Protein AF-A0A9P2TBC4-F1 (afdb_monomer_lite)

InterPro domains:
  IPR001650 Helicase, C-terminal domain-like [SM00490] (390-488)
  IPR006474 Helicase Cas3, CRISPR-associated, core [TIGR01587] (94-542)
  IPR027417 P-loop containing nucleoside triphosphate hydrolase [G3DSA:3.40.50.300] (53-293)
  IPR027417 P-loop containing nucleoside triphosphate hydrolase [G3DSA:3.40.50.300] (332-502)
  IPR027417 P-loop containing nucleoside triphosphate hydrolase [SSF52540] (86-489)
  IPR038257 CRISPR-associated Cas3-type HD domain superfamily [G3DSA:1.10.3210.30] (1-52)
  IPR050547 DEAD box ATP-dependent RNA helicases [PTHR47963] (74-579)
  IPR054712 CRISPR-associated nuclease/helicase Cas3 domain [PF22590] (375-488)

Organism: NCBI:txid1169414

Radius of gyration: 27.37 Å; chains: 1; bounding box: 69×70×84 Å

pLDDT: mean 90.02, std 10.98, range [32.59, 98.88]

Foldseek 3Di:
DVLVVVVVCLLCPAPVNVVVLVVQQQPDPDPVSVVVSVVVVVVCVVLSLLLQQLDAQAFDDDQLCLLPVVPPDQALQLVLLSPPCLVVLQFFWEKEFAEAPPNPVVSSVVNNQNSNCVNHVQRFEEEAEADLVVLVVVLVVVVVSSCSGGPPVDFSQSAAAEEDDPCQCLPPVAHDPDDDDHCPSPPQRPNHDRNHHHPNCVDPLNVLSGRYYGYHNQLLLCLFFLAPCSVSNLVSQLRGAYEYEALVVAALLLLLSLLQSLLSCLLSRHHYYYYHNADAQVSVQSNLQSNLCNLVVHHDDPPDDGLTPDDDYRWMWMADSNVRHIDISCNVPVDDRDDDAAFFEFEAEDAFEDDPLDGPCLVVCCVVCVLCLVWNFEEEEEEADLVVLLVVQVSLVVVQVVVPPLRAAEAEADQQFQLQVNVVSLVVQLLQFADPVLVVVNNDGSYHYYRYYLVQLGDRGGAGLEYEYEQDQVLSQVSNLCNHCVPVSVVSDDGTPVSPHRYYYYYDHDADPPDPAQGDHGPSNCVRHQPQSSQLLVQLVVVCVRPTHRPPVCVNVSNHCSPPVPVSRRPPVSVVVVVVVSVVSNVLSVLRTADRCSVPVPHPCSSNDDPDPDPPVSSDSGPQQPKAKEQEWEQEPVGFIARDLVRPHGDQLFDPDPPRANDSVNLSVRSSRIGIDRDDQLVVQADPQQARHPNQCVPPSRRRYTYDYWYAYPVSDTDFDDGSHDTWDQDPRSRIDD

Secondary structure (DSSP, 8-state):
-HHHHHHHHHHHT-HHHHHHHHTT--SSS-HHHHHHHHHHHHHHHHHHHHHHTBPPP------HHHH-TT-SS--HHHHHHHHHGGGT-SSSEEEEEE--TTS-HHHHHHHHHHHHHHHHT--EEEEEESSHHHHHHHHHHHHHHHHHHS-TTS--TTBBEEEESTTGGG-TTTS-S---SS--TTTTTT-SPTB---TTTTSTT-GGGSSEEEEEHHHHHTTSBS-TTHHHHHHHHHTEEEEES-TTS--HHHHHHHHHHHHHHHHTT--EEEEESS--HHHHHHHHHHHHHHHTTSPPPTTSPPS-S---SSEEEEEETTT--EEEHHHH-SSPPP----PPBEEEEEEE-EETTEE--HHHHHHHHHHHHHH--EEEEE-SSHHHHHHHHHHHHHHHHTTGGGPPEEEEE-SSS-HHHHHHHHHHHHHHHSHHHHHTT-S-SS-EEEEE-GGGTSS----BSEEEEE---HHHHHHHHTTBTTTGGGS-PPPPTT--S-EEEEEEEPP-TT--SPPP--HHHHTTS-HHHHHHHHHHHHHTTTPPBPTTTTHHHHHHHHHH-GGG---HHHHHHHHHHHHHHHHHHHHHBPPPTTTTSS--GGGT---S---GGG--SSTT--EEEEEEEEE-TT--EESSTTS-SB--SS-SSGGGPPPHHHHHHHHHT-EEEE--GGGGG--GGGSPPHHHHT-TTTTT-EEEEEEE-TTSPEEPEEETTEEEEEETTTEEE-

Sequence (738 aa):
MCGLVILADWLVSQEGFLLERLTSLPADGSASALRAHFETSLRRIPSLLDAAGLRPITVPPATFTESFPHLSKPNGLQASLAKHLPCLCTGPGLVLITAPMGEGKTEAAYHVADLLGKATGRPGRFLALPTMATADQMHTRLKEYARYRVENTDLPRSSTLALLHSMAWLNPDYAPADLPGVSKVLSNLGHRDPFAATDWLMGRKRGLLAPWAVGTIDQALMAVLRAKHNALRLFGLAGKVVVVDEAHAVDPYMQVLLEQLLRWLGTLDVPVVLLSATLHHSIANSLVKAYLEGARGRRWNRSEPQPVSEVSYPGWLHVDARIGKVTRSSDVDPLPIATTPRKPLEVRLVDVPVKEGALNRSTVLAKELTPLVKQGGCAAIICTTVAEAQGVYDLLSQWFATLGEDAPDLYLLHSRFPNRQRTEITATIVDLFGKEGAQSGRRPTRGAVLVATQVVEQSLDLDVDLMISDLAPVSLLLQRAGRCWRHEHLGIINRPQWAKQPELVVLTPEQNGDADGAPWFPRSWTSVYPLALLQRTYTLLRRRNGAPVQIPEDVQQLVDDVYDDDSLAEDLEADMERMGEELAQRGLARNAVIPDPDDAEDNLNGLTEFSFDVDEHVLATRFGAGSVRVLCYYVDTAGNRWLDPECTVEFPEQGTGREGRFTMADCRDLVARTIPVRMGPWASQLTEDNHPPEAWRESFYLRDLVLIPQRVTDEGAVLPTETGGREWLLDPCKGLIF

Structure (mmCIF, N/CA/C/O backbone):
data_AF-A0A9P2TBC4-F1
#
_entry.id   AF-A0A9P2TBC4-F1
#
loop_
_atom_site.group_PDB
_atom_site.id
_atom_site.type_symbol
_atom_site.label_atom_id
_atom_site.label_alt_id
_atom_site.label_comp_id
_atom_site.label_asym_id
_atom_site.label_entity_id
_atom_site.label_seq_id
_atom_site.pdbx_PDB_ins_code
_atom_site.Cartn_x
_atom_site.Cartn_y
_atom_site.Cartn_z
_atom_site.occupancy
_atom_site.B_iso_or_equiv
_atom_site.auth_seq_id
_atom_site.auth_comp_id
_atom_site.auth_asym_id
_atom_site.auth_atom_id
_atom_site.pdbx_PDB_model_num
ATOM 1 N N . MET A 1 1 ? 8.957 2.055 -27.857 1.00 92.38 1 MET A N 1
ATOM 2 C CA . MET A 1 1 ? 9.564 3.113 -28.704 1.00 92.38 1 MET A CA 1
ATOM 3 C C . MET A 1 1 ? 8.876 4.473 -28.600 1.00 92.38 1 MET A C 1
ATOM 5 O O . MET A 1 1 ? 9.579 5.437 -28.341 1.00 92.38 1 MET A O 1
ATOM 9 N N . CYS A 1 2 ? 7.547 4.589 -28.743 1.00 95.06 2 CYS A N 1
ATOM 10 C CA . CYS A 1 2 ? 6.843 5.885 -28.652 1.00 95.06 2 CYS A CA 1
ATOM 11 C C . CYS A 1 2 ? 7.214 6.706 -27.394 1.00 95.06 2 CYS A C 1
ATOM 13 O O . CYS A 1 2 ? 7.596 7.866 -27.512 1.00 95.06 2 CYS A O 1
ATOM 15 N N . GLY A 1 3 ? 7.233 6.085 -26.206 1.00 94.56 3 GLY A N 1
ATOM 16 C CA . GLY A 1 3 ? 7.670 6.751 -24.969 1.00 94.56 3 GLY A CA 1
ATOM 17 C C . GLY A 1 3 ? 9.100 7.318 -25.008 1.00 94.56 3 GLY A C 1
ATOM 18 O O . GLY A 1 3 ? 9.348 8.373 -24.436 1.00 94.56 3 GLY A O 1
ATOM 19 N N . LEU A 1 4 ? 10.024 6.676 -25.731 1.00 96.50 4 LEU A N 1
ATOM 20 C CA . LEU A 1 4 ? 11.395 7.168 -25.919 1.00 96.50 4 LEU A CA 1
ATOM 21 C C . LEU A 1 4 ? 11.424 8.414 -26.811 1.00 96.50 4 LEU A C 1
ATOM 23 O O . LEU A 1 4 ? 12.149 9.358 -26.513 1.00 96.50 4 LEU A O 1
ATOM 27 N N . VAL A 1 5 ? 10.619 8.436 -27.879 1.00 97.38 5 VAL A N 1
ATOM 28 C CA . VAL A 1 5 ? 10.489 9.607 -28.765 1.00 97.38 5 VAL A CA 1
ATOM 29 C C . VAL A 1 5 ? 9.892 10.790 -28.005 1.00 97.38 5 VAL A C 1
ATOM 31 O O . VAL A 1 5 ? 10.414 11.895 -28.107 1.00 97.38 5 VAL A O 1
ATOM 34 N N . ILE A 1 6 ? 8.869 10.548 -27.177 1.00 93.75 6 ILE A N 1
ATOM 35 C CA . ILE A 1 6 ? 8.285 11.568 -26.293 1.00 93.75 6 ILE A CA 1
ATOM 36 C C . ILE A 1 6 ? 9.345 12.126 -25.334 1.00 93.75 6 ILE A C 1
ATOM 38 O O . ILE A 1 6 ? 9.454 13.338 -25.179 1.00 93.75 6 ILE A O 1
ATOM 42 N N . LEU A 1 7 ? 10.154 11.264 -24.705 1.00 94.50 7 LEU A N 1
ATOM 43 C CA . LEU A 1 7 ? 11.250 11.717 -23.844 1.00 94.50 7 LEU A CA 1
ATOM 44 C C . LEU A 1 7 ? 12.259 12.581 -24.617 1.00 94.50 7 LEU A C 1
ATOM 46 O O . LEU A 1 7 ? 12.669 13.628 -24.117 1.00 94.50 7 LEU A O 1
ATOM 50 N N . ALA A 1 8 ? 12.657 12.157 -25.818 1.00 95.25 8 ALA A N 1
ATOM 51 C CA . ALA A 1 8 ? 13.593 12.907 -26.648 1.00 95.25 8 ALA A CA 1
ATOM 52 C C . ALA A 1 8 ? 13.050 14.306 -26.983 1.00 95.25 8 ALA A C 1
ATOM 54 O O . ALA A 1 8 ? 13.761 15.290 -26.780 1.00 95.25 8 ALA A O 1
ATOM 55 N N . ASP A 1 9 ? 11.786 14.387 -27.405 1.00 94.56 9 ASP A N 1
ATOM 56 C CA . ASP A 1 9 ? 11.078 15.639 -27.688 1.00 94.56 9 ASP A CA 1
ATOM 57 C C . ASP A 1 9 ? 11.021 16.556 -26.455 1.00 94.56 9 ASP A C 1
ATOM 59 O O . ASP A 1 9 ? 11.405 17.726 -26.510 1.00 94.56 9 ASP A O 1
ATOM 63 N N . TRP A 1 10 ? 10.650 16.010 -25.295 1.00 92.50 10 TRP A N 1
ATOM 64 C CA . TRP A 1 10 ? 10.552 16.775 -24.049 1.00 92.50 10 TRP A CA 1
ATOM 65 C C . TRP A 1 10 ? 11.900 17.277 -23.527 1.00 92.50 10 TRP A C 1
ATOM 67 O O . TRP A 1 10 ? 11.945 18.322 -22.874 1.00 92.50 10 TRP A O 1
ATOM 77 N N . LEU A 1 11 ? 12.996 16.554 -23.774 1.00 91.69 11 LEU A N 1
ATOM 78 C CA . LEU A 1 11 ? 14.330 16.981 -23.350 1.00 91.69 11 LEU A CA 1
ATOM 79 C C . LEU A 1 11 ? 14.823 18.182 -24.161 1.00 91.69 11 LEU A C 1
ATOM 81 O O . LEU A 1 11 ? 15.332 19.132 -23.564 1.00 91.69 11 LEU A O 1
ATOM 85 N N . VAL A 1 12 ? 14.664 18.156 -25.488 1.00 93.94 12 VAL A N 1
ATOM 86 C CA . VAL A 1 12 ? 15.157 19.225 -26.378 1.00 93.94 12 VAL A CA 1
ATOM 87 C C . VAL A 1 12 ? 14.188 20.404 -26.516 1.00 93.94 12 VAL A C 1
ATOM 89 O O . VAL A 1 12 ? 14.592 21.458 -26.994 1.00 93.94 12 VAL A O 1
ATOM 92 N N . SER A 1 13 ? 12.944 20.268 -26.049 1.00 91.12 13 SER A N 1
ATOM 93 C CA . SER A 1 13 ? 11.939 21.347 -26.038 1.00 91.12 13 SER A CA 1
ATOM 94 C C . SER A 1 13 ? 12.034 22.288 -24.829 1.00 91.12 13 SER A C 1
ATOM 96 O O . SER A 1 13 ? 11.197 23.169 -24.655 1.00 91.12 13 SER A O 1
ATOM 98 N N . GLN A 1 14 ? 13.035 22.119 -23.963 1.00 88.44 14 GLN A N 1
ATOM 99 C CA . GLN A 1 14 ? 13.245 23.017 -22.827 1.00 88.44 14 GLN A CA 1
ATOM 100 C C . GLN A 1 14 ? 13.697 24.401 -23.312 1.00 88.44 14 GLN A C 1
ATOM 102 O O . GLN A 1 14 ? 14.675 24.503 -24.053 1.00 88.44 14 GLN A O 1
ATOM 107 N N . GLU A 1 15 ? 13.043 25.468 -22.842 1.00 86.31 15 GLU A N 1
ATOM 108 C CA . GLU A 1 15 ? 13.322 26.854 -23.262 1.00 86.31 15 GLU A CA 1
ATOM 109 C C . GLU A 1 15 ? 14.809 27.214 -23.166 1.00 86.31 15 GLU A C 1
ATOM 111 O O . GLU A 1 15 ? 15.377 27.755 -24.111 1.00 86.31 15 GLU A O 1
ATOM 116 N N . GLY A 1 16 ? 15.469 26.841 -22.064 1.00 86.69 16 GLY A N 1
ATOM 117 C CA . GLY A 1 16 ? 16.900 27.090 -21.880 1.00 86.69 16 GLY A CA 1
ATOM 118 C C . GLY A 1 16 ? 17.775 26.447 -22.963 1.00 86.69 16 GLY A C 1
ATOM 119 O O . GLY A 1 16 ? 18.722 27.071 -23.433 1.00 86.69 16 GLY A O 1
ATOM 120 N N . PHE A 1 17 ? 17.432 25.234 -23.412 1.00 90.62 17 PHE A N 1
ATOM 121 C CA . PHE A 1 17 ? 18.140 24.564 -24.504 1.00 90.62 17 PHE A CA 1
ATOM 122 C C . PHE A 1 17 ? 17.856 25.242 -25.849 1.00 90.62 17 PHE A C 1
ATOM 124 O O . PHE A 1 17 ? 18.783 25.500 -26.617 1.00 90.62 17 PHE A O 1
ATOM 131 N N . LEU A 1 18 ? 16.593 25.579 -26.129 1.00 92.94 18 LEU A N 1
ATOM 132 C CA . LEU A 1 18 ? 16.191 26.230 -27.380 1.00 92.94 18 LEU A CA 1
ATOM 133 C C . LEU A 1 18 ? 16.845 27.607 -27.550 1.00 92.94 18 LEU A C 1
ATOM 135 O O . LEU A 1 18 ? 17.422 27.878 -28.605 1.00 92.94 18 LEU A O 1
ATOM 139 N N . LEU A 1 19 ? 16.827 28.442 -26.507 1.00 92.88 19 LEU A N 1
ATOM 140 C CA . LEU A 1 19 ? 17.480 29.756 -26.504 1.00 92.88 19 LEU A CA 1
ATOM 141 C C . LEU A 1 19 ? 18.986 29.638 -26.767 1.00 92.88 19 LEU A C 1
ATOM 143 O O . LEU A 1 19 ? 19.545 30.420 -27.535 1.00 92.88 19 LEU A O 1
ATOM 147 N N . GLU A 1 20 ? 19.641 28.621 -26.206 1.00 91.50 20 GLU A N 1
ATOM 148 C CA . GLU A 1 20 ? 21.055 28.362 -26.471 1.00 91.50 20 GLU A CA 1
ATOM 149 C C . GLU A 1 20 ? 21.296 27.896 -27.921 1.00 91.50 20 GLU A C 1
ATOM 151 O O . GLU A 1 20 ? 22.276 28.306 -28.550 1.00 91.50 20 GLU A O 1
ATOM 156 N N . ARG A 1 21 ? 20.428 27.042 -28.487 1.00 92.88 21 ARG A N 1
ATOM 157 C CA . ARG A 1 21 ? 20.559 26.556 -29.877 1.00 92.88 21 ARG A CA 1
ATOM 158 C C . ARG A 1 21 ? 20.282 27.645 -30.915 1.00 92.88 21 ARG A C 1
ATOM 160 O O . ARG A 1 21 ? 20.941 27.641 -31.955 1.00 92.88 21 ARG A O 1
ATOM 167 N N . LEU A 1 22 ? 19.392 28.594 -30.625 1.00 94.25 22 LEU A N 1
ATOM 168 C CA . LEU A 1 22 ? 19.073 29.726 -31.507 1.00 94.25 22 LEU A CA 1
ATOM 169 C C . LEU A 1 22 ? 20.286 30.623 -31.806 1.00 94.25 22 LEU A C 1
ATOM 171 O O . LEU A 1 22 ? 20.326 31.272 -32.846 1.00 94.25 22 LEU A O 1
ATOM 175 N N . THR A 1 23 ? 21.315 30.610 -30.954 1.00 94.12 23 THR A N 1
ATOM 176 C CA . THR A 1 23 ? 22.571 31.347 -31.195 1.00 94.12 23 THR A CA 1
ATOM 177 C C . THR A 1 23 ? 23.459 30.730 -32.284 1.00 94.12 23 THR A C 1
ATOM 179 O O . THR A 1 23 ? 24.399 31.369 -32.749 1.00 94.12 23 THR A O 1
ATOM 182 N N . SER A 1 24 ? 23.200 29.480 -32.685 1.00 93.19 24 SER A N 1
ATOM 183 C CA . SER A 1 24 ? 24.051 28.699 -33.600 1.00 93.19 24 SER A CA 1
ATOM 184 C C . SER A 1 24 ? 23.217 27.864 -34.577 1.00 93.19 24 SER A C 1
ATOM 186 O O . SER A 1 24 ? 23.361 26.638 -34.688 1.00 93.19 24 SER A O 1
ATOM 188 N N . LEU A 1 25 ? 22.313 28.551 -35.278 1.00 95.19 25 LEU A N 1
ATOM 189 C CA . LEU A 1 25 ? 21.541 27.988 -36.383 1.00 95.19 25 LEU A CA 1
ATOM 190 C C . LEU A 1 25 ? 22.455 27.624 -37.566 1.00 95.19 25 LEU A C 1
ATOM 192 O O . LEU A 1 25 ? 23.489 28.267 -37.764 1.00 95.19 25 LEU A O 1
ATOM 196 N N . PRO A 1 26 ? 22.109 26.586 -38.350 1.00 95.38 26 PRO A N 1
ATOM 197 C CA . PRO A 1 26 ? 22.839 26.289 -39.575 1.00 95.38 26 PRO A CA 1
ATOM 198 C C . PRO A 1 26 ? 22.730 27.478 -40.542 1.00 95.38 26 PRO A C 1
ATOM 200 O O . PRO A 1 26 ? 21.681 28.112 -40.633 1.00 95.38 26 PRO A O 1
ATOM 203 N N . ALA A 1 27 ? 23.818 27.781 -41.256 1.00 92.75 27 ALA A N 1
ATOM 204 C CA . ALA A 1 27 ? 23.857 28.910 -42.189 1.00 92.75 27 ALA A CA 1
ATOM 205 C C . ALA A 1 27 ? 22.903 28.722 -43.384 1.00 92.75 27 ALA A C 1
ATOM 207 O O . ALA A 1 27 ? 22.390 29.696 -43.928 1.00 92.75 27 ALA A O 1
ATOM 208 N N . ASP A 1 28 ? 22.666 27.470 -43.779 1.00 93.94 28 ASP A N 1
ATOM 209 C CA . ASP A 1 28 ? 21.780 27.067 -44.864 1.00 93.94 28 ASP A CA 1
ATOM 210 C C . ASP A 1 28 ? 21.258 25.629 -44.651 1.00 93.94 28 ASP A C 1
ATOM 212 O O . ASP A 1 28 ? 21.530 24.981 -43.637 1.00 93.94 28 ASP A O 1
ATOM 216 N N . GLY A 1 29 ? 20.494 25.119 -45.619 1.00 96.25 29 GLY A N 1
ATOM 217 C CA . GLY A 1 29 ? 19.995 23.740 -45.636 1.00 96.25 29 GLY A CA 1
ATOM 218 C C . GLY A 1 29 ? 20.965 22.715 -46.236 1.00 96.25 29 GLY A C 1
ATOM 219 O O . GLY A 1 29 ? 20.519 21.643 -46.645 1.00 96.25 29 GLY A O 1
ATOM 220 N N . SER A 1 30 ? 22.261 23.027 -46.363 1.00 97.19 30 SER A N 1
ATOM 221 C CA . SER A 1 30 ? 23.233 22.095 -46.946 1.00 97.19 30 SER A CA 1
ATOM 222 C C . SER A 1 30 ? 23.470 20.879 -46.043 1.00 97.19 30 SER A C 1
ATOM 224 O O . SER A 1 30 ? 23.361 20.943 -44.816 1.00 97.19 30 SER A O 1
ATOM 226 N N . ALA A 1 31 ? 23.846 19.746 -46.643 1.00 97.19 31 ALA A N 1
ATOM 227 C CA . ALA A 1 31 ? 24.100 18.513 -45.897 1.00 97.19 31 ALA A CA 1
ATOM 228 C C . ALA A 1 31 ? 25.193 18.683 -44.822 1.00 97.19 31 ALA A C 1
ATOM 230 O O . ALA A 1 31 ? 25.070 18.133 -43.727 1.00 97.19 31 ALA A O 1
ATOM 231 N N . SER A 1 32 ? 26.237 19.471 -45.100 1.00 96.31 32 SER A N 1
ATOM 232 C CA . SER A 1 32 ? 27.309 19.767 -44.143 1.00 96.31 32 SER A CA 1
ATOM 233 C C . SER A 1 32 ? 26.822 20.638 -42.982 1.00 96.31 32 SER A C 1
ATOM 235 O O . SER A 1 32 ? 27.136 20.327 -41.831 1.00 96.31 32 SER A O 1
ATOM 237 N N . ALA A 1 33 ? 26.018 21.674 -43.246 1.00 96.25 33 ALA A N 1
ATOM 238 C CA . ALA A 1 33 ? 25.460 22.537 -42.204 1.00 96.25 33 ALA A CA 1
ATOM 239 C C . ALA A 1 33 ? 24.488 21.774 -41.286 1.00 96.25 33 ALA A C 1
ATOM 241 O O . ALA A 1 33 ? 24.585 21.867 -40.058 1.00 96.25 33 ALA A O 1
ATOM 242 N N . LEU A 1 34 ? 23.608 20.949 -41.863 1.00 97.25 34 LEU A N 1
ATOM 243 C CA . LEU A 1 34 ? 22.687 20.100 -41.101 1.00 97.25 34 LEU A CA 1
ATOM 244 C C . LEU A 1 34 ? 23.433 19.040 -40.278 1.00 97.25 34 LEU A C 1
ATOM 246 O O . LEU A 1 34 ? 23.099 18.812 -39.111 1.00 97.25 34 LEU A O 1
ATOM 250 N N . ARG A 1 35 ? 24.489 18.433 -40.837 1.00 97.38 35 ARG A N 1
ATOM 251 C CA . ARG A 1 35 ? 25.338 17.474 -40.115 1.00 97.38 35 ARG A CA 1
ATOM 252 C C . ARG A 1 35 ? 26.050 18.124 -38.929 1.00 97.38 35 ARG A C 1
ATOM 254 O O . ARG A 1 35 ? 26.033 17.562 -37.834 1.00 97.38 35 ARG A O 1
ATOM 261 N N . ALA A 1 36 ? 26.618 19.313 -39.119 1.00 96.06 36 ALA A N 1
ATOM 262 C CA . ALA A 1 36 ? 27.262 20.063 -38.043 1.00 96.06 36 ALA A CA 1
ATOM 263 C C . ALA A 1 36 ? 26.264 20.449 -36.936 1.00 96.06 36 ALA A C 1
ATOM 265 O O . ALA A 1 36 ? 26.591 20.364 -35.747 1.00 96.06 36 ALA A O 1
ATOM 266 N N . HIS A 1 37 ? 25.031 20.824 -37.303 1.00 96.25 37 HIS A N 1
ATOM 267 C CA . HIS A 1 37 ? 23.965 21.094 -36.337 1.00 96.25 37 HIS A CA 1
ATOM 268 C C . HIS A 1 37 ? 23.613 19.840 -35.520 1.00 96.25 37 HIS A C 1
ATOM 270 O O . HIS A 1 37 ? 23.549 19.913 -34.291 1.00 96.25 37 HIS A O 1
ATOM 276 N N . PHE A 1 38 ? 23.461 18.688 -36.181 1.00 97.19 38 PHE A N 1
ATOM 277 C CA . PHE A 1 38 ? 23.210 17.400 -35.530 1.00 97.19 38 PHE A CA 1
ATOM 278 C C . PHE A 1 38 ? 24.327 17.016 -34.546 1.00 97.19 38 PHE A C 1
ATOM 280 O O . PHE A 1 38 ? 24.052 16.722 -33.384 1.00 97.19 38 PHE A O 1
ATOM 287 N N . GLU A 1 39 ? 25.593 17.090 -34.965 1.00 96.81 39 GLU A N 1
ATOM 288 C CA . GLU A 1 39 ? 26.745 16.776 -34.106 1.00 96.81 39 GLU A CA 1
ATOM 289 C C . GLU A 1 39 ? 26.875 17.737 -32.919 1.00 96.81 39 GLU A C 1
ATOM 291 O O . GLU A 1 39 ? 27.259 17.334 -31.820 1.00 96.81 39 GLU A O 1
ATOM 296 N N . THR A 1 40 ? 26.522 19.008 -33.115 1.00 95.56 40 THR A N 1
ATOM 297 C CA . THR A 1 40 ? 26.498 19.996 -32.031 1.00 95.56 40 THR A CA 1
ATOM 298 C C . THR A 1 40 ? 25.425 19.666 -31.001 1.00 95.56 40 THR A C 1
ATOM 300 O O . THR A 1 40 ? 25.711 19.703 -29.805 1.00 95.56 40 THR A O 1
ATOM 303 N N . SER A 1 41 ? 24.223 19.292 -31.443 1.00 95.19 41 SER A N 1
ATOM 304 C CA . SER A 1 41 ? 23.155 18.847 -30.544 1.00 95.19 41 SER A CA 1
ATOM 305 C C . SER A 1 41 ? 23.548 17.565 -29.800 1.00 95.19 41 SER A C 1
ATOM 307 O O . SER A 1 41 ? 23.388 17.512 -28.582 1.00 95.19 41 SER A O 1
ATOM 309 N N . LEU A 1 42 ? 24.169 16.585 -30.475 1.00 96.25 42 LEU A N 1
ATOM 310 C CA . LEU A 1 42 ? 24.669 15.357 -29.835 1.00 96.25 42 LEU A CA 1
ATOM 311 C C . LEU A 1 42 ? 25.630 15.635 -28.672 1.00 96.25 42 LEU A C 1
ATOM 313 O O . LEU A 1 42 ? 25.513 15.002 -27.625 1.00 96.25 42 LEU A O 1
ATOM 317 N N . ARG A 1 43 ? 26.544 16.605 -28.817 1.00 94.62 43 ARG A N 1
ATOM 318 C CA . ARG A 1 43 ? 27.484 16.979 -27.743 1.00 94.62 43 ARG A CA 1
ATOM 319 C C . ARG A 1 43 ? 26.800 17.568 -26.505 1.00 94.62 43 ARG A C 1
ATOM 321 O O . ARG A 1 43 ? 27.387 17.528 -25.429 1.00 94.62 43 ARG A O 1
ATOM 328 N N . ARG A 1 44 ? 25.587 18.114 -26.642 1.00 93.06 44 ARG A N 1
ATOM 329 C CA . ARG A 1 44 ? 24.848 18.779 -25.553 1.00 93.06 44 ARG A CA 1
ATOM 330 C C . ARG A 1 44 ? 23.846 17.868 -24.845 1.00 93.06 44 ARG A C 1
ATOM 332 O O . ARG A 1 44 ? 23.533 18.104 -23.689 1.00 93.06 44 ARG A O 1
ATOM 339 N N . ILE A 1 45 ? 23.362 16.805 -25.487 1.00 94.69 45 ILE A N 1
ATOM 340 C CA . ILE A 1 45 ? 22.378 15.889 -24.879 1.00 94.69 45 ILE A CA 1
ATOM 341 C C . ILE A 1 45 ? 22.842 15.295 -23.532 1.00 94.69 45 ILE A C 1
ATOM 343 O O . ILE A 1 45 ? 22.016 15.235 -22.621 1.00 94.69 45 ILE A O 1
ATOM 347 N N . PRO A 1 46 ? 24.118 14.899 -23.330 1.00 94.50 46 PRO A N 1
ATOM 348 C CA . PRO A 1 46 ? 24.559 14.373 -22.039 1.00 94.50 46 PRO A CA 1
ATOM 349 C C . PRO A 1 46 ? 24.292 15.319 -20.861 1.00 94.50 46 PRO A C 1
ATOM 351 O O . PRO A 1 46 ? 23.855 14.852 -19.812 1.00 94.50 46 PRO A O 1
ATOM 354 N N . SER A 1 47 ? 24.456 16.637 -21.042 1.00 90.88 47 SER A N 1
ATOM 355 C CA . SER A 1 47 ? 24.185 17.604 -19.972 1.00 90.88 47 SER A CA 1
ATOM 356 C C . SER A 1 47 ? 22.693 17.740 -19.667 1.00 90.88 47 SER A C 1
ATOM 358 O O . SER A 1 47 ? 22.342 17.970 -18.513 1.00 90.88 47 SER A O 1
ATOM 360 N N . LEU A 1 48 ? 21.806 17.529 -20.651 1.00 91.44 48 LEU A N 1
ATOM 361 C CA . LEU A 1 48 ? 20.358 17.455 -20.417 1.00 91.44 48 LEU A CA 1
ATOM 362 C C . LEU A 1 48 ? 19.991 16.235 -19.568 1.00 91.44 48 LEU A C 1
ATOM 364 O O . LEU A 1 48 ? 19.158 16.349 -18.672 1.00 91.44 48 LEU A O 1
ATOM 368 N N . LEU A 1 49 ? 20.622 15.083 -19.821 1.00 92.62 49 LEU A N 1
ATOM 369 C CA . LEU A 1 49 ? 20.413 13.874 -19.017 1.00 92.62 49 LEU A CA 1
ATOM 370 C C . LEU A 1 49 ? 20.904 14.073 -17.582 1.00 92.62 49 LEU A C 1
ATOM 372 O O . LEU A 1 49 ? 20.203 13.703 -16.637 1.00 92.62 49 LEU A O 1
ATOM 376 N N . ASP A 1 50 ? 22.074 14.696 -17.422 1.00 89.06 50 ASP A N 1
ATOM 377 C CA . ASP A 1 50 ? 22.615 15.035 -16.109 1.00 89.06 50 ASP A CA 1
ATOM 378 C C . ASP A 1 50 ? 21.707 16.024 -15.376 1.00 89.06 50 ASP A C 1
ATOM 380 O O . ASP A 1 50 ? 21.331 15.773 -14.233 1.00 89.06 50 ASP A O 1
ATOM 384 N N . ALA A 1 51 ? 21.285 17.111 -16.026 1.00 85.56 51 ALA A N 1
ATOM 385 C CA . ALA A 1 51 ? 20.385 18.103 -15.440 1.00 85.56 51 ALA A CA 1
ATOM 386 C C . ALA A 1 51 ? 19.034 17.488 -15.035 1.00 85.56 51 ALA A C 1
ATOM 388 O O . ALA A 1 51 ? 18.550 17.747 -13.932 1.00 85.56 51 ALA A O 1
ATOM 389 N N . ALA A 1 52 ? 18.470 16.611 -15.868 1.00 88.00 52 ALA A N 1
ATOM 390 C CA . ALA A 1 52 ? 17.204 15.936 -15.595 1.00 88.00 52 ALA A CA 1
ATOM 391 C C . ALA A 1 52 ? 17.301 14.829 -14.526 1.00 88.00 52 ALA A C 1
ATOM 393 O O . ALA A 1 52 ? 16.267 14.420 -14.003 1.00 88.00 52 ALA A O 1
ATOM 394 N N . GLY A 1 53 ? 18.501 14.366 -14.157 1.00 89.06 53 GLY A N 1
ATOM 395 C CA . GLY A 1 53 ? 18.676 13.307 -13.150 1.00 89.06 53 GLY A CA 1
ATOM 396 C C . GLY A 1 53 ? 18.484 11.888 -13.698 1.00 89.06 53 GLY A C 1
ATOM 397 O O . GLY A 1 53 ? 18.137 10.973 -12.950 1.00 89.06 53 GLY A O 1
ATOM 398 N N . LEU A 1 54 ? 18.652 11.712 -15.013 1.00 94.44 54 LEU A N 1
ATOM 399 C CA . LEU A 1 54 ? 18.304 10.490 -15.750 1.00 94.44 54 LEU A CA 1
ATOM 400 C C . LEU A 1 54 ? 19.483 9.522 -15.936 1.00 94.44 54 LEU A C 1
ATOM 402 O O . LEU A 1 54 ? 19.361 8.548 -16.683 1.00 94.44 54 LEU A O 1
ATOM 406 N N . ARG A 1 55 ? 20.638 9.775 -15.306 1.00 93.62 55 ARG A N 1
ATOM 407 C CA . ARG A 1 55 ? 21.768 8.841 -15.382 1.00 93.62 55 ARG A CA 1
ATOM 408 C C . ARG A 1 55 ? 21.407 7.503 -14.717 1.00 93.62 55 ARG A C 1
ATOM 410 O O . ARG A 1 55 ? 20.710 7.500 -13.706 1.00 93.62 55 ARG A O 1
ATOM 417 N N . PRO A 1 56 ? 21.833 6.356 -15.274 1.00 93.62 56 PRO A N 1
ATOM 418 C CA . PRO A 1 56 ? 21.559 5.060 -14.662 1.00 93.62 56 PRO A CA 1
ATOM 419 C C . PRO A 1 56 ? 22.243 4.909 -13.301 1.00 93.62 56 PRO A C 1
ATOM 421 O O . PRO A 1 56 ? 23.398 5.292 -13.139 1.00 93.62 56 PRO A O 1
ATOM 424 N N . ILE A 1 57 ? 21.561 4.258 -12.360 1.00 92.88 57 ILE A N 1
ATOM 425 C CA . ILE A 1 57 ? 22.145 3.803 -11.094 1.00 92.88 57 ILE A CA 1
ATOM 426 C C . ILE A 1 57 ? 22.433 2.316 -11.248 1.00 92.88 57 ILE A C 1
ATOM 428 O O . ILE A 1 57 ? 21.506 1.533 -11.449 1.00 92.88 57 ILE A O 1
ATOM 432 N N . THR A 1 58 ? 23.705 1.933 -11.163 1.00 91.56 58 THR A N 1
ATOM 433 C CA . THR A 1 58 ? 24.135 0.533 -11.239 1.00 91.56 58 THR A CA 1
ATOM 434 C C . THR A 1 58 ? 24.787 0.145 -9.923 1.00 91.56 58 THR A C 1
ATOM 436 O O .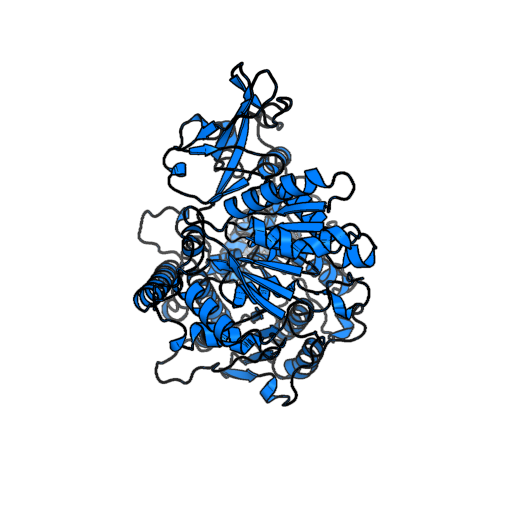 THR A 1 58 ? 25.609 0.891 -9.400 1.00 91.56 58 THR A O 1
ATOM 439 N N . VAL A 1 59 ? 24.417 -1.019 -9.397 1.00 91.94 59 VAL A N 1
ATOM 440 C CA . VAL A 1 59 ? 25.023 -1.596 -8.195 1.00 91.94 59 VAL A CA 1
ATOM 441 C C . VAL A 1 59 ? 25.918 -2.778 -8.580 1.00 91.94 59 VAL A C 1
ATOM 443 O O . VAL A 1 59 ? 25.560 -3.539 -9.487 1.00 91.94 59 VAL A O 1
ATOM 446 N N . PRO A 1 60 ? 27.087 -2.944 -7.938 1.00 92.25 60 PRO A N 1
ATOM 447 C CA . PRO A 1 60 ? 27.993 -4.045 -8.232 1.00 92.25 60 PRO A CA 1
ATOM 448 C C . PRO A 1 60 ? 27.366 -5.377 -7.799 1.00 92.25 60 PRO A C 1
ATOM 450 O O . PRO A 1 60 ? 26.686 -5.418 -6.774 1.00 92.25 60 PRO A O 1
ATOM 453 N N . PRO A 1 61 ? 27.588 -6.494 -8.509 1.00 93.56 61 PRO A N 1
ATOM 454 C CA . PRO A 1 61 ? 27.140 -7.802 -8.038 1.00 93.56 61 PRO A CA 1
ATOM 455 C C . PRO A 1 61 ? 27.729 -8.120 -6.659 1.00 93.56 61 PRO A C 1
ATOM 457 O O . PRO A 1 61 ? 28.918 -7.908 -6.441 1.00 93.56 61 PRO A O 1
ATOM 460 N N . ALA A 1 62 ? 26.913 -8.643 -5.747 1.00 94.56 62 ALA A N 1
ATOM 461 C CA . ALA A 1 62 ? 27.353 -9.025 -4.410 1.00 94.56 62 ALA A CA 1
ATOM 462 C C . ALA A 1 62 ? 26.529 -10.197 -3.870 1.00 94.56 62 ALA A C 1
ATOM 464 O O . ALA A 1 62 ? 25.420 -10.478 -4.339 1.00 94.56 62 ALA A O 1
ATOM 465 N N . THR A 1 63 ? 27.069 -10.870 -2.862 1.00 95.88 63 THR A N 1
ATOM 466 C CA . THR A 1 63 ? 26.321 -11.821 -2.038 1.00 95.88 63 THR A CA 1
ATOM 467 C C . THR A 1 63 ? 25.280 -11.094 -1.177 1.00 95.88 63 THR A C 1
ATOM 469 O O . THR A 1 63 ? 25.295 -9.867 -1.033 1.00 95.88 63 THR A O 1
ATOM 472 N N . PHE A 1 64 ? 24.356 -11.851 -0.578 1.00 95.38 64 PHE A N 1
ATOM 473 C CA . PHE A 1 64 ? 23.344 -11.281 0.314 1.00 95.38 64 PHE A CA 1
ATOM 474 C C . PHE A 1 64 ? 23.979 -10.549 1.509 1.00 95.38 64 PHE A C 1
ATOM 476 O O . PHE A 1 64 ? 23.668 -9.391 1.763 1.00 95.38 64 PHE A O 1
ATOM 483 N N . THR A 1 65 ? 24.922 -11.184 2.208 1.00 94.12 65 THR A N 1
ATOM 484 C CA . THR A 1 65 ? 25.602 -10.607 3.382 1.00 94.12 65 THR A CA 1
ATOM 485 C C . THR A 1 65 ? 26.448 -9.381 3.050 1.00 94.12 65 THR A C 1
ATOM 487 O O . THR A 1 65 ? 26.471 -8.434 3.827 1.00 94.12 65 THR A O 1
ATOM 490 N N . GLU A 1 66 ? 27.089 -9.345 1.880 1.00 94.19 66 GLU A N 1
ATOM 491 C CA . GLU A 1 66 ? 27.786 -8.141 1.400 1.00 94.19 66 GLU A CA 1
ATOM 492 C C . GLU A 1 66 ? 26.817 -7.005 1.058 1.00 94.19 66 GLU A C 1
ATOM 494 O O . GLU A 1 66 ? 27.196 -5.841 1.102 1.00 94.19 66 GLU A O 1
ATOM 499 N N . SER A 1 67 ? 25.568 -7.322 0.708 1.00 93.94 67 SER A N 1
ATOM 500 C CA . SER A 1 67 ? 24.543 -6.314 0.423 1.00 93.94 67 SER A CA 1
ATOM 501 C C . SER A 1 67 ? 23.912 -5.733 1.694 1.00 93.94 67 SER A C 1
ATOM 503 O O . SER A 1 67 ? 23.429 -4.602 1.666 1.00 93.94 67 SER A O 1
ATOM 505 N N . PHE A 1 68 ? 23.932 -6.486 2.801 1.00 93.88 68 PHE A N 1
ATOM 506 C CA . PHE A 1 68 ? 23.313 -6.132 4.084 1.00 93.88 68 PHE A CA 1
ATOM 507 C C . PHE A 1 68 ? 24.271 -6.408 5.257 1.00 93.88 68 PHE A C 1
ATOM 509 O O . PHE A 1 68 ? 24.034 -7.321 6.047 1.00 93.88 68 PHE A O 1
ATOM 516 N N . PRO A 1 69 ? 25.343 -5.614 5.427 1.00 89.56 69 PRO A N 1
ATOM 517 C CA . PRO A 1 69 ? 26.389 -5.883 6.423 1.00 89.56 69 PRO A CA 1
ATOM 518 C C . PRO A 1 69 ? 25.906 -5.763 7.876 1.00 89.56 69 PRO A C 1
ATOM 520 O O . PRO A 1 69 ? 26.549 -6.267 8.791 1.00 89.56 69 PRO A O 1
ATOM 523 N N . HIS A 1 70 ? 24.785 -5.073 8.102 1.00 84.38 70 HIS A N 1
ATOM 524 C CA . HIS A 1 70 ? 24.160 -4.923 9.415 1.00 84.38 70 HIS A CA 1
ATOM 525 C C . HIS A 1 70 ? 23.383 -6.178 9.845 1.00 84.38 70 HIS A C 1
ATOM 527 O O . HIS A 1 70 ? 23.071 -6.327 11.026 1.00 84.38 70 HIS A O 1
ATOM 533 N N . LEU A 1 71 ? 23.074 -7.088 8.913 1.00 84.12 71 LEU A N 1
ATOM 534 C CA . LEU A 1 71 ? 22.479 -8.381 9.229 1.00 84.12 71 LEU A CA 1
ATOM 535 C C . LEU A 1 71 ? 23.590 -9.389 9.525 1.00 84.12 71 LEU A C 1
ATOM 537 O O . LEU A 1 71 ? 24.266 -9.879 8.625 1.00 84.12 71 LEU A O 1
ATOM 541 N N . SER A 1 72 ? 23.750 -9.729 10.805 1.00 77.81 72 SER A N 1
ATOM 542 C CA . SER A 1 72 ? 24.758 -10.693 11.264 1.00 77.81 72 SER A CA 1
ATOM 543 C C . SER A 1 72 ? 24.561 -12.093 10.673 1.00 77.81 72 SER A C 1
ATOM 545 O O . SER A 1 72 ? 25.537 -12.801 10.423 1.00 77.81 72 SER A O 1
ATOM 547 N N . LYS A 1 73 ? 23.307 -12.500 10.433 1.00 83.31 73 LYS A N 1
ATOM 548 C CA . LYS A 1 73 ? 22.958 -13.766 9.786 1.00 83.31 73 LYS A CA 1
ATOM 549 C C . LYS A 1 73 ? 21.666 -13.623 8.968 1.00 83.31 73 LYS A C 1
ATOM 551 O O . LYS A 1 73 ? 20.674 -13.150 9.522 1.00 83.31 73 LYS A O 1
ATOM 556 N N . PRO A 1 74 ? 21.638 -14.070 7.697 1.00 88.56 74 PRO A N 1
ATOM 557 C CA . PRO A 1 74 ? 20.399 -14.156 6.927 1.00 88.56 74 PRO A CA 1
ATOM 558 C C . PRO A 1 74 ? 19.409 -15.118 7.592 1.00 88.56 74 PRO A C 1
ATOM 560 O O . PRO A 1 74 ? 19.812 -16.178 8.087 1.00 88.56 74 PRO A O 1
ATOM 563 N N . ASN A 1 75 ? 18.120 -14.782 7.585 1.00 90.50 75 ASN A N 1
ATOM 564 C CA . ASN A 1 75 ? 17.078 -15.710 8.034 1.00 90.50 75 ASN A CA 1
ATOM 565 C C . ASN A 1 75 ? 16.877 -16.864 7.028 1.00 90.50 75 ASN A C 1
ATOM 567 O O . ASN A 1 75 ? 17.518 -16.901 5.974 1.00 90.50 75 ASN A O 1
ATOM 571 N N . GLY A 1 76 ? 16.003 -17.829 7.341 1.00 92.38 76 GLY A N 1
ATOM 572 C CA . GLY A 1 76 ? 15.813 -19.003 6.482 1.00 92.38 76 GLY A CA 1
ATOM 573 C C . GLY A 1 76 ? 15.324 -18.650 5.075 1.00 92.38 76 GLY A C 1
ATOM 574 O O . GLY A 1 76 ? 15.830 -19.210 4.101 1.00 92.38 76 GLY A O 1
ATOM 575 N N . LEU A 1 77 ? 14.417 -17.674 4.948 1.00 93.94 77 LEU A N 1
ATOM 576 C CA . LEU A 1 77 ? 13.922 -17.196 3.654 1.00 93.94 77 LEU A CA 1
ATOM 577 C C . LEU A 1 77 ? 15.047 -16.581 2.811 1.00 93.94 77 LEU A C 1
ATOM 579 O O . LEU A 1 77 ? 15.255 -16.970 1.662 1.00 93.94 77 LEU A O 1
ATOM 583 N N . GLN A 1 78 ? 15.797 -15.649 3.395 1.00 95.06 78 GLN A N 1
ATOM 584 C CA . GLN A 1 78 ? 16.910 -14.956 2.748 1.00 95.06 78 GLN A CA 1
ATOM 585 C C . GLN A 1 78 ? 18.018 -15.936 2.348 1.00 95.06 78 GLN A C 1
ATOM 587 O O . GLN A 1 78 ? 18.533 -15.856 1.234 1.00 95.06 78 GLN A O 1
ATOM 592 N N . ALA A 1 79 ? 18.352 -16.890 3.222 1.00 95.38 79 ALA A N 1
ATOM 593 C CA . ALA A 1 79 ? 19.345 -17.923 2.945 1.00 95.38 79 ALA A CA 1
ATOM 594 C C . ALA A 1 79 ? 18.907 -18.851 1.801 1.00 95.38 79 ALA A C 1
ATOM 596 O O . ALA A 1 79 ? 19.710 -19.141 0.913 1.00 95.38 79 ALA A O 1
ATOM 597 N N . SER A 1 80 ? 17.641 -19.285 1.794 1.00 96.88 80 SER A N 1
ATOM 598 C CA . SER A 1 80 ? 17.078 -20.114 0.721 1.00 96.88 80 SER A CA 1
ATOM 599 C C . SER A 1 80 ? 17.138 -19.385 -0.626 1.00 96.88 80 SER A C 1
ATOM 601 O O . SER A 1 80 ? 17.705 -19.906 -1.589 1.00 96.88 80 SER A O 1
ATOM 603 N N . LEU A 1 81 ? 16.654 -18.140 -0.677 1.00 97.25 81 LEU A N 1
ATOM 604 C CA . LEU A 1 81 ? 16.660 -17.332 -1.898 1.00 97.25 81 LEU A CA 1
ATOM 605 C C . LEU A 1 81 ? 18.086 -17.084 -2.409 1.00 97.25 81 LEU A C 1
ATOM 607 O O . LEU A 1 81 ? 18.379 -17.364 -3.571 1.00 97.25 81 LEU A O 1
ATOM 611 N N . ALA A 1 82 ? 18.993 -16.623 -1.542 1.00 96.50 82 ALA A N 1
ATOM 612 C CA . ALA A 1 82 ? 20.376 -16.316 -1.913 1.00 96.50 82 ALA A CA 1
ATOM 613 C C . ALA A 1 82 ? 21.159 -17.549 -2.397 1.00 96.50 82 ALA A C 1
ATOM 615 O O . ALA A 1 82 ? 22.057 -17.423 -3.229 1.00 96.50 82 ALA A O 1
ATOM 616 N N . LYS A 1 83 ? 20.821 -18.744 -1.896 1.00 97.19 83 LYS A N 1
ATOM 617 C CA . LYS A 1 83 ? 21.450 -20.009 -2.300 1.00 97.19 83 LYS A CA 1
ATOM 618 C C . LYS A 1 83 ? 20.913 -20.532 -3.633 1.00 97.19 83 LYS A C 1
ATOM 620 O O . LYS A 1 83 ? 21.701 -21.006 -4.449 1.00 97.19 83 LYS A O 1
ATOM 625 N N . HIS A 1 84 ? 19.597 -20.485 -3.845 1.00 97.94 84 HIS A N 1
ATOM 626 C CA . HIS A 1 84 ? 18.946 -21.217 -4.938 1.00 97.94 84 HIS A CA 1
ATOM 627 C C . HIS A 1 84 ? 18.572 -20.357 -6.153 1.00 97.94 84 HIS A C 1
ATOM 629 O O . HIS A 1 84 ? 18.545 -20.879 -7.263 1.00 97.94 84 HIS A O 1
ATOM 635 N N . LEU A 1 85 ? 18.321 -19.053 -6.007 1.00 97.50 85 LEU A N 1
ATOM 636 C CA . LEU A 1 85 ? 17.931 -18.211 -7.149 1.00 97.50 85 LEU A CA 1
ATOM 637 C C . LEU A 1 85 ? 19.058 -17.876 -8.135 1.00 97.50 85 LEU A C 1
ATOM 639 O O . LEU A 1 85 ? 18.741 -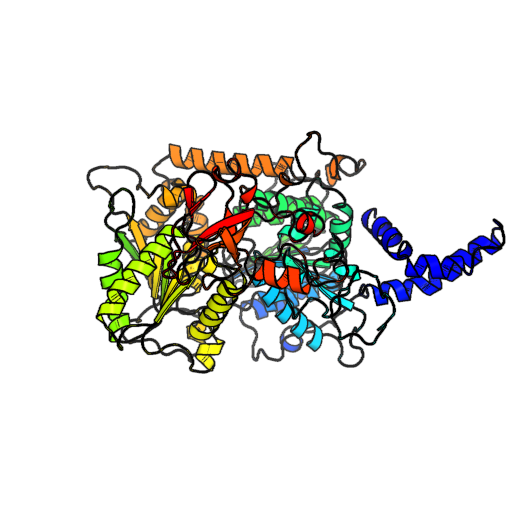17.761 -9.318 1.00 97.50 85 LEU A O 1
ATOM 643 N N . PRO A 1 86 ? 20.347 -17.741 -7.755 1.00 97.94 86 PRO A N 1
ATOM 644 C CA . PRO A 1 86 ? 21.388 -17.381 -8.720 1.00 97.94 86 PRO A CA 1
ATOM 645 C C . PRO A 1 86 ? 21.497 -18.319 -9.932 1.00 97.94 86 PRO A C 1
ATOM 647 O O . PRO A 1 86 ? 21.864 -17.861 -11.011 1.00 97.94 86 PRO A O 1
ATOM 650 N N . CYS A 1 87 ? 21.170 -19.610 -9.786 1.00 96.94 87 CYS A N 1
ATOM 651 C CA . CYS A 1 87 ? 21.165 -20.559 -10.905 1.00 96.94 87 CYS A CA 1
ATOM 652 C C . CYS A 1 87 ? 19.861 -20.554 -11.720 1.00 96.94 87 CYS A C 1
ATOM 654 O O . CYS A 1 87 ? 19.863 -21.028 -12.854 1.00 96.94 87 CYS A O 1
ATOM 656 N N . LEU A 1 88 ? 18.768 -20.023 -11.164 1.00 97.50 88 LEU A N 1
ATOM 657 C CA . LEU A 1 88 ? 17.466 -19.912 -11.827 1.00 97.50 88 LEU A CA 1
ATOM 658 C C . LEU A 1 88 ? 17.339 -18.594 -12.604 1.00 97.50 88 LEU A C 1
ATOM 660 O O . LEU A 1 88 ? 16.829 -18.584 -13.722 1.00 97.50 88 LEU A O 1
ATOM 664 N N . CYS A 1 89 ? 17.871 -17.499 -12.053 1.00 96.56 89 CYS A N 1
ATOM 665 C CA . CYS A 1 89 ? 17.843 -16.162 -12.645 1.00 96.56 89 CYS A CA 1
ATOM 666 C C . CYS A 1 89 ? 18.835 -16.033 -13.820 1.00 96.56 89 CYS A C 1
ATOM 668 O O . CYS A 1 89 ? 19.856 -15.352 -13.715 1.00 96.56 89 CYS A O 1
ATOM 670 N N . THR A 1 90 ? 18.545 -16.686 -14.949 1.00 96.19 90 THR A N 1
ATOM 671 C CA . THR A 1 90 ? 19.394 -16.676 -16.163 1.00 96.19 90 THR A CA 1
ATOM 672 C C . THR A 1 90 ? 18.912 -15.715 -17.259 1.00 96.19 90 THR A C 1
ATOM 674 O O . THR A 1 90 ? 19.561 -15.564 -18.298 1.00 96.19 90 THR A O 1
ATOM 677 N N . GLY A 1 91 ? 17.782 -15.044 -17.036 1.00 96.31 91 GLY A N 1
ATOM 678 C CA . GLY A 1 91 ? 17.159 -14.117 -17.973 1.00 96.31 91 GLY A CA 1
ATOM 679 C C . GLY A 1 91 ? 15.916 -13.454 -17.369 1.00 96.31 91 GLY A C 1
ATOM 680 O O . GLY A 1 91 ? 15.840 -13.324 -16.144 1.00 96.31 91 GLY A O 1
ATOM 681 N N . PRO A 1 92 ? 14.957 -13.012 -18.205 1.00 97.75 92 PRO A N 1
ATOM 682 C CA . PRO A 1 92 ? 13.679 -12.483 -17.739 1.00 97.75 92 PRO A CA 1
ATOM 683 C C . PRO A 1 92 ? 12.887 -13.543 -16.971 1.00 97.75 92 PRO A C 1
ATOM 685 O O . PRO A 1 92 ? 12.885 -14.723 -17.330 1.00 97.75 92 PRO A O 1
ATOM 688 N N . GLY A 1 93 ? 12.209 -13.115 -15.913 1.00 98.06 93 GLY A N 1
ATOM 689 C CA . GLY A 1 93 ? 11.461 -14.012 -15.051 1.00 98.06 93 GLY A CA 1
ATOM 690 C C . GLY A 1 93 ? 10.696 -13.283 -13.957 1.00 98.06 93 GLY A C 1
ATOM 691 O O . GLY A 1 93 ? 10.899 -12.089 -13.709 1.00 98.06 93 GLY A O 1
ATOM 692 N N . LEU A 1 94 ? 9.824 -14.034 -13.293 1.00 98.81 94 LEU A N 1
ATOM 693 C CA . LEU A 1 94 ? 9.038 -13.572 -12.155 1.00 98.81 94 LEU A CA 1
ATOM 694 C C . LEU A 1 94 ? 9.411 -14.380 -10.915 1.00 98.81 94 LEU A C 1
ATOM 696 O O . LEU A 1 94 ? 9.477 -15.606 -10.967 1.00 98.81 94 LEU A O 1
ATOM 700 N N . VAL A 1 95 ? 9.621 -13.703 -9.789 1.00 98.75 95 VAL A N 1
ATOM 701 C CA . VAL A 1 95 ? 9.781 -14.342 -8.477 1.00 98.75 95 VAL A CA 1
ATOM 702 C C . VAL A 1 95 ? 8.630 -13.918 -7.578 1.00 98.75 95 VAL A C 1
ATOM 704 O O . VAL A 1 95 ? 8.431 -12.728 -7.357 1.00 98.75 95 VAL A O 1
ATOM 707 N N . LEU A 1 96 ? 7.880 -14.878 -7.045 1.00 98.50 96 LEU A N 1
ATOM 708 C CA . LEU A 1 96 ? 6.848 -14.637 -6.037 1.00 98.50 96 LEU A CA 1
ATOM 709 C C . LEU A 1 96 ? 7.354 -15.140 -4.685 1.00 98.50 96 LEU A C 1
ATOM 711 O O . LEU A 1 96 ? 7.819 -16.273 -4.584 1.00 98.50 96 LEU A O 1
ATOM 715 N N . ILE A 1 97 ? 7.259 -14.295 -3.660 1.00 97.69 97 ILE A N 1
ATOM 716 C CA . ILE A 1 97 ? 7.687 -14.586 -2.290 1.00 97.69 97 ILE A CA 1
ATOM 717 C C . ILE A 1 97 ? 6.488 -14.415 -1.357 1.00 97.69 97 ILE A C 1
ATOM 719 O O . ILE A 1 97 ? 5.959 -13.310 -1.202 1.00 97.69 97 ILE A O 1
ATOM 723 N N . THR A 1 98 ? 6.096 -15.501 -0.699 1.00 95.12 98 THR A N 1
ATOM 724 C CA . THR A 1 98 ? 5.017 -15.550 0.290 1.00 95.12 98 THR A CA 1
ATOM 725 C C . THR A 1 98 ? 5.617 -15.868 1.650 1.00 95.12 98 THR A C 1
ATOM 727 O O . THR A 1 98 ? 6.107 -16.965 1.893 1.00 95.12 98 THR A O 1
ATOM 730 N N . ALA A 1 99 ? 5.640 -14.898 2.559 1.00 91.62 99 ALA A N 1
ATOM 731 C CA . ALA A 1 99 ? 6.234 -15.110 3.878 1.00 91.62 99 ALA A CA 1
ATOM 732 C C . ALA A 1 99 ? 5.628 -14.184 4.935 1.00 91.62 99 ALA A C 1
ATOM 734 O O . ALA A 1 99 ? 5.169 -13.087 4.588 1.00 91.62 99 ALA A O 1
ATOM 735 N N . PRO A 1 100 ? 5.680 -14.563 6.225 1.00 85.56 100 PRO A N 1
ATOM 736 C CA . PRO A 1 100 ? 5.197 -13.717 7.305 1.00 85.56 100 PRO A CA 1
ATOM 737 C C . PRO A 1 100 ? 5.798 -12.313 7.321 1.00 85.56 100 PRO A C 1
ATOM 739 O O . PRO A 1 100 ? 6.862 -12.013 6.765 1.00 85.56 100 PRO A O 1
ATOM 742 N N . MET A 1 101 ? 5.080 -11.390 7.954 1.00 77.38 101 MET A N 1
ATOM 743 C CA . MET A 1 101 ? 5.638 -10.076 8.251 1.00 77.38 101 MET A CA 1
ATOM 744 C C . MET A 1 101 ? 6.787 -10.218 9.254 1.00 77.38 101 MET A C 1
ATOM 746 O O . MET A 1 101 ? 6.704 -11.021 10.176 1.00 77.38 101 MET A O 1
ATOM 750 N N . GLY A 1 102 ? 7.844 -9.425 9.080 1.00 75.88 102 GLY A N 1
ATOM 751 C CA . GLY A 1 102 ? 9.047 -9.506 9.916 1.00 75.88 102 GLY A CA 1
ATOM 752 C C . GLY A 1 102 ? 10.115 -10.480 9.406 1.00 75.88 102 GLY A C 1
ATOM 753 O O . GLY A 1 102 ? 11.250 -10.397 9.849 1.00 75.88 102 GLY A O 1
ATOM 754 N N . GLU A 1 103 ? 9.822 -11.307 8.397 1.00 84.44 103 GLU A N 1
ATOM 755 C CA . GLU A 1 103 ? 10.788 -12.249 7.800 1.00 84.44 103 GLU A CA 1
ATOM 756 C C . GLU A 1 103 ? 11.716 -11.601 6.750 1.00 84.44 103 GLU A C 1
ATOM 758 O O . GLU A 1 103 ? 12.227 -12.272 5.855 1.00 84.44 103 GLU A O 1
ATOM 763 N N . GLY A 1 104 ? 11.937 -10.284 6.816 1.00 84.88 104 GLY A N 1
ATOM 764 C CA . GLY A 1 104 ? 12.910 -9.597 5.954 1.00 84.88 104 GLY A CA 1
ATOM 765 C C . GLY A 1 104 ? 12.648 -9.728 4.445 1.00 84.88 104 GLY A C 1
ATOM 766 O O . GLY A 1 104 ? 13.592 -9.837 3.658 1.00 84.88 104 GLY A O 1
ATOM 767 N N . LYS A 1 105 ? 11.365 -9.737 4.036 1.00 91.31 105 LYS A N 1
ATOM 768 C CA . LYS A 1 105 ? 10.939 -9.780 2.621 1.00 91.31 105 LYS A CA 1
ATOM 769 C C . LYS A 1 105 ? 11.523 -8.630 1.798 1.00 91.31 105 LYS A C 1
ATOM 771 O O . LYS A 1 105 ? 11.815 -8.810 0.621 1.00 91.31 105 LYS A O 1
ATOM 776 N N . THR A 1 106 ? 11.705 -7.461 2.413 1.00 90.44 106 THR A N 1
ATOM 777 C CA . THR A 1 106 ? 12.263 -6.280 1.745 1.00 90.44 106 THR A CA 1
ATOM 778 C C . THR A 1 106 ? 13.708 -6.524 1.307 1.00 90.44 106 THR A C 1
ATOM 780 O O . THR A 1 106 ? 14.025 -6.371 0.129 1.00 90.44 106 THR A O 1
ATOM 783 N N . GLU A 1 107 ? 14.578 -6.966 2.218 1.00 94.69 107 GLU A N 1
ATOM 784 C CA . GLU A 1 107 ? 15.982 -7.275 1.922 1.00 94.69 107 GLU A CA 1
ATOM 785 C C . GLU A 1 107 ? 16.098 -8.421 0.912 1.00 94.69 107 GLU A C 1
ATOM 787 O O . GLU A 1 107 ? 16.915 -8.371 -0.011 1.00 94.69 107 GLU A O 1
ATOM 792 N N . ALA A 1 108 ? 15.231 -9.431 1.044 1.00 95.81 108 ALA A N 1
ATOM 793 C CA . ALA A 1 108 ? 15.120 -10.510 0.073 1.00 95.81 108 ALA A CA 1
ATOM 794 C C . ALA A 1 108 ? 14.786 -9.979 -1.334 1.00 95.81 108 ALA A C 1
ATOM 796 O O . ALA A 1 108 ? 15.482 -10.316 -2.291 1.00 95.81 108 ALA A O 1
ATOM 797 N N . ALA A 1 109 ? 13.789 -9.099 -1.471 1.00 97.12 109 ALA A N 1
ATOM 798 C CA . ALA A 1 109 ? 13.421 -8.513 -2.759 1.00 97.12 109 ALA A CA 1
ATOM 799 C C . ALA A 1 109 ? 14.534 -7.674 -3.381 1.00 97.12 109 ALA A C 1
ATOM 801 O O . ALA A 1 109 ? 14.721 -7.733 -4.592 1.00 97.12 109 ALA A O 1
ATOM 802 N N . TYR A 1 110 ? 15.286 -6.915 -2.582 1.00 97.44 110 TYR A N 1
ATOM 803 C CA . TYR A 1 110 ? 16.408 -6.115 -3.082 1.00 97.44 110 TYR A CA 1
ATOM 804 C C . TYR A 1 110 ? 17.489 -7.021 -3.676 1.00 97.44 110 TYR A C 1
ATOM 806 O O . TYR A 1 110 ? 17.935 -6.800 -4.801 1.00 97.44 110 TYR A O 1
ATOM 814 N N . HIS A 1 111 ? 17.842 -8.096 -2.963 1.00 97.94 111 HIS A N 1
ATOM 815 C CA . HIS A 1 111 ? 18.806 -9.072 -3.461 1.00 97.94 111 HIS A CA 1
ATOM 816 C C . HIS A 1 111 ? 18.316 -9.767 -4.740 1.00 97.94 111 HIS A C 1
ATOM 818 O O . HIS A 1 111 ? 19.058 -9.867 -5.717 1.00 97.94 111 HIS A O 1
ATOM 824 N N . VAL A 1 112 ? 17.052 -10.200 -4.777 1.00 98.38 112 VAL A N 1
ATOM 825 C CA . VAL A 1 112 ? 16.464 -10.825 -5.973 1.00 98.38 112 VAL A CA 1
ATOM 826 C C . VAL A 1 112 ? 16.398 -9.843 -7.145 1.00 98.38 112 VAL A C 1
ATOM 828 O O . VAL A 1 112 ? 16.700 -10.221 -8.277 1.00 98.38 112 VAL A O 1
ATOM 831 N N . ALA A 1 113 ? 16.070 -8.575 -6.890 1.00 98.25 113 ALA A N 1
ATOM 832 C CA . ALA A 1 113 ? 16.060 -7.543 -7.916 1.00 98.25 113 ALA A CA 1
ATOM 833 C C . ALA A 1 113 ? 17.461 -7.289 -8.492 1.00 98.25 113 ALA A C 1
ATOM 835 O O . ALA A 1 113 ? 17.589 -7.056 -9.693 1.00 98.25 113 ALA A O 1
ATOM 836 N N . ASP A 1 114 ? 18.518 -7.398 -7.687 1.00 97.81 114 ASP A N 1
ATOM 837 C CA . ASP A 1 114 ? 19.900 -7.342 -8.172 1.00 97.81 114 ASP A CA 1
ATOM 838 C C . ASP A 1 114 ? 20.265 -8.535 -9.056 1.00 97.81 114 ASP A C 1
ATOM 840 O O . ASP A 1 114 ? 20.856 -8.344 -10.125 1.00 97.81 114 ASP A O 1
ATOM 844 N N . LEU A 1 115 ? 19.861 -9.749 -8.669 1.00 98.19 115 LEU A N 1
ATOM 845 C CA . LEU A 1 115 ? 20.069 -10.955 -9.479 1.00 98.19 115 LEU A CA 1
ATOM 846 C C . LEU A 1 115 ? 19.360 -10.847 -10.837 1.00 98.19 115 LEU A C 1
ATOM 848 O O . LEU A 1 115 ? 19.992 -11.012 -11.882 1.00 98.19 115 LEU A O 1
ATOM 852 N N . LEU A 1 116 ? 18.068 -10.512 -10.830 1.00 98.31 116 LEU A N 1
ATOM 853 C CA . LEU A 1 116 ? 17.262 -10.361 -12.044 1.00 98.31 116 LEU A CA 1
ATOM 854 C C . LEU A 1 116 ? 17.729 -9.179 -12.902 1.00 98.31 116 LEU A C 1
ATOM 856 O O . LEU A 1 116 ? 17.796 -9.281 -14.129 1.00 98.31 116 LEU A O 1
ATOM 860 N N . GLY A 1 117 ? 18.097 -8.063 -12.270 1.00 97.56 117 GLY A N 1
ATOM 861 C CA . GLY A 1 117 ? 18.634 -6.889 -12.954 1.00 97.56 117 GLY A CA 1
ATOM 862 C C . GLY A 1 117 ? 19.936 -7.204 -13.686 1.00 97.56 117 GLY A C 1
ATOM 863 O O . GLY A 1 117 ? 20.094 -6.822 -14.846 1.00 97.56 117 GLY A O 1
ATOM 864 N N . LYS A 1 118 ? 20.835 -7.976 -13.060 1.00 97.25 118 LYS A N 1
ATOM 865 C CA . LYS A 1 118 ? 22.059 -8.470 -13.706 1.00 97.25 118 LYS A CA 1
ATOM 866 C C . LYS A 1 118 ? 21.746 -9.425 -14.861 1.00 97.25 118 LYS A C 1
ATOM 868 O O . LYS A 1 118 ? 22.311 -9.260 -15.938 1.00 97.25 118 LYS A O 1
ATOM 873 N N . ALA A 1 119 ? 20.847 -10.388 -14.655 1.00 97.25 119 ALA A N 1
ATOM 874 C CA . ALA A 1 119 ? 20.488 -11.395 -15.658 1.00 97.25 119 ALA A CA 1
ATOM 875 C C . ALA A 1 119 ? 19.846 -10.795 -16.923 1.00 97.25 119 ALA A C 1
ATOM 877 O O . ALA A 1 119 ? 19.983 -11.339 -18.016 1.00 97.25 119 ALA A O 1
ATOM 878 N N . THR A 1 120 ? 19.164 -9.657 -16.781 1.00 97.50 120 THR A N 1
ATOM 879 C CA . THR A 1 120 ? 18.429 -8.988 -17.866 1.00 97.50 120 THR A CA 1
ATOM 880 C C . THR A 1 120 ? 19.098 -7.716 -18.388 1.00 97.50 120 THR A C 1
ATOM 882 O O . THR A 1 120 ? 18.560 -7.088 -19.301 1.00 97.50 120 THR A O 1
ATOM 885 N N . GLY A 1 121 ? 20.233 -7.302 -17.812 1.00 97.38 121 GLY A N 1
ATOM 886 C CA . GLY A 1 121 ? 20.892 -6.033 -18.143 1.00 97.38 121 GLY A CA 1
ATOM 887 C C . GLY A 1 121 ? 20.067 -4.791 -17.780 1.00 97.38 121 GLY A C 1
ATOM 888 O O . GLY A 1 121 ? 20.212 -3.752 -18.421 1.00 97.38 121 GLY A O 1
ATOM 889 N N . ARG A 1 122 ? 19.179 -4.890 -16.781 1.00 97.31 122 ARG A N 1
ATOM 890 C CA . ARG A 1 122 ? 18.267 -3.820 -16.342 1.00 97.31 122 ARG A CA 1
ATOM 891 C C . ARG A 1 122 ? 18.704 -3.265 -14.978 1.00 97.31 122 ARG A C 1
ATOM 893 O O . ARG A 1 122 ? 18.357 -3.829 -13.935 1.00 97.31 122 ARG A O 1
ATOM 900 N N . PRO A 1 123 ? 19.466 -2.155 -14.945 1.00 95.25 123 PRO A N 1
ATOM 901 C CA . PRO A 1 123 ? 19.954 -1.570 -13.695 1.00 95.25 123 PRO A CA 1
ATOM 902 C C . PRO A 1 123 ? 18.875 -0.769 -12.947 1.00 95.25 123 PRO A C 1
ATOM 904 O O . PRO A 1 123 ? 19.006 -0.527 -11.751 1.00 95.25 123 PRO A O 1
ATOM 907 N N . GLY A 1 124 ? 17.797 -0.363 -13.627 1.00 97.00 124 GLY A N 1
ATOM 908 C CA . GLY A 1 124 ? 16.730 0.427 -13.022 1.00 97.00 124 GLY A CA 1
ATOM 909 C C . GLY A 1 124 ? 15.849 -0.366 -12.051 1.00 97.00 124 GLY A C 1
ATOM 910 O O . GLY A 1 124 ? 15.782 -1.598 -12.106 1.00 97.00 124 GLY A O 1
ATOM 911 N N . ARG A 1 125 ? 15.141 0.344 -11.168 1.00 97.81 125 ARG A N 1
ATOM 912 C CA . ARG A 1 125 ? 14.241 -0.245 -10.160 1.00 97.81 125 ARG A CA 1
ATOM 913 C C . ARG A 1 125 ? 12.941 0.547 -10.064 1.00 97.81 125 ARG A C 1
ATOM 915 O O . ARG A 1 125 ? 12.977 1.778 -10.069 1.00 97.81 125 ARG A O 1
ATOM 922 N N . PHE A 1 126 ? 11.810 -0.143 -9.958 1.00 98.44 126 PHE A N 1
ATOM 923 C CA . PHE A 1 126 ? 10.558 0.452 -9.492 1.00 98.44 126 PHE A CA 1
ATOM 924 C C . PHE A 1 126 ? 9.965 -0.408 -8.381 1.00 98.44 126 PHE A C 1
ATOM 926 O O . PHE A 1 126 ? 9.652 -1.571 -8.621 1.00 98.44 126 PHE A O 1
ATOM 933 N N . LEU A 1 127 ? 9.827 0.158 -7.182 1.00 98.12 127 LEU A N 1
ATOM 934 C CA . LEU A 1 127 ? 9.148 -0.491 -6.063 1.00 98.12 127 LEU A CA 1
ATOM 935 C C . LEU A 1 127 ? 7.738 0.094 -5.961 1.00 98.12 127 LEU A C 1
ATOM 937 O O . LEU A 1 127 ? 7.572 1.297 -5.750 1.00 98.12 127 LEU A O 1
ATOM 941 N N . ALA A 1 128 ? 6.746 -0.767 -6.134 1.00 96.44 128 ALA A N 1
ATOM 942 C CA . ALA A 1 128 ? 5.326 -0.470 -6.135 1.00 96.44 128 ALA A CA 1
ATOM 943 C C . ALA A 1 128 ? 4.723 -0.866 -4.782 1.00 96.44 128 ALA A C 1
ATOM 945 O O . ALA A 1 128 ? 4.769 -2.036 -4.411 1.00 96.44 128 ALA A O 1
ATOM 946 N N . LEU A 1 129 ? 4.167 0.099 -4.051 1.00 92.88 129 LEU A N 1
ATOM 947 C CA . LEU A 1 129 ? 3.657 -0.094 -2.693 1.00 92.88 129 LEU A CA 1
ATOM 948 C C . LEU A 1 129 ? 2.152 0.196 -2.593 1.00 92.88 129 LEU A C 1
ATOM 950 O O . LEU A 1 129 ? 1.620 0.980 -3.386 1.00 92.88 129 LEU A O 1
ATOM 954 N N . PRO A 1 130 ? 1.440 -0.396 -1.619 1.00 86.56 130 PRO A N 1
ATOM 955 C CA . PRO A 1 130 ? -0.012 -0.251 -1.512 1.00 86.56 130 PRO A CA 1
ATOM 956 C C . PRO A 1 130 ? -0.458 1.169 -1.137 1.00 86.56 130 PRO A C 1
ATOM 958 O O . PRO A 1 130 ? -1.550 1.591 -1.527 1.00 86.56 130 PRO A O 1
ATOM 961 N N . THR A 1 131 ? 0.363 1.934 -0.405 1.00 82.69 131 THR A N 1
ATOM 962 C CA . THR A 1 131 ? 0.004 3.281 0.076 1.00 82.69 131 THR A CA 1
ATOM 963 C C . THR A 1 131 ? 1.122 4.307 -0.093 1.00 82.69 131 THR A C 1
ATOM 965 O O . THR A 1 131 ? 2.282 3.976 -0.342 1.00 82.69 131 THR A O 1
ATOM 968 N N . MET A 1 132 ? 0.766 5.584 0.076 1.00 82.75 132 MET A N 1
ATOM 969 C CA . MET A 1 132 ? 1.729 6.689 0.072 1.00 82.75 132 MET A CA 1
ATOM 970 C C . MET A 1 132 ? 2.704 6.593 1.251 1.00 82.75 132 MET A C 1
ATOM 972 O O . MET A 1 132 ? 3.904 6.604 1.025 1.00 82.75 132 MET A O 1
ATOM 976 N N . ALA A 1 133 ? 2.204 6.369 2.472 1.00 76.00 133 ALA A N 1
ATOM 977 C CA . ALA A 1 133 ? 3.042 6.276 3.672 1.00 76.00 133 ALA A CA 1
ATOM 978 C C . ALA A 1 133 ? 4.078 5.145 3.574 1.00 76.00 133 ALA A C 1
ATOM 980 O O . ALA A 1 133 ? 5.230 5.299 3.972 1.00 76.00 133 ALA A O 1
ATOM 981 N N . THR A 1 134 ? 3.688 4.015 2.981 1.00 80.88 134 THR A N 1
ATOM 982 C CA . THR A 1 134 ? 4.623 2.920 2.713 1.00 80.88 134 THR A CA 1
ATOM 983 C C . THR A 1 134 ? 5.679 3.300 1.697 1.00 80.88 134 THR A C 1
ATOM 985 O O . THR A 1 134 ? 6.846 2.958 1.875 1.00 80.88 134 THR A O 1
ATOM 988 N N . ALA A 1 135 ? 5.287 4.023 0.645 1.00 87.56 135 ALA A N 1
ATOM 989 C CA . ALA A 1 135 ? 6.218 4.492 -0.368 1.00 87.56 135 ALA A CA 1
ATOM 990 C C . ALA A 1 135 ? 7.232 5.490 0.212 1.00 87.56 135 ALA A C 1
ATOM 992 O O . ALA A 1 135 ? 8.412 5.366 -0.104 1.00 87.56 135 ALA A O 1
ATOM 993 N N . ASP A 1 136 ? 6.806 6.396 1.099 1.00 82.81 136 ASP A N 1
ATOM 994 C CA . ASP A 1 136 ? 7.695 7.315 1.825 1.00 82.81 136 ASP A CA 1
ATOM 995 C C . ASP A 1 136 ? 8.754 6.545 2.636 1.00 82.81 136 ASP A C 1
ATOM 997 O O . ASP A 1 136 ? 9.955 6.751 2.464 1.00 82.81 136 ASP A O 1
ATOM 1001 N N . GLN A 1 137 ? 8.331 5.586 3.469 1.00 82.50 137 GLN A N 1
ATOM 1002 C CA . GLN A 1 137 ? 9.258 4.782 4.279 1.00 82.50 137 GLN A CA 1
ATOM 1003 C C . GLN A 1 137 ? 10.218 3.951 3.414 1.00 82.50 137 GLN A C 1
ATOM 1005 O O . GLN A 1 137 ? 11.418 3.863 3.692 1.00 82.50 137 GLN A O 1
ATOM 1010 N N . MET A 1 138 ? 9.700 3.333 2.350 1.00 88.19 138 MET A N 1
ATOM 1011 C CA . MET A 1 138 ? 10.497 2.493 1.458 1.00 88.19 138 MET A CA 1
ATOM 1012 C C . MET A 1 138 ? 11.478 3.314 0.612 1.00 88.19 138 MET A C 1
ATOM 1014 O O . MET A 1 138 ? 12.569 2.833 0.306 1.00 88.19 138 MET A O 1
ATOM 1018 N N . HIS A 1 139 ? 11.138 4.561 0.275 1.00 92.00 139 HIS A N 1
ATOM 1019 C CA . HIS A 1 139 ? 12.041 5.492 -0.404 1.00 92.00 139 HIS A CA 1
ATOM 1020 C C . HIS A 1 139 ? 13.283 5.772 0.438 1.00 92.00 139 HIS A C 1
ATOM 1022 O O . HIS A 1 139 ? 14.397 5.604 -0.065 1.00 92.00 139 HIS A O 1
ATOM 1028 N N . THR A 1 140 ? 13.108 6.070 1.728 1.00 87.50 140 THR A N 1
ATOM 1029 C CA . THR A 1 140 ? 14.222 6.256 2.670 1.00 87.50 140 THR A CA 1
ATOM 1030 C C . THR A 1 140 ? 15.099 5.006 2.752 1.00 87.50 140 THR A C 1
ATOM 1032 O O . THR A 1 140 ? 16.308 5.088 2.521 1.00 87.50 140 THR A O 1
ATOM 1035 N N . ARG A 1 141 ? 14.496 3.826 2.963 1.00 89.69 141 ARG A N 1
ATOM 1036 C CA . ARG A 1 141 ? 15.238 2.553 3.053 1.00 89.69 141 ARG A CA 1
ATOM 1037 C C . ARG A 1 141 ? 15.998 2.220 1.769 1.00 89.69 141 ARG A C 1
ATOM 1039 O O . ARG A 1 141 ? 17.144 1.774 1.822 1.00 89.69 141 ARG A O 1
ATOM 1046 N N . LEU A 1 142 ? 15.388 2.427 0.599 1.00 93.00 142 LEU A N 1
ATOM 1047 C CA . LEU A 1 142 ? 16.053 2.184 -0.683 1.00 93.00 142 LEU A CA 1
ATOM 1048 C C . LEU A 1 142 ? 17.188 3.187 -0.931 1.00 93.00 142 LEU A C 1
ATOM 1050 O O . LEU A 1 142 ? 18.214 2.810 -1.493 1.00 93.00 142 LEU A O 1
ATOM 1054 N N . LYS A 1 143 ? 17.037 4.443 -0.494 1.00 90.88 143 LYS A N 1
ATOM 1055 C CA . LYS A 1 143 ? 18.080 5.475 -0.596 1.00 90.88 143 LYS A CA 1
ATOM 1056 C C . LYS A 1 143 ? 19.295 5.137 0.268 1.00 90.88 143 LYS A C 1
ATOM 1058 O O . LYS A 1 143 ? 20.424 5.289 -0.194 1.00 90.88 143 LYS A O 1
ATOM 1063 N N . GLU A 1 144 ? 19.085 4.648 1.487 1.00 90.19 144 GLU A N 1
ATOM 1064 C CA . GLU A 1 144 ? 20.160 4.155 2.362 1.00 90.19 144 GLU A CA 1
ATOM 1065 C C . GLU A 1 144 ? 20.870 2.939 1.765 1.00 90.19 144 GLU A C 1
ATOM 1067 O O . GLU A 1 144 ? 22.100 2.915 1.687 1.00 90.19 144 GLU A O 1
ATOM 1072 N N . TYR A 1 145 ? 20.100 1.974 1.257 1.00 92.94 145 TYR A N 1
ATOM 1073 C CA . TYR A 1 145 ? 20.642 0.819 0.548 1.00 92.94 145 TYR A CA 1
ATOM 1074 C C . TYR A 1 145 ? 21.479 1.236 -0.673 1.00 92.94 145 TYR A C 1
ATOM 1076 O O . TYR A 1 145 ? 22.622 0.806 -0.817 1.00 92.94 145 TYR A O 1
ATOM 1084 N N . ALA A 1 146 ? 20.958 2.127 -1.523 1.00 92.25 146 ALA A N 1
ATOM 1085 C CA . ALA A 1 146 ? 21.664 2.624 -2.702 1.00 92.25 146 ALA A CA 1
ATOM 1086 C C . ALA A 1 146 ? 22.974 3.335 -2.334 1.00 92.25 146 ALA A C 1
ATOM 1088 O O . ALA A 1 146 ? 23.996 3.096 -2.974 1.00 92.25 146 ALA A O 1
ATOM 1089 N N . ARG A 1 147 ? 22.967 4.168 -1.282 1.00 90.00 147 ARG A N 1
ATOM 1090 C CA . ARG A 1 147 ? 24.172 4.847 -0.773 1.00 90.00 147 ARG A CA 1
ATOM 1091 C C . ARG A 1 147 ? 25.254 3.868 -0.339 1.00 90.00 147 ARG A C 1
ATOM 1093 O O . ARG A 1 147 ? 26.418 4.123 -0.605 1.00 90.00 147 ARG A O 1
ATOM 1100 N N . TYR A 1 148 ? 24.874 2.777 0.319 1.00 90.75 148 TYR A N 1
ATOM 1101 C CA . TYR A 1 148 ? 25.825 1.757 0.751 1.00 90.75 148 TYR A CA 1
ATOM 1102 C C . TYR A 1 148 ? 26.375 0.929 -0.423 1.00 90.75 148 TYR A C 1
ATOM 1104 O O . TYR A 1 148 ? 27.548 0.562 -0.432 1.00 90.75 148 TYR A O 1
ATOM 1112 N N . ARG A 1 149 ? 25.518 0.603 -1.397 1.00 90.38 149 ARG A N 1
ATOM 1113 C CA . ARG A 1 149 ? 25.839 -0.349 -2.471 1.00 90.38 149 ARG A CA 1
ATOM 1114 C C . ARG A 1 149 ? 26.576 0.267 -3.645 1.00 90.38 149 ARG A C 1
ATOM 1116 O O . ARG A 1 149 ? 27.363 -0.430 -4.279 1.00 90.38 149 ARG A O 1
ATOM 1123 N N . VAL A 1 150 ? 26.296 1.523 -3.977 1.00 87.12 150 VAL A N 1
ATOM 1124 C CA . VAL A 1 150 ? 27.029 2.219 -5.035 1.00 87.12 150 VAL A CA 1
ATOM 1125 C C . VAL A 1 150 ? 28.441 2.517 -4.531 1.00 87.12 150 VAL A C 1
ATOM 1127 O O . VAL A 1 150 ? 28.619 2.899 -3.379 1.00 87.12 150 VAL A O 1
ATOM 1130 N N . GLU A 1 151 ? 29.457 2.293 -5.368 1.00 71.69 151 GLU A N 1
ATOM 1131 C CA . GLU A 1 151 ? 30.857 2.465 -4.975 1.00 71.69 151 GLU A CA 1
ATOM 1132 C C . GLU A 1 151 ? 31.099 3.865 -4.388 1.00 71.69 151 GLU A C 1
ATOM 1134 O O . GLU A 1 151 ? 30.859 4.880 -5.042 1.00 71.69 151 GLU A O 1
ATOM 1139 N N . ASN A 1 152 ? 31.629 3.923 -3.159 1.00 61.38 152 ASN A N 1
ATOM 1140 C CA . ASN A 1 152 ? 31.906 5.169 -2.427 1.00 61.38 152 ASN A CA 1
ATOM 1141 C C . ASN A 1 152 ? 32.872 6.128 -3.158 1.00 61.38 152 ASN A C 1
ATOM 1143 O O . ASN A 1 152 ? 33.081 7.253 -2.707 1.00 61.38 152 ASN A O 1
ATOM 1147 N N . THR A 1 153 ? 33.489 5.688 -4.257 1.00 56.66 153 THR A N 1
ATOM 1148 C CA . THR A 1 153 ? 34.457 6.457 -5.044 1.00 56.66 153 THR A CA 1
ATOM 1149 C C . THR A 1 153 ? 33.799 7.313 -6.135 1.00 56.66 153 THR A C 1
ATOM 1151 O O . THR A 1 153 ? 34.365 8.349 -6.477 1.00 56.66 153 THR A O 1
ATOM 1154 N N . ASP A 1 154 ? 32.604 6.955 -6.629 1.00 67.81 154 ASP A N 1
ATOM 1155 C CA . ASP A 1 154 ? 31.884 7.711 -7.672 1.00 67.81 154 ASP A CA 1
ATOM 1156 C C . ASP A 1 154 ? 30.375 7.784 -7.374 1.00 67.81 154 ASP A C 1
ATOM 1158 O O . ASP A 1 154 ? 29.542 7.062 -7.927 1.00 67.81 154 ASP A O 1
ATOM 1162 N N . LEU A 1 155 ? 30.013 8.648 -6.421 1.00 73.25 155 LEU A N 1
ATOM 1163 C CA . LEU A 1 155 ? 28.615 8.839 -6.040 1.00 73.25 155 LEU A CA 1
ATOM 1164 C C . LEU A 1 155 ? 27.813 9.459 -7.202 1.00 73.25 155 LEU A C 1
ATOM 1166 O O . LEU A 1 155 ? 28.196 10.512 -7.719 1.00 73.25 155 LEU A O 1
ATOM 1170 N N . PRO A 1 156 ? 26.640 8.902 -7.559 1.00 75.44 156 PRO A N 1
ATOM 1171 C CA . PRO A 1 156 ? 25.877 9.308 -8.733 1.00 75.44 156 PRO A CA 1
ATOM 1172 C C . PRO A 1 156 ? 25.080 10.595 -8.461 1.00 75.44 156 PRO A C 1
ATOM 1174 O O . PRO A 1 156 ? 23.857 10.590 -8.312 1.00 75.44 156 PRO A O 1
ATOM 1177 N N . ARG A 1 157 ? 25.780 11.734 -8.418 1.00 76.62 157 ARG A N 1
ATOM 1178 C CA . ARG A 1 157 ? 25.214 13.075 -8.151 1.00 76.62 157 ARG A CA 1
ATOM 1179 C C . ARG A 1 157 ? 24.225 13.565 -9.217 1.00 76.62 157 ARG A C 1
ATOM 1181 O O . ARG A 1 157 ? 23.451 14.493 -8.980 1.00 76.62 157 ARG A O 1
ATOM 1188 N N . SER A 1 158 ? 24.229 12.954 -10.402 1.00 80.31 158 SER A N 1
ATOM 1189 C CA . SER A 1 158 ? 23.286 13.234 -11.494 1.00 80.31 158 SER A CA 1
ATOM 1190 C C . SER A 1 158 ? 22.265 12.116 -11.742 1.00 80.31 158 SER A C 1
ATOM 1192 O O . SER A 1 158 ? 21.647 12.073 -12.805 1.00 80.31 158 SER A O 1
ATOM 1194 N N . SER A 1 159 ? 22.048 11.240 -10.757 1.00 86.31 159 SER A N 1
ATOM 1195 C CA . SER A 1 159 ? 20.983 10.231 -10.790 1.00 86.31 159 SER A CA 1
ATOM 1196 C C . SER A 1 159 ? 19.996 10.459 -9.656 1.00 86.31 159 SER A C 1
ATOM 1198 O O . SER A 1 159 ? 20.407 10.658 -8.515 1.00 86.31 159 SER A O 1
ATOM 1200 N N . THR A 1 160 ? 18.703 10.393 -9.954 1.00 88.19 160 THR A N 1
ATOM 1201 C CA . THR A 1 160 ? 17.632 10.591 -8.969 1.00 88.19 160 THR A CA 1
ATOM 1202 C C . THR A 1 160 ? 17.006 9.271 -8.543 1.00 88.19 160 THR A C 1
ATOM 1204 O O . THR A 1 160 ? 16.725 8.416 -9.382 1.00 88.19 160 THR A O 1
ATOM 1207 N N . LEU A 1 161 ? 16.717 9.139 -7.247 1.00 92.06 161 LEU A N 1
ATOM 1208 C CA . LEU A 1 161 ? 15.803 8.124 -6.729 1.00 92.06 161 LEU A CA 1
ATOM 1209 C C . LEU A 1 161 ? 14.460 8.806 -6.447 1.00 92.06 161 LEU A C 1
ATOM 1211 O O . LEU A 1 161 ? 14.321 9.552 -5.476 1.00 92.06 161 LEU A O 1
ATOM 1215 N N . ALA A 1 162 ? 13.489 8.604 -7.337 1.00 91.75 162 ALA A N 1
ATOM 1216 C CA . ALA A 1 162 ? 12.221 9.329 -7.292 1.00 91.75 162 ALA A CA 1
ATOM 1217 C C . ALA A 1 162 ? 11.214 8.706 -6.311 1.00 91.75 162 ALA A C 1
ATOM 1219 O O . ALA A 1 162 ? 11.137 7.485 -6.178 1.00 91.75 162 ALA A O 1
ATOM 1220 N N . LEU A 1 163 ? 10.407 9.554 -5.678 1.00 90.69 163 LEU A N 1
ATOM 1221 C CA . LEU A 1 163 ? 9.248 9.194 -4.864 1.00 90.69 163 LEU A CA 1
ATOM 1222 C C . LEU A 1 163 ? 7.972 9.557 -5.634 1.00 90.69 163 LEU A C 1
ATOM 1224 O O . LEU A 1 163 ? 7.758 10.720 -5.984 1.00 90.69 163 LEU A O 1
ATOM 1228 N N . LEU A 1 164 ? 7.136 8.562 -5.938 1.00 87.56 164 LEU A N 1
ATOM 1229 C CA . LEU A 1 164 ? 6.026 8.685 -6.882 1.00 87.56 164 LEU A CA 1
ATOM 1230 C C . LEU A 1 164 ? 4.673 8.412 -6.220 1.00 87.56 164 LEU A C 1
ATOM 1232 O O . LEU A 1 164 ? 4.183 7.283 -6.178 1.00 87.56 164 LEU A O 1
ATOM 1236 N N . HIS A 1 165 ? 4.028 9.477 -5.761 1.00 81.19 165 HIS A N 1
ATOM 1237 C CA . HIS A 1 165 ? 2.613 9.488 -5.392 1.00 81.19 165 HIS A CA 1
ATOM 1238 C C . HIS A 1 165 ? 2.063 10.917 -5.443 1.00 81.19 165 HIS A C 1
ATOM 1240 O O . HIS A 1 165 ? 2.816 11.882 -5.572 1.00 81.19 165 HIS A O 1
ATOM 1246 N N . SER A 1 166 ? 0.737 11.066 -5.330 1.00 74.88 166 SER A N 1
ATOM 1247 C CA . SER A 1 166 ? 0.052 12.361 -5.505 1.00 74.88 166 SER A CA 1
ATOM 1248 C C . SER A 1 166 ? 0.512 13.466 -4.539 1.00 74.88 166 SER A C 1
ATOM 1250 O O . SER A 1 166 ? 0.292 14.641 -4.819 1.00 74.88 166 SER A O 1
ATOM 1252 N N . MET A 1 167 ? 1.156 13.095 -3.428 1.00 73.31 167 MET A N 1
ATOM 1253 C CA . MET A 1 167 ? 1.568 13.983 -2.336 1.00 73.31 167 MET A CA 1
ATOM 1254 C C . MET A 1 167 ? 3.089 14.113 -2.177 1.00 73.31 167 MET A C 1
ATOM 1256 O O . MET A 1 167 ? 3.528 14.791 -1.258 1.00 73.31 167 MET A O 1
ATOM 1260 N N . ALA A 1 168 ? 3.903 13.520 -3.058 1.00 76.38 168 ALA A N 1
ATOM 1261 C CA . ALA A 1 168 ? 5.363 13.513 -2.892 1.00 76.38 168 ALA A CA 1
ATOM 1262 C C . ALA A 1 168 ? 5.974 14.930 -2.826 1.00 76.38 168 ALA A C 1
ATOM 1264 O O . ALA A 1 168 ? 6.956 15.161 -2.134 1.00 76.38 168 ALA A O 1
ATOM 1265 N N . TRP A 1 169 ? 5.359 15.912 -3.491 1.00 70.75 169 TRP A N 1
ATOM 1266 C CA . TRP A 1 169 ? 5.782 17.319 -3.472 1.00 70.75 169 TRP A CA 1
ATOM 1267 C C . TRP A 1 169 ? 5.631 18.011 -2.099 1.00 70.75 169 TRP A C 1
ATOM 1269 O O . TRP A 1 169 ? 6.246 19.056 -1.859 1.00 70.75 169 TRP A O 1
ATOM 1279 N N . LEU A 1 170 ? 4.818 17.444 -1.199 1.00 66.19 170 LEU A N 1
ATOM 1280 C CA . LEU A 1 170 ? 4.664 17.919 0.179 1.00 66.19 170 LEU A CA 1
ATOM 1281 C C . LEU A 1 170 ? 5.778 17.423 1.091 1.00 66.19 170 LEU A C 1
ATOM 1283 O O . LEU A 1 170 ? 6.039 18.069 2.101 1.00 66.19 170 LEU A O 1
ATOM 1287 N N . ASN A 1 171 ? 6.406 16.296 0.749 1.00 69.62 171 ASN A N 1
ATOM 1288 C CA . ASN A 1 171 ? 7.435 15.689 1.573 1.00 69.62 171 ASN A CA 1
ATOM 1289 C C . ASN A 1 171 ? 8.698 16.578 1.528 1.00 69.62 171 ASN A C 1
ATOM 1291 O O . ASN A 1 171 ? 9.318 16.685 0.464 1.00 69.62 171 ASN A O 1
ATOM 1295 N N . PRO A 1 172 ? 9.071 17.243 2.639 1.00 64.88 172 PRO A N 1
ATOM 1296 C CA . PRO A 1 172 ? 10.195 18.177 2.660 1.00 64.88 172 PRO A CA 1
ATOM 1297 C C . PRO A 1 172 ? 11.547 17.478 2.467 1.00 64.88 172 PRO A C 1
ATOM 1299 O O . PRO A 1 172 ? 12.475 18.109 1.971 1.00 64.88 172 PRO A O 1
ATOM 1302 N N . ASP A 1 173 ? 11.646 16.184 2.787 1.00 69.12 173 ASP A N 1
ATOM 1303 C CA . ASP A 1 173 ? 12.870 15.389 2.620 1.00 69.12 173 ASP A CA 1
ATOM 1304 C C . ASP A 1 173 ? 13.097 14.962 1.160 1.00 69.12 173 ASP A C 1
ATOM 1306 O O . ASP A 1 173 ? 14.198 14.544 0.776 1.00 69.12 173 ASP A O 1
ATOM 1310 N N . TYR A 1 174 ? 12.050 15.056 0.334 1.00 73.25 174 TYR A N 1
ATOM 1311 C CA . TYR A 1 174 ? 12.078 14.693 -1.079 1.00 73.25 174 TYR A CA 1
ATOM 1312 C C . TYR A 1 174 ? 12.017 15.907 -2.013 1.00 73.25 174 TYR A C 1
ATOM 1314 O O . TYR A 1 174 ? 12.791 15.982 -2.971 1.00 73.25 174 TYR A O 1
ATOM 1322 N N . ALA A 1 175 ? 11.098 16.844 -1.768 1.00 70.12 175 ALA A N 1
ATOM 1323 C CA . ALA A 1 175 ? 10.871 17.987 -2.643 1.00 70.12 175 ALA A CA 1
ATOM 1324 C C . ALA A 1 175 ? 11.981 19.048 -2.485 1.00 70.12 175 ALA A C 1
ATOM 1326 O O . ALA A 1 175 ? 12.277 19.448 -1.359 1.00 70.12 175 ALA A O 1
ATOM 1327 N N . PRO A 1 176 ? 12.573 19.556 -3.583 1.00 65.12 176 PRO A N 1
ATOM 1328 C CA . PRO A 1 176 ? 13.614 20.579 -3.505 1.00 65.12 176 PRO A CA 1
ATOM 1329 C C . PRO A 1 176 ? 13.084 21.880 -2.872 1.00 65.12 176 PRO A C 1
ATOM 1331 O O . PRO A 1 176 ? 11.946 22.283 -3.116 1.00 65.12 176 PRO A O 1
ATOM 1334 N N . ALA A 1 177 ? 13.915 22.527 -2.045 1.00 51.56 177 ALA A N 1
ATOM 1335 C CA . ALA A 1 177 ? 13.536 23.678 -1.216 1.00 51.56 177 ALA A CA 1
ATOM 1336 C C . ALA A 1 177 ? 13.182 24.952 -2.015 1.00 51.56 177 ALA A C 1
ATOM 1338 O O . ALA A 1 177 ? 12.365 25.748 -1.558 1.00 51.56 177 ALA A O 1
ATOM 1339 N N . ASP A 1 178 ? 13.739 25.117 -3.219 1.00 50.28 178 ASP A N 1
ATOM 1340 C CA . ASP A 1 178 ? 13.575 26.305 -4.062 1.00 50.28 178 ASP A CA 1
ATOM 1341 C C . ASP A 1 178 ? 12.741 25.990 -5.314 1.00 50.28 178 ASP A C 1
ATOM 1343 O O . ASP A 1 178 ? 13.285 25.667 -6.367 1.00 50.28 178 ASP A O 1
ATOM 1347 N N . LEU A 1 179 ? 11.414 26.122 -5.241 1.00 45.00 179 LEU A N 1
ATOM 1348 C CA . LEU A 1 179 ? 10.552 26.044 -6.431 1.00 45.00 179 LEU A CA 1
ATOM 1349 C C . LEU A 1 179 ? 9.743 27.333 -6.649 1.00 45.00 179 LEU A C 1
ATOM 1351 O O . LEU A 1 179 ? 8.572 27.402 -6.270 1.00 45.00 179 LEU A O 1
ATOM 1355 N N . PRO A 1 180 ? 10.311 28.338 -7.343 1.00 34.50 180 PRO A N 1
ATOM 1356 C CA . PRO A 1 180 ? 9.537 29.306 -8.103 1.00 34.50 180 PRO A CA 1
ATOM 1357 C C . PRO A 1 180 ? 9.656 29.033 -9.611 1.00 34.50 180 PRO A C 1
ATOM 1359 O O . PRO A 1 180 ? 10.717 29.246 -10.185 1.00 34.50 180 PRO A O 1
ATOM 1362 N N . GLY A 1 181 ? 8.547 28.596 -10.225 1.00 36.22 181 GLY A N 1
ATOM 1363 C CA . GLY A 1 181 ? 8.006 28.894 -11.572 1.00 36.22 181 GLY A CA 1
ATOM 1364 C C . GLY A 1 181 ? 8.870 29.146 -12.822 1.00 36.22 181 GLY A C 1
ATOM 1365 O O . GLY A 1 181 ? 8.291 29.412 -13.869 1.00 36.22 181 GLY A O 1
ATOM 1366 N N . VAL A 1 182 ? 10.198 29.074 -12.790 1.00 32.59 182 VAL A N 1
ATOM 1367 C CA . VAL A 1 182 ? 11.073 29.256 -13.952 1.00 32.59 182 VAL A CA 1
ATOM 1368 C C . VAL A 1 182 ? 12.224 28.268 -13.840 1.00 32.59 182 VAL A C 1
ATOM 1370 O O . VAL A 1 182 ? 13.011 28.291 -12.898 1.00 32.59 182 VAL A O 1
ATOM 1373 N N . SER A 1 183 ? 12.310 27.402 -14.841 1.00 35.25 183 SER A N 1
ATOM 1374 C CA . SER A 1 183 ? 13.318 26.364 -15.020 1.00 35.25 183 SER A CA 1
ATOM 1375 C C . SER A 1 183 ? 14.746 26.949 -14.998 1.00 35.25 183 SER A C 1
ATOM 1377 O O . SER A 1 183 ? 15.302 27.286 -16.042 1.00 35.25 183 SER A O 1
ATOM 1379 N N . LYS A 1 184 ? 15.394 27.055 -13.829 1.00 36.19 184 LYS A N 1
ATOM 1380 C CA . LYS A 1 184 ? 16.847 27.311 -13.726 1.00 36.19 184 LYS A CA 1
ATOM 1381 C C . LYS A 1 184 ? 17.615 25.990 -13.905 1.00 36.19 184 LYS A C 1
ATOM 1383 O O . LYS A 1 184 ? 18.266 25.495 -12.997 1.00 36.19 184 LYS A O 1
ATOM 1388 N N . VAL A 1 185 ? 17.536 25.408 -15.106 1.00 46.06 185 VAL A N 1
ATOM 1389 C CA . VAL A 1 185 ? 17.970 24.022 -15.431 1.00 46.06 185 VAL A CA 1
ATOM 1390 C C . VAL A 1 185 ? 19.481 23.766 -15.287 1.00 46.06 185 VAL A C 1
ATOM 1392 O O . VAL A 1 185 ? 19.912 22.618 -15.311 1.00 46.06 185 VAL A O 1
ATOM 1395 N N . LEU A 1 186 ? 20.318 24.790 -15.102 1.00 44.62 186 LEU A N 1
ATOM 1396 C CA . LEU A 1 186 ? 21.780 24.629 -15.124 1.00 44.62 186 LEU A CA 1
ATOM 1397 C C . LEU A 1 186 ? 22.507 25.092 -13.853 1.00 44.62 186 LEU A C 1
ATOM 1399 O O . LEU A 1 186 ? 23.729 24.980 -13.800 1.00 44.62 186 LEU A O 1
ATOM 1403 N N . SER A 1 187 ? 21.817 25.590 -12.820 1.00 45.12 187 SER A N 1
ATOM 1404 C CA . SER A 1 187 ? 22.504 26.309 -11.734 1.00 45.12 187 SER A CA 1
ATOM 1405 C C . SER A 1 187 ? 23.294 25.443 -10.740 1.00 45.12 187 SER A C 1
ATOM 1407 O O . SER A 1 187 ? 24.014 26.026 -9.947 1.00 45.12 187 SER A O 1
ATOM 1409 N N . ASN A 1 188 ? 23.229 24.100 -10.787 1.00 53.38 188 ASN A N 1
ATOM 1410 C CA . ASN A 1 188 ? 23.961 23.198 -9.868 1.00 53.38 188 ASN A CA 1
ATOM 1411 C C . ASN A 1 188 ? 24.350 21.837 -10.501 1.00 53.38 188 ASN A C 1
ATOM 1413 O O . ASN A 1 188 ? 24.221 20.774 -9.885 1.00 53.38 188 ASN A O 1
ATOM 1417 N N . LEU A 1 189 ? 24.791 21.828 -11.763 1.00 58.53 189 LEU A N 1
ATOM 1418 C CA . LEU A 1 189 ? 25.150 20.590 -12.472 1.00 58.53 189 LEU A CA 1
ATOM 1419 C C . LEU A 1 189 ? 26.341 19.891 -11.772 1.00 58.53 189 LEU A C 1
ATOM 1421 O O . LEU A 1 189 ? 27.376 20.507 -11.524 1.00 58.53 189 LEU A O 1
ATOM 1425 N N . GLY A 1 190 ? 26.176 18.621 -11.380 1.00 58.25 190 GLY A N 1
ATOM 1426 C CA . GLY A 1 190 ? 27.209 17.818 -10.695 1.00 58.25 190 GLY A CA 1
ATOM 1427 C C . GLY A 1 190 ? 27.431 18.107 -9.199 1.00 58.25 190 GLY A C 1
ATOM 1428 O O . GLY A 1 190 ? 28.226 17.416 -8.562 1.00 58.25 190 GLY A O 1
ATOM 1429 N N . HIS A 1 191 ? 26.715 19.079 -8.623 1.00 65.81 191 HIS A N 1
ATOM 1430 C CA . HIS A 1 191 ? 26.865 19.507 -7.221 1.00 65.81 191 HIS A CA 1
ATOM 1431 C C . HIS A 1 191 ? 25.663 19.143 -6.335 1.00 65.81 191 HIS A C 1
ATOM 1433 O O . HIS A 1 191 ? 25.617 19.529 -5.172 1.00 65.81 191 HIS A O 1
ATOM 1439 N N . ARG A 1 192 ? 24.684 18.405 -6.874 1.00 68.50 192 ARG A N 1
ATOM 1440 C CA . ARG A 1 192 ? 23.538 17.909 -6.103 1.00 68.50 192 ARG A CA 1
ATOM 1441 C C . ARG A 1 192 ? 23.942 16.754 -5.199 1.00 68.50 192 ARG A C 1
ATOM 1443 O O . ARG A 1 192 ? 24.844 15.979 -5.532 1.00 68.50 192 ARG A O 1
ATOM 1450 N N . ASP A 1 193 ? 23.198 16.597 -4.111 1.00 72.12 193 ASP A N 1
ATOM 1451 C CA . ASP A 1 193 ? 23.261 15.380 -3.317 1.00 72.12 193 ASP A CA 1
ATOM 1452 C C . ASP A 1 193 ? 22.919 14.162 -4.189 1.00 72.12 193 ASP A C 1
ATOM 1454 O O . ASP A 1 193 ? 21.991 14.217 -5.008 1.00 72.12 193 ASP A O 1
ATOM 1458 N N . PRO A 1 194 ? 23.650 13.043 -4.040 1.00 74.19 194 PRO A N 1
ATOM 1459 C CA . PRO A 1 194 ? 23.342 11.824 -4.770 1.00 74.19 194 PRO A CA 1
ATOM 1460 C C . PRO A 1 194 ? 21.911 11.381 -4.465 1.00 74.19 194 PRO A C 1
ATOM 1462 O O . PRO A 1 194 ? 21.460 11.421 -3.313 1.00 74.19 194 PRO A O 1
ATOM 1465 N N . PHE A 1 195 ? 21.207 10.945 -5.511 1.00 79.38 195 PHE A N 1
ATOM 1466 C CA . PHE A 1 195 ? 19.812 10.503 -5.450 1.00 79.38 195 PHE A CA 1
ATOM 1467 C C . PHE A 1 195 ? 18.773 11.609 -5.203 1.00 79.38 195 PHE A C 1
ATOM 1469 O O . PHE A 1 195 ? 17.591 11.285 -5.081 1.00 79.38 195 PHE A O 1
ATOM 1476 N N . ALA A 1 196 ? 19.162 12.890 -5.152 1.00 77.25 196 ALA A N 1
ATOM 1477 C CA . ALA A 1 196 ? 18.229 14.005 -4.967 1.00 77.25 196 ALA A CA 1
ATOM 1478 C C . ALA A 1 196 ? 17.209 14.121 -6.116 1.00 77.25 196 ALA A C 1
ATOM 1480 O O . ALA A 1 196 ? 17.509 13.792 -7.268 1.00 77.25 196 ALA A O 1
ATOM 1481 N N . ALA A 1 197 ? 16.005 14.607 -5.803 1.00 77.75 197 ALA A N 1
ATOM 1482 C CA . ALA A 1 197 ? 14.977 14.901 -6.797 1.00 77.75 197 ALA A CA 1
ATOM 1483 C C . ALA A 1 197 ? 15.430 16.011 -7.763 1.00 77.75 197 ALA A C 1
ATOM 1485 O O . ALA A 1 197 ? 16.195 16.902 -7.390 1.00 77.75 197 ALA A O 1
ATOM 1486 N N . THR A 1 198 ? 14.947 15.971 -9.007 1.00 77.75 198 THR A N 1
ATOM 1487 C CA . THR A 1 198 ? 15.127 17.066 -9.972 1.00 77.75 198 THR A CA 1
ATOM 1488 C C . THR A 1 198 ? 13.798 17.727 -10.289 1.00 77.75 198 THR A C 1
ATOM 1490 O O . THR A 1 198 ? 12.771 17.053 -10.397 1.00 77.75 198 THR A O 1
ATOM 1493 N N . ASP A 1 199 ? 13.825 19.035 -10.541 1.00 75.00 199 ASP A N 1
ATOM 1494 C CA . ASP A 1 199 ? 12.639 19.789 -10.968 1.00 75.00 199 ASP A CA 1
ATOM 1495 C C . ASP A 1 199 ? 12.020 19.195 -12.238 1.00 75.00 199 ASP A C 1
ATOM 1497 O O . ASP A 1 199 ? 10.801 19.138 -12.394 1.00 75.00 199 ASP A O 1
ATOM 1501 N N . TRP A 1 200 ? 12.864 18.684 -13.142 1.00 81.44 200 TRP A N 1
ATOM 1502 C CA . TRP A 1 200 ? 12.404 18.065 -14.378 1.00 81.44 200 TRP A CA 1
ATOM 1503 C C . TRP A 1 200 ? 11.571 16.804 -14.113 1.00 81.44 200 TRP A C 1
ATOM 1505 O O . TRP A 1 200 ? 10.512 16.649 -14.729 1.00 81.44 200 TRP A O 1
ATOM 1515 N N . LEU A 1 201 ? 12.013 15.933 -13.193 1.00 82.69 201 LEU A N 1
ATOM 1516 C CA . LEU A 1 201 ? 11.316 14.694 -12.816 1.00 82.69 201 LEU A CA 1
ATOM 1517 C C . LEU A 1 201 ? 10.069 14.934 -11.958 1.00 82.69 201 LEU A C 1
ATOM 1519 O O . LEU A 1 201 ? 9.160 14.103 -11.986 1.00 82.69 201 LEU A O 1
ATOM 1523 N N . MET A 1 202 ? 9.989 16.072 -11.264 1.00 75.12 202 MET A N 1
ATOM 1524 C CA . MET A 1 202 ? 8.774 16.516 -10.566 1.00 75.12 202 MET A CA 1
ATOM 1525 C C . MET A 1 202 ? 7.645 16.920 -11.531 1.00 75.12 202 MET A C 1
ATOM 1527 O O . MET A 1 202 ? 6.491 17.055 -11.124 1.00 75.12 202 MET A O 1
ATOM 1531 N N . GLY A 1 203 ? 7.949 17.082 -12.823 1.00 66.94 203 GLY A N 1
ATOM 1532 C CA . GLY A 1 203 ? 6.950 17.334 -13.856 1.00 66.94 203 GLY A CA 1
ATOM 1533 C C . GLY A 1 203 ? 5.945 16.185 -14.026 1.00 66.94 203 GLY A C 1
ATOM 1534 O O . GLY A 1 203 ? 6.238 15.004 -13.814 1.00 66.94 203 GLY A O 1
ATOM 1535 N N . ARG A 1 204 ? 4.729 16.526 -14.472 1.00 67.50 204 ARG A N 1
ATOM 1536 C CA . ARG A 1 204 ? 3.632 15.561 -14.664 1.00 67.50 204 ARG A CA 1
ATOM 1537 C C . ARG A 1 204 ? 4.069 14.382 -15.541 1.00 67.50 204 ARG A C 1
ATOM 1539 O O . ARG A 1 204 ? 4.636 14.575 -16.612 1.00 67.50 204 ARG A O 1
ATOM 1546 N N . LYS A 1 205 ? 3.729 13.158 -15.119 1.00 75.12 205 LYS A N 1
ATOM 1547 C CA . LYS A 1 205 ? 3.944 11.894 -15.861 1.00 75.12 205 LYS A CA 1
ATOM 1548 C C . LYS A 1 205 ? 5.419 11.502 -16.094 1.00 75.12 205 LYS A C 1
ATOM 1550 O O . LYS A 1 205 ? 5.657 10.491 -16.748 1.00 75.12 205 LYS A O 1
ATOM 1555 N N . ARG A 1 206 ? 6.398 12.246 -15.557 1.00 84.81 206 ARG A N 1
ATOM 1556 C CA . ARG A 1 206 ? 7.841 11.988 -15.761 1.00 84.81 206 ARG A CA 1
ATOM 1557 C C . ARG A 1 206 ? 8.468 11.076 -14.714 1.00 84.81 206 ARG A C 1
ATOM 1559 O O . ARG A 1 206 ? 9.513 10.495 -14.973 1.00 84.81 206 ARG A O 1
ATOM 1566 N N . GLY A 1 207 ? 7.820 10.909 -13.566 1.00 87.19 207 GLY A N 1
ATOM 1567 C CA . GLY A 1 207 ? 8.381 10.201 -12.418 1.00 87.19 207 GLY A CA 1
ATOM 1568 C C . GLY A 1 207 ? 8.945 8.803 -12.708 1.00 87.19 207 GLY A C 1
ATOM 1569 O O . GLY A 1 207 ? 10.052 8.492 -12.282 1.00 87.19 207 GLY A O 1
ATOM 1570 N N . LEU A 1 208 ? 8.239 7.978 -13.494 1.00 94.00 208 LEU A N 1
ATOM 1571 C CA . LEU A 1 208 ? 8.684 6.616 -13.845 1.00 94.00 208 LEU A CA 1
ATOM 1572 C C . LEU A 1 208 ? 9.920 6.573 -14.761 1.00 94.00 208 LEU A C 1
ATOM 1574 O O . LEU A 1 208 ? 10.491 5.502 -14.965 1.00 94.00 208 LEU A O 1
ATOM 1578 N N . LEU A 1 209 ? 10.343 7.711 -15.319 1.00 95.62 209 LEU A N 1
ATOM 1579 C CA . LEU A 1 209 ? 11.563 7.817 -16.121 1.00 95.62 209 LEU A CA 1
ATOM 1580 C C . LEU A 1 209 ? 12.821 7.862 -15.251 1.00 95.62 209 LEU A C 1
ATOM 1582 O O . LEU A 1 209 ? 13.901 7.562 -15.756 1.00 95.62 209 LEU A O 1
ATOM 1586 N N . ALA A 1 210 ? 12.689 8.191 -13.960 1.00 95.31 210 ALA A N 1
ATOM 1587 C CA . ALA A 1 210 ? 13.799 8.134 -13.017 1.00 95.31 210 ALA A CA 1
ATOM 1588 C C . ALA A 1 210 ? 14.451 6.740 -13.045 1.00 95.31 210 ALA A C 1
ATOM 1590 O O . ALA A 1 210 ? 13.739 5.743 -13.201 1.00 95.31 210 ALA A O 1
ATOM 1591 N N . PRO A 1 211 ? 15.784 6.631 -12.917 1.00 95.06 211 PRO A N 1
ATOM 1592 C CA . PRO A 1 211 ? 16.480 5.347 -12.990 1.00 95.06 211 PRO A CA 1
ATOM 1593 C C . PRO A 1 211 ? 15.975 4.388 -11.908 1.00 95.06 211 PRO A C 1
ATOM 1595 O O . PRO A 1 211 ? 15.646 3.235 -12.203 1.00 95.06 211 PRO A O 1
ATOM 1598 N N . TRP A 1 212 ? 15.870 4.878 -10.673 1.00 97.19 212 TRP A N 1
ATOM 1599 C CA . TRP A 1 212 ? 15.254 4.190 -9.546 1.00 97.19 212 TRP A CA 1
ATOM 1600 C C . TRP A 1 212 ? 14.062 5.008 -9.055 1.00 97.19 212 TRP A C 1
ATOM 1602 O O . TRP A 1 212 ? 14.126 6.237 -8.985 1.00 97.19 212 TRP A O 1
ATOM 1612 N N . ALA A 1 213 ? 12.971 4.331 -8.721 1.00 96.06 213 ALA A N 1
ATOM 1613 C CA . ALA A 1 213 ? 11.777 4.968 -8.197 1.00 96.06 213 ALA A CA 1
ATOM 1614 C C . ALA A 1 213 ? 11.058 4.074 -7.182 1.00 96.06 213 ALA A C 1
ATOM 1616 O O . ALA A 1 213 ? 11.040 2.850 -7.305 1.00 96.06 213 ALA A O 1
ATOM 1617 N N . VAL A 1 214 ? 10.433 4.711 -6.202 1.00 96.19 214 VAL A N 1
ATOM 1618 C CA . VAL A 1 214 ? 9.533 4.095 -5.228 1.00 96.19 214 VAL A CA 1
ATOM 1619 C C . VAL A 1 214 ? 8.214 4.844 -5.308 1.00 96.19 214 VAL A C 1
ATOM 1621 O O . VAL A 1 214 ? 8.210 6.071 -5.370 1.00 96.19 214 VAL A O 1
ATOM 1624 N N . GLY A 1 215 ? 7.086 4.150 -5.347 1.00 93.44 215 GLY A N 1
ATOM 1625 C CA . GLY A 1 215 ? 5.795 4.814 -5.474 1.00 93.44 215 GLY A CA 1
ATOM 1626 C C . GLY A 1 215 ? 4.620 3.912 -5.178 1.00 93.44 215 GLY A C 1
ATOM 1627 O O . GLY A 1 215 ? 4.788 2.729 -4.889 1.00 93.44 215 GLY A O 1
ATOM 1628 N N . THR A 1 216 ? 3.413 4.464 -5.272 1.00 91.75 216 THR A N 1
ATOM 1629 C CA . THR A 1 216 ? 2.217 3.629 -5.159 1.00 91.75 216 THR A CA 1
ATOM 1630 C C . THR A 1 216 ? 2.080 2.708 -6.368 1.00 91.75 216 THR A C 1
ATOM 1632 O O . THR A 1 216 ? 2.461 3.071 -7.487 1.00 91.75 216 THR A O 1
ATOM 1635 N N . ILE A 1 217 ? 1.485 1.532 -6.162 1.00 93.62 217 ILE A N 1
ATOM 1636 C CA . ILE A 1 217 ? 1.164 0.583 -7.235 1.00 93.62 217 ILE A CA 1
ATOM 1637 C C . ILE A 1 217 ? 0.346 1.236 -8.352 1.00 93.62 217 ILE A C 1
ATOM 1639 O O . ILE A 1 217 ? 0.588 0.971 -9.530 1.00 93.62 217 ILE A O 1
ATOM 1643 N N . ASP A 1 218 ? -0.515 2.193 -7.995 1.00 91.06 218 ASP A N 1
ATOM 1644 C CA . ASP A 1 218 ? -1.308 2.996 -8.922 1.00 91.06 218 ASP A CA 1
ATOM 1645 C C . ASP A 1 218 ? -0.448 3.616 -10.043 1.00 91.06 218 ASP A C 1
ATOM 1647 O O . ASP A 1 218 ? -0.865 3.625 -11.198 1.00 91.06 218 ASP A O 1
ATOM 1651 N N . GLN A 1 219 ? 0.783 4.065 -9.755 1.00 90.69 219 GLN A N 1
ATOM 1652 C CA . GLN A 1 219 ? 1.661 4.666 -10.771 1.00 90.69 219 GLN A CA 1
ATOM 1653 C C . GLN A 1 219 ? 2.043 3.685 -11.883 1.00 90.69 219 GLN A C 1
ATOM 1655 O O . GLN A 1 219 ? 2.118 4.089 -13.047 1.00 90.69 219 GLN A O 1
ATOM 1660 N N . ALA A 1 220 ? 2.260 2.410 -11.545 1.00 94.81 220 ALA A N 1
ATOM 1661 C CA . ALA A 1 220 ? 2.514 1.372 -12.536 1.00 94.81 220 ALA A CA 1
ATOM 1662 C C . ALA A 1 220 ? 1.227 0.902 -13.218 1.00 94.81 220 ALA A C 1
ATOM 1664 O O . ALA A 1 220 ? 1.230 0.728 -14.433 1.00 94.81 220 ALA A O 1
ATOM 1665 N N . LEU A 1 221 ? 0.113 0.780 -12.487 1.00 95.38 221 LEU A N 1
ATOM 1666 C CA . LEU A 1 221 ? -1.175 0.396 -13.079 1.00 95.38 221 LEU A CA 1
ATOM 1667 C C . LEU A 1 221 ? -1.670 1.422 -14.115 1.00 95.38 221 LEU A C 1
ATOM 1669 O O . LEU A 1 221 ? -2.227 1.048 -15.143 1.00 95.38 221 LEU A O 1
ATOM 1673 N N . MET A 1 222 ? -1.373 2.713 -13.929 1.00 91.94 222 MET A N 1
ATOM 1674 C CA . MET A 1 222 ? -1.644 3.751 -14.937 1.00 91.94 222 MET A CA 1
ATOM 1675 C C . MET A 1 222 ? -0.925 3.524 -16.280 1.00 91.94 222 MET A C 1
ATOM 1677 O O . MET A 1 222 ? -1.265 4.184 -17.263 1.00 91.94 222 MET A O 1
ATOM 1681 N N . ALA A 1 223 ? 0.089 2.653 -16.348 1.00 95.00 223 ALA A N 1
ATOM 1682 C CA . ALA A 1 223 ? 0.756 2.301 -17.603 1.00 95.00 223 ALA A CA 1
ATOM 1683 C C . ALA A 1 223 ? -0.116 1.428 -18.517 1.00 95.00 223 ALA A C 1
ATOM 1685 O O . ALA A 1 223 ? 0.120 1.411 -19.722 1.00 95.00 223 ALA A O 1
ATOM 1686 N N . VAL A 1 224 ? -1.120 0.746 -17.960 1.00 96.44 224 VAL A N 1
ATOM 1687 C CA . VAL A 1 224 ? -2.020 -0.151 -18.697 1.00 96.44 224 VAL A CA 1
ATOM 1688 C C . VAL A 1 224 ? -3.464 0.336 -18.737 1.00 96.44 224 VAL A C 1
ATOM 1690 O O . VAL A 1 224 ? -4.337 -0.400 -19.168 1.00 96.44 224 VAL A O 1
ATOM 1693 N N . LEU A 1 225 ? -3.730 1.581 -18.338 1.00 92.50 225 LEU A N 1
ATOM 1694 C CA . LEU A 1 225 ? -5.019 2.235 -18.569 1.00 92.50 225 LEU A CA 1
ATOM 1695 C C . LEU A 1 225 ? -5.049 2.906 -19.947 1.00 92.50 225 LEU A C 1
ATOM 1697 O O . LEU A 1 225 ? -4.013 3.383 -20.431 1.00 92.50 225 LEU A O 1
ATOM 1701 N N . ARG A 1 226 ? -6.241 2.997 -20.549 1.00 90.25 226 ARG A N 1
ATOM 1702 C CA . ARG A 1 226 ? -6.503 3.712 -21.815 1.00 90.25 226 ARG A CA 1
ATOM 1703 C C . ARG A 1 226 ? -6.425 5.232 -21.639 1.00 90.25 226 ARG A C 1
ATOM 1705 O O . ARG A 1 226 ? -7.414 5.947 -21.728 1.00 90.25 226 ARG A O 1
ATOM 1712 N N . ALA A 1 227 ? -5.231 5.733 -21.337 1.00 85.50 227 ALA A N 1
ATOM 1713 C CA . ALA A 1 227 ? -4.992 7.123 -20.972 1.00 85.50 227 ALA A CA 1
ATOM 1714 C C . ALA A 1 227 ? -3.825 7.733 -21.755 1.00 85.50 227 ALA A C 1
ATOM 1716 O O . ALA A 1 227 ? -2.850 7.068 -22.120 1.00 85.50 227 ALA A O 1
ATOM 1717 N N . LYS A 1 228 ? -3.866 9.057 -21.944 1.00 83.25 228 LYS A N 1
ATOM 1718 C CA . LYS A 1 228 ? -2.809 9.796 -22.649 1.00 83.25 228 LYS A CA 1
ATOM 1719 C C . LYS A 1 228 ? -1.439 9.586 -21.991 1.00 83.25 228 LYS A C 1
ATOM 1721 O O . LYS A 1 228 ? -1.252 9.903 -20.808 1.00 83.25 228 LYS A O 1
ATOM 1726 N N . HIS A 1 229 ? -0.446 9.239 -22.813 1.00 85.75 229 HIS A N 1
ATOM 1727 C CA . HIS A 1 229 ? 0.958 9.004 -22.439 1.00 85.75 229 HIS A CA 1
ATOM 1728 C C . HIS A 1 229 ? 1.198 7.751 -21.575 1.00 85.75 229 HIS A C 1
ATOM 1730 O O . HIS A 1 229 ? 2.195 7.679 -20.852 1.00 85.75 229 HIS A O 1
ATOM 1736 N N . ASN A 1 230 ? 0.328 6.744 -21.635 1.00 91.06 230 ASN A N 1
ATOM 1737 C CA . ASN A 1 230 ? 0.617 5.429 -21.048 1.00 91.06 230 ASN A CA 1
ATOM 1738 C C . ASN A 1 230 ? 1.880 4.774 -21.653 1.00 91.06 230 ASN A C 1
ATOM 1740 O O . ASN A 1 230 ? 2.694 4.231 -20.909 1.00 91.06 230 ASN A O 1
ATOM 1744 N N . ALA A 1 231 ? 2.151 4.973 -22.948 1.00 94.69 231 ALA A N 1
ATOM 1745 C CA . ALA A 1 231 ? 3.379 4.530 -23.614 1.00 94.69 231 ALA A CA 1
ATOM 1746 C C . ALA A 1 231 ? 4.668 5.097 -22.981 1.00 94.69 231 ALA A C 1
ATOM 1748 O O . ALA A 1 231 ? 5.712 4.443 -23.014 1.00 94.69 231 ALA A O 1
ATOM 1749 N N . LEU A 1 232 ? 4.611 6.296 -22.383 1.00 93.06 232 LEU A N 1
ATOM 1750 C CA . LEU A 1 232 ? 5.733 6.877 -21.636 1.00 93.06 232 LEU A CA 1
ATOM 1751 C C . LEU A 1 232 ? 5.973 6.129 -20.319 1.00 93.06 232 LEU A C 1
ATOM 1753 O O . LEU A 1 232 ? 7.119 5.900 -19.943 1.00 93.06 232 LEU A O 1
ATOM 1757 N N . ARG A 1 233 ? 4.898 5.708 -19.641 1.00 94.94 233 ARG A N 1
ATOM 1758 C CA . ARG A 1 233 ? 4.980 4.909 -18.410 1.00 94.94 233 ARG A CA 1
ATOM 1759 C C . ARG A 1 233 ? 5.488 3.498 -18.691 1.00 94.94 233 ARG A C 1
ATOM 1761 O O . ARG A 1 233 ? 6.403 3.058 -18.003 1.00 94.94 233 ARG A O 1
ATOM 1768 N N . LEU A 1 234 ? 4.973 2.840 -19.735 1.00 97.06 234 LEU A N 1
ATOM 1769 C CA . LEU A 1 234 ? 5.485 1.545 -20.202 1.00 97.06 234 LEU A CA 1
ATOM 1770 C C . LEU A 1 234 ? 6.981 1.631 -20.529 1.00 97.06 234 LEU A C 1
ATOM 1772 O O . LEU A 1 234 ? 7.758 0.799 -20.073 1.00 97.06 234 LEU A O 1
ATOM 1776 N N . PHE A 1 235 ? 7.412 2.680 -21.238 1.00 97.56 235 PHE A N 1
ATOM 1777 C CA . PHE A 1 235 ? 8.834 2.921 -21.495 1.00 97.56 235 PHE A CA 1
ATOM 1778 C C . PHE A 1 235 ? 9.642 3.135 -20.205 1.00 97.56 235 PHE A C 1
ATOM 1780 O O . PHE A 1 235 ? 10.715 2.553 -20.054 1.00 97.56 235 PHE A O 1
ATOM 1787 N N . GLY A 1 236 ? 9.118 3.918 -19.257 1.00 96.50 236 GLY A N 1
ATOM 1788 C CA . GLY A 1 236 ? 9.739 4.115 -17.948 1.00 96.50 236 GLY A CA 1
ATOM 1789 C C . GLY A 1 236 ? 9.928 2.809 -17.170 1.00 96.50 236 GLY A C 1
ATOM 1790 O O . GLY A 1 236 ? 10.940 2.655 -16.490 1.00 96.50 236 GLY A O 1
ATOM 1791 N N . LEU A 1 237 ? 9.011 1.848 -17.300 1.00 97.94 237 LEU A N 1
ATOM 1792 C CA . LEU A 1 237 ? 9.102 0.531 -16.658 1.00 97.94 237 LEU A CA 1
ATOM 1793 C C . LEU A 1 237 ? 9.992 -0.464 -17.424 1.00 97.94 237 LEU A C 1
ATOM 1795 O O . LEU A 1 237 ? 10.662 -1.277 -16.794 1.00 97.94 237 LEU A O 1
ATOM 1799 N N . ALA A 1 238 ? 10.061 -0.375 -18.756 1.00 97.81 238 ALA A N 1
ATOM 1800 C CA . ALA A 1 238 ? 10.755 -1.341 -19.620 1.00 97.81 238 ALA A CA 1
ATOM 1801 C C . ALA A 1 238 ? 12.250 -1.546 -19.287 1.00 97.81 238 ALA A C 1
ATOM 1803 O O . ALA A 1 238 ? 12.801 -2.628 -19.497 1.00 97.81 238 ALA A O 1
ATOM 1804 N N . GLY A 1 239 ? 12.916 -0.513 -18.761 1.00 96.19 239 GLY A N 1
ATOM 1805 C CA . GLY A 1 239 ? 14.335 -0.545 -18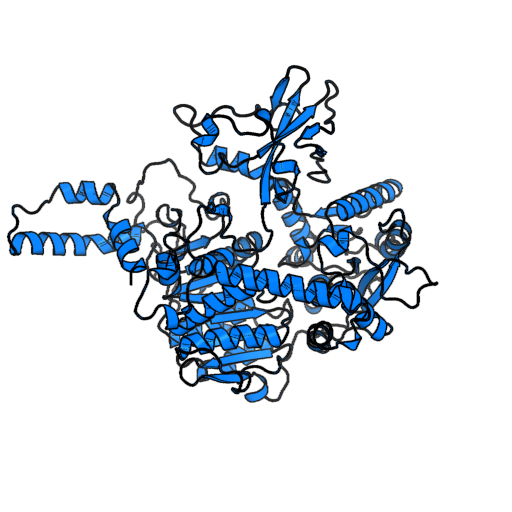.379 1.00 96.19 239 GLY A CA 1
ATOM 1806 C C . GLY A 1 239 ? 14.613 -0.929 -16.920 1.00 96.19 239 GLY A C 1
ATOM 1807 O O . GLY A 1 239 ? 15.729 -0.705 -16.442 1.00 96.19 239 GLY A O 1
ATOM 1808 N N . LYS A 1 240 ? 13.614 -1.427 -16.183 1.00 98.56 240 LYS A N 1
ATOM 1809 C CA . LYS A 1 240 ? 13.687 -1.644 -14.731 1.00 98.56 240 LYS A CA 1
ATOM 1810 C C . LYS A 1 240 ? 13.428 -3.098 -14.350 1.00 98.56 240 LYS A C 1
ATOM 1812 O O . LYS A 1 240 ? 12.879 -3.859 -15.132 1.00 98.56 240 LYS A O 1
ATOM 1817 N N . VAL A 1 241 ? 13.794 -3.450 -13.122 1.00 98.75 241 VAL A N 1
ATOM 1818 C CA . VAL A 1 241 ? 13.162 -4.548 -12.380 1.00 98.75 241 VAL A CA 1
ATOM 1819 C C . VAL A 1 241 ? 11.996 -3.952 -11.594 1.00 98.75 241 VAL A C 1
ATOM 1821 O O . VAL A 1 241 ? 12.174 -2.928 -10.922 1.00 98.75 241 VAL A O 1
ATOM 1824 N N . VAL A 1 242 ? 10.817 -4.566 -11.686 1.00 98.75 242 VAL A N 1
ATOM 1825 C CA . VAL A 1 242 ? 9.611 -4.103 -10.984 1.00 98.75 242 VAL A CA 1
ATOM 1826 C C . VAL A 1 242 ? 9.359 -4.986 -9.767 1.00 98.75 242 VAL A C 1
ATOM 1828 O O . VAL A 1 242 ? 9.231 -6.198 -9.894 1.00 98.75 242 VAL A O 1
ATOM 1831 N N . VAL A 1 243 ? 9.279 -4.382 -8.586 1.00 98.62 243 VAL A N 1
ATOM 1832 C CA . VAL A 1 243 ? 8.947 -5.065 -7.331 1.00 98.62 243 VAL A CA 1
ATOM 1833 C C . VAL A 1 243 ? 7.572 -4.587 -6.889 1.00 98.62 243 VAL A C 1
ATOM 1835 O O . VAL A 1 243 ? 7.386 -3.386 -6.722 1.00 98.62 243 VAL A O 1
ATOM 1838 N N . VAL A 1 244 ? 6.617 -5.492 -6.697 1.00 97.69 244 VAL A N 1
ATOM 1839 C CA . VAL A 1 244 ? 5.291 -5.176 -6.152 1.00 97.69 244 VAL A CA 1
ATOM 1840 C C . VAL A 1 244 ? 5.202 -5.728 -4.741 1.00 97.69 244 VAL A C 1
ATOM 1842 O O . VAL A 1 244 ? 5.287 -6.941 -4.544 1.00 97.69 244 VAL A O 1
ATOM 1845 N N . ASP A 1 245 ? 5.061 -4.829 -3.773 1.00 93.69 245 ASP A N 1
ATOM 1846 C CA . ASP A 1 245 ? 4.908 -5.176 -2.366 1.00 93.69 245 ASP A CA 1
ATOM 1847 C C . ASP A 1 245 ? 3.434 -5.349 -1.984 1.00 93.69 245 ASP A C 1
ATOM 1849 O O . ASP A 1 245 ? 2.558 -4.698 -2.557 1.00 93.69 245 ASP A O 1
ATOM 1853 N N . GLU A 1 246 ? 3.175 -6.217 -1.005 1.00 89.50 246 GLU A N 1
ATOM 1854 C CA . GLU A 1 246 ? 1.834 -6.533 -0.491 1.00 89.50 246 GLU A CA 1
ATOM 1855 C C . GLU A 1 246 ? 0.825 -6.900 -1.606 1.00 89.50 246 GLU A C 1
ATOM 1857 O O . GLU A 1 246 ? -0.293 -6.390 -1.656 1.00 89.50 246 GLU A O 1
ATOM 1862 N N . ALA A 1 247 ? 1.196 -7.825 -2.499 1.00 89.50 247 ALA A N 1
ATOM 1863 C CA . ALA A 1 247 ? 0.403 -8.236 -3.666 1.00 89.50 247 ALA A CA 1
ATOM 1864 C C . ALA A 1 247 ? -0.994 -8.815 -3.340 1.00 89.50 247 ALA A C 1
ATOM 1866 O O . ALA A 1 247 ? -1.801 -8.993 -4.244 1.00 89.50 247 ALA A O 1
ATOM 1867 N N . HIS A 1 248 ? -1.299 -9.087 -2.070 1.00 85.44 248 HIS A N 1
ATOM 1868 C CA . HIS A 1 248 ? -2.628 -9.478 -1.583 1.00 85.44 248 HIS A CA 1
ATOM 1869 C C . HIS A 1 248 ? -3.565 -8.313 -1.285 1.00 85.44 248 HIS A C 1
ATOM 1871 O O . HIS A 1 248 ? -4.758 -8.528 -1.107 1.00 85.44 248 HIS A O 1
ATOM 1877 N N . ALA A 1 249 ? -3.046 -7.088 -1.201 1.00 79.19 249 ALA A N 1
ATOM 1878 C CA . ALA A 1 249 ? -3.843 -5.902 -0.914 1.00 79.19 249 ALA A CA 1
ATOM 1879 C C . ALA A 1 249 ? -4.608 -5.383 -2.149 1.00 79.19 249 ALA A C 1
ATOM 1881 O O . ALA A 1 249 ? -5.247 -4.333 -2.071 1.00 79.19 249 ALA A O 1
ATOM 1882 N N . VAL A 1 250 ? -4.515 -6.073 -3.293 1.00 82.44 250 VAL A N 1
ATOM 1883 C CA . VAL A 1 250 ? -5.223 -5.713 -4.526 1.00 82.44 250 VAL A CA 1
ATOM 1884 C C . VAL A 1 250 ? -6.637 -6.287 -4.507 1.00 82.44 250 VAL A C 1
ATOM 1886 O O . VAL A 1 250 ? -6.834 -7.483 -4.312 1.00 82.44 250 VAL A O 1
ATOM 1889 N N . ASP A 1 251 ? -7.627 -5.423 -4.715 1.00 87.19 251 ASP A N 1
ATOM 1890 C CA . ASP A 1 251 ? -9.012 -5.846 -4.923 1.00 87.19 251 ASP A CA 1
ATOM 1891 C C . ASP A 1 251 ? -9.188 -6.514 -6.313 1.00 87.19 251 ASP A C 1
ATOM 1893 O O . ASP A 1 251 ? -8.282 -6.445 -7.154 1.00 87.19 251 ASP A O 1
ATOM 1897 N N . PRO A 1 252 ? -10.334 -7.163 -6.603 1.00 90.31 252 PRO A N 1
ATOM 1898 C CA . PRO A 1 252 ? -10.574 -7.806 -7.898 1.00 90.31 252 PRO A CA 1
ATOM 1899 C C . PRO A 1 252 ? -10.429 -6.887 -9.122 1.00 90.31 252 PRO A C 1
ATOM 1901 O O . PRO A 1 252 ? -10.055 -7.361 -10.198 1.00 90.31 252 PRO A O 1
ATOM 1904 N N . TYR A 1 253 ? -10.702 -5.585 -8.987 1.00 91.69 253 TYR A N 1
ATOM 1905 C CA . TYR A 1 253 ? -10.515 -4.606 -10.061 1.00 91.69 253 TYR A CA 1
ATOM 1906 C C . TYR A 1 253 ? -9.020 -4.341 -10.302 1.00 91.69 253 TYR A C 1
ATOM 1908 O O . TYR A 1 253 ? -8.525 -4.488 -11.423 1.00 91.69 253 TYR A O 1
ATOM 1916 N N . MET A 1 254 ? -8.275 -4.014 -9.243 1.00 93.25 254 MET A N 1
ATOM 1917 C CA . MET A 1 254 ? -6.826 -3.806 -9.264 1.00 93.25 254 MET A CA 1
ATOM 1918 C C . MET A 1 254 ? -6.080 -5.056 -9.726 1.00 93.25 254 MET A C 1
ATOM 1920 O O . MET A 1 254 ? -5.068 -4.932 -10.415 1.00 93.25 254 MET A O 1
ATOM 1924 N N . GLN A 1 255 ? -6.577 -6.246 -9.384 1.00 95.75 255 GLN A N 1
ATOM 1925 C CA . GLN A 1 255 ? -6.000 -7.513 -9.818 1.00 95.75 255 GLN A CA 1
ATOM 1926 C C . GLN A 1 255 ? -5.988 -7.618 -11.348 1.00 95.75 255 GLN A C 1
ATOM 1928 O O . GLN A 1 255 ? -4.953 -7.952 -11.914 1.00 95.75 255 GLN A O 1
ATOM 1933 N N . VAL A 1 256 ? -7.078 -7.258 -12.036 1.00 97.12 256 VAL A N 1
ATOM 1934 C CA . VAL A 1 256 ? -7.123 -7.259 -13.513 1.00 97.12 256 VAL A CA 1
ATOM 1935 C C . VAL A 1 256 ? -6.131 -6.253 -14.104 1.00 97.12 256 VAL A C 1
ATOM 1937 O O . VAL A 1 256 ? -5.440 -6.562 -15.075 1.00 97.12 256 VAL A O 1
ATOM 1940 N N . LEU A 1 257 ? -6.012 -5.062 -13.506 1.00 97.00 257 LEU A N 1
ATOM 1941 C CA . LEU A 1 257 ? -5.008 -4.073 -13.916 1.00 97.00 257 LEU A CA 1
ATOM 1942 C C . LEU A 1 257 ? -3.584 -4.620 -13.715 1.00 97.00 257 LEU A C 1
ATOM 1944 O O . LEU A 1 257 ? -2.729 -4.441 -14.583 1.00 97.00 257 LEU A O 1
ATOM 1948 N N . LEU A 1 258 ? -3.322 -5.304 -12.599 1.00 98.12 258 LEU A N 1
ATOM 1949 C CA . LEU A 1 258 ? -2.027 -5.918 -12.316 1.00 98.12 258 LEU A CA 1
ATOM 1950 C C . LEU A 1 258 ? -1.731 -7.076 -13.277 1.00 98.12 258 LEU A C 1
ATOM 1952 O O . LEU A 1 258 ? -0.621 -7.157 -13.790 1.00 98.12 258 LEU A O 1
ATOM 1956 N N . GLU A 1 259 ? -2.710 -7.925 -13.587 1.00 98.56 259 GLU A N 1
ATOM 1957 C CA . GLU A 1 259 ? -2.590 -8.970 -14.609 1.00 98.56 259 GLU A CA 1
ATOM 1958 C C . GLU A 1 259 ? -2.236 -8.365 -15.974 1.00 98.56 259 GLU A C 1
ATOM 1960 O O . GLU A 1 259 ? -1.327 -8.856 -16.646 1.00 98.56 259 GLU A O 1
ATOM 1965 N N . GLN A 1 260 ? -2.892 -7.270 -16.376 1.00 98.56 260 GLN A N 1
ATOM 1966 C CA . GLN A 1 260 ? -2.566 -6.589 -17.631 1.00 98.56 260 GLN A CA 1
ATOM 1967 C C . GLN A 1 260 ? -1.157 -6.005 -17.624 1.00 98.56 260 GLN A C 1
ATOM 1969 O O . GLN A 1 260 ? -0.419 -6.148 -18.601 1.00 98.56 260 GLN A O 1
ATOM 1974 N N . LEU A 1 261 ? -0.755 -5.391 -16.511 1.00 98.62 261 LEU A N 1
ATOM 1975 C CA . LEU A 1 261 ? 0.606 -4.905 -16.332 1.00 98.62 261 LEU A CA 1
ATOM 1976 C C . LEU A 1 261 ? 1.614 -6.050 -16.465 1.00 98.62 261 LEU A C 1
ATOM 1978 O O . LEU A 1 261 ? 2.552 -5.927 -17.246 1.00 98.62 261 LEU A O 1
ATOM 1982 N N . LEU A 1 262 ? 1.412 -7.170 -15.770 1.00 98.75 262 LEU A N 1
ATOM 1983 C CA . LEU A 1 262 ? 2.308 -8.328 -15.827 1.00 98.75 262 LEU A CA 1
ATOM 1984 C C . LEU A 1 262 ? 2.418 -8.914 -17.239 1.00 98.75 262 LEU A C 1
ATOM 1986 O O . LEU A 1 262 ? 3.519 -9.283 -17.643 1.00 98.75 262 LEU A O 1
ATOM 1990 N N . ARG A 1 263 ? 1.327 -8.934 -18.011 1.00 98.69 263 ARG A N 1
ATOM 1991 C CA . ARG A 1 263 ? 1.333 -9.380 -19.413 1.00 98.69 263 ARG A CA 1
ATOM 1992 C C . ARG A 1 263 ? 2.189 -8.476 -20.303 1.00 98.69 263 ARG A C 1
ATOM 1994 O O . ARG A 1 263 ? 3.030 -8.955 -21.066 1.00 98.69 263 ARG A O 1
ATOM 2001 N N . TRP A 1 264 ? 2.054 -7.160 -20.155 1.00 98.62 264 TRP A N 1
ATOM 2002 C CA . TRP A 1 264 ? 2.908 -6.201 -20.862 1.00 98.62 264 TRP A CA 1
ATOM 2003 C C . TRP A 1 264 ? 4.371 -6.272 -20.403 1.00 98.62 264 TRP A C 1
ATOM 2005 O O . TRP A 1 264 ? 5.274 -6.238 -21.235 1.00 98.62 264 TRP A O 1
ATOM 2015 N N . LEU A 1 265 ? 4.630 -6.424 -19.100 1.00 98.75 265 LEU A N 1
ATOM 2016 C CA . LEU A 1 265 ? 5.988 -6.578 -18.566 1.00 98.75 265 LEU A CA 1
ATOM 2017 C C . LEU A 1 265 ? 6.657 -7.871 -19.055 1.00 98.75 265 LEU A C 1
ATOM 2019 O O . LEU A 1 265 ? 7.832 -7.827 -19.416 1.00 98.75 265 LEU A O 1
ATOM 2023 N N . GLY A 1 266 ? 5.917 -8.982 -19.128 1.00 98.44 266 GLY A N 1
ATOM 2024 C CA . GLY A 1 266 ? 6.402 -10.249 -19.679 1.00 98.44 266 GLY A CA 1
ATOM 2025 C C . GLY A 1 266 ? 6.811 -10.123 -21.147 1.00 98.44 266 GLY A C 1
ATOM 2026 O O . GLY A 1 266 ? 7.904 -10.539 -21.510 1.00 98.44 266 GLY A O 1
ATOM 2027 N N . THR A 1 267 ? 5.990 -9.456 -21.965 1.00 98.12 267 THR A N 1
ATOM 2028 C CA . THR A 1 267 ? 6.295 -9.193 -23.389 1.00 98.12 267 THR A CA 1
ATOM 2029 C C . THR A 1 267 ? 7.512 -8.274 -23.566 1.00 98.12 267 THR A C 1
ATOM 2031 O O . THR A 1 267 ? 8.261 -8.384 -24.530 1.00 98.12 267 THR A O 1
ATOM 2034 N N . LEU A 1 268 ? 7.729 -7.350 -22.624 1.00 97.94 268 LEU A N 1
ATOM 2035 C CA . LEU A 1 268 ? 8.853 -6.407 -22.628 1.00 97.94 268 LEU A CA 1
ATOM 2036 C C . LEU A 1 268 ? 10.120 -6.962 -21.953 1.00 97.94 268 LEU A C 1
ATOM 2038 O O . LEU A 1 268 ? 11.051 -6.189 -21.690 1.00 97.94 268 LEU A O 1
ATOM 2042 N N . ASP A 1 269 ? 10.164 -8.263 -21.644 1.00 98.38 269 ASP A N 1
ATOM 2043 C CA . ASP A 1 269 ? 11.270 -8.935 -20.949 1.00 98.38 269 ASP A CA 1
ATOM 2044 C C . ASP A 1 269 ? 11.641 -8.274 -19.605 1.00 98.38 269 ASP A C 1
ATOM 2046 O O . ASP A 1 269 ? 12.799 -8.294 -19.169 1.00 98.38 269 ASP A O 1
ATOM 2050 N N . VAL A 1 270 ? 10.673 -7.630 -18.948 1.00 98.69 270 VAL A N 1
ATOM 2051 C CA . VAL A 1 270 ? 10.877 -6.974 -17.656 1.00 98.69 270 VAL A CA 1
ATOM 2052 C C . VAL A 1 270 ? 10.768 -8.018 -16.547 1.00 98.69 270 VAL A C 1
ATOM 2054 O O . VAL A 1 270 ? 9.729 -8.673 -16.423 1.00 98.69 270 VAL A O 1
ATOM 2057 N N . PRO A 1 271 ? 11.807 -8.192 -15.716 1.00 98.69 271 PRO A N 1
ATOM 2058 C CA . PRO A 1 271 ? 11.723 -9.085 -14.575 1.00 98.69 271 PRO A CA 1
ATOM 2059 C C . PRO A 1 271 ? 10.883 -8.478 -13.445 1.00 98.69 271 PRO A C 1
ATOM 2061 O O . PRO A 1 271 ? 10.918 -7.264 -13.201 1.00 98.69 271 PRO A O 1
ATOM 2064 N N . VAL A 1 272 ? 10.164 -9.344 -12.730 1.00 98.88 272 VAL A N 1
ATOM 2065 C CA . VAL A 1 272 ? 9.212 -8.947 -11.685 1.00 98.88 272 VAL A CA 1
ATOM 2066 C C . VAL A 1 272 ? 9.480 -9.690 -10.378 1.00 98.88 272 VAL A C 1
ATOM 2068 O O . VAL A 1 272 ? 9.746 -10.889 -10.379 1.00 98.88 272 VAL A O 1
ATOM 2071 N N . VAL A 1 273 ? 9.360 -8.992 -9.251 1.00 98.75 273 VAL A N 1
ATOM 2072 C CA . VAL A 1 273 ? 9.302 -9.600 -7.915 1.00 98.75 273 VAL A CA 1
ATOM 2073 C C . VAL A 1 273 ? 7.957 -9.257 -7.283 1.00 98.75 273 VAL A C 1
ATOM 2075 O O . VAL A 1 273 ? 7.612 -8.084 -7.179 1.00 98.75 273 VAL A O 1
ATOM 2078 N N . LEU A 1 274 ? 7.200 -10.261 -6.854 1.00 98.38 274 LEU A N 1
ATOM 2079 C CA . LEU A 1 274 ? 5.953 -10.098 -6.110 1.00 98.38 274 LEU A CA 1
ATOM 2080 C C . LEU A 1 274 ? 6.186 -10.501 -4.653 1.00 98.38 274 LEU A C 1
ATOM 2082 O O . LEU A 1 274 ? 6.664 -11.604 -4.386 1.00 98.38 274 LEU A O 1
ATOM 2086 N N . LEU A 1 275 ? 5.836 -9.627 -3.714 1.00 96.25 275 LEU A N 1
ATOM 2087 C CA . LEU A 1 275 ? 5.884 -9.916 -2.283 1.00 96.25 275 LEU A CA 1
ATOM 2088 C C . LEU A 1 275 ? 4.475 -10.010 -1.722 1.00 96.25 275 LEU A C 1
ATOM 2090 O O . LEU A 1 275 ? 3.630 -9.164 -2.007 1.00 96.25 275 LEU A O 1
ATOM 2094 N N . SER A 1 276 ? 4.230 -11.001 -0.869 1.00 92.44 276 SER A N 1
ATOM 2095 C CA . SER A 1 276 ? 2.960 -11.096 -0.158 1.00 92.44 276 SER A CA 1
ATOM 2096 C C . SER A 1 276 ? 3.108 -11.656 1.255 1.00 92.44 276 SER A C 1
ATOM 2098 O O . SER A 1 276 ? 3.965 -12.500 1.525 1.00 92.44 276 SER A O 1
ATOM 2100 N N . ALA A 1 277 ? 2.265 -11.170 2.169 1.00 86.38 277 ALA A N 1
ATOM 2101 C CA . ALA A 1 277 ? 2.145 -11.693 3.529 1.00 86.38 277 ALA A CA 1
ATOM 2102 C C . ALA A 1 277 ? 1.167 -12.870 3.617 1.00 86.38 277 ALA A C 1
ATOM 2104 O O . ALA A 1 277 ? 1.370 -13.767 4.415 1.00 86.38 277 ALA A O 1
ATOM 2105 N N . THR A 1 278 ? 0.131 -12.879 2.789 1.00 83.81 278 THR A N 1
ATOM 2106 C CA . THR A 1 278 ? -0.777 -14.010 2.556 1.00 83.81 278 THR A CA 1
ATOM 2107 C C . THR A 1 278 ? -1.126 -13.988 1.073 1.00 83.81 278 THR A C 1
ATOM 2109 O O . THR A 1 278 ? -1.034 -12.923 0.477 1.00 83.81 278 THR A O 1
ATOM 2112 N N . LEU A 1 279 ? -1.436 -15.095 0.405 1.00 90.50 279 LEU A N 1
ATOM 2113 C CA . LEU A 1 279 ? -1.917 -15.022 -0.981 1.00 90.50 279 LEU A CA 1
ATOM 2114 C C . LEU A 1 279 ? -2.712 -16.280 -1.306 1.00 90.50 279 LEU A C 1
ATOM 2116 O O . LEU A 1 279 ? -2.173 -17.376 -1.195 1.00 90.50 279 LEU A O 1
ATOM 2120 N N . HIS A 1 280 ? -3.965 -16.110 -1.726 1.00 93.56 280 HIS A N 1
ATOM 2121 C CA . HIS A 1 280 ? -4.776 -17.225 -2.214 1.00 93.56 280 HIS A CA 1
ATOM 2122 C C . HIS A 1 280 ? -4.149 -17.806 -3.487 1.00 93.56 280 HIS A C 1
ATOM 2124 O O . HIS A 1 280 ? -3.689 -17.049 -4.360 1.00 93.56 280 HIS A O 1
ATOM 2130 N N . HIS A 1 281 ? -4.116 -19.134 -3.606 1.00 94.31 281 HIS A N 1
ATOM 2131 C CA . HIS A 1 281 ? -3.452 -19.807 -4.733 1.00 94.31 281 HIS A CA 1
ATOM 2132 C C . HIS A 1 281 ? -3.995 -19.375 -6.104 1.00 94.31 281 HIS A C 1
ATOM 2134 O O . HIS A 1 281 ? -3.216 -19.241 -7.051 1.00 94.31 281 HIS A O 1
ATOM 2140 N N . SER A 1 282 ? -5.287 -19.054 -6.221 1.00 93.88 282 SER A N 1
ATOM 2141 C CA . SER A 1 282 ? -5.896 -18.647 -7.495 1.00 93.88 282 SER A CA 1
ATOM 2142 C C . SER A 1 282 ? -5.448 -17.256 -7.936 1.00 93.88 282 SER A C 1
ATOM 2144 O O . SER A 1 282 ? -5.317 -17.003 -9.141 1.00 93.88 282 SER A O 1
ATOM 2146 N N . ILE A 1 283 ? -5.145 -16.367 -6.985 1.00 94.81 283 ILE A N 1
ATOM 2147 C CA . ILE A 1 283 ? -4.537 -15.064 -7.280 1.00 94.81 283 ILE A CA 1
ATOM 2148 C C . ILE A 1 283 ? -3.097 -15.282 -7.747 1.00 94.81 283 ILE A C 1
ATOM 2150 O O . ILE A 1 283 ? -2.732 -14.805 -8.822 1.00 94.81 283 ILE A O 1
ATOM 2154 N N . ALA A 1 284 ? -2.299 -16.063 -7.009 1.00 96.62 284 ALA A N 1
ATOM 2155 C CA . ALA A 1 284 ? -0.923 -16.387 -7.400 1.00 96.62 284 ALA A CA 1
ATOM 2156 C C . ALA A 1 284 ? -0.859 -16.985 -8.816 1.00 96.62 284 ALA A C 1
ATOM 2158 O O . ALA A 1 284 ? -0.068 -16.541 -9.654 1.00 96.62 284 ALA A O 1
ATOM 2159 N N . ASN A 1 285 ? -1.752 -17.932 -9.103 1.00 97.69 285 ASN A N 1
ATOM 2160 C CA . ASN A 1 285 ? -1.910 -18.540 -10.413 1.00 97.69 285 ASN A CA 1
ATOM 2161 C C . ASN A 1 285 ? -2.248 -17.514 -11.496 1.00 97.69 285 ASN A C 1
ATOM 2163 O O . ASN A 1 285 ? -1.619 -17.508 -12.552 1.00 97.69 285 ASN A O 1
ATOM 2167 N N . SER A 1 286 ? -3.211 -16.626 -11.244 1.00 97.25 286 SER A N 1
ATOM 2168 C CA . SER A 1 286 ? -3.635 -15.619 -12.223 1.00 97.25 286 SER A CA 1
ATOM 2169 C C . SER A 1 286 ? -2.512 -14.637 -12.561 1.00 97.25 286 SER A C 1
ATOM 2171 O O . SER A 1 286 ? -2.290 -14.356 -13.740 1.00 97.25 286 SER A O 1
ATOM 2173 N N . LEU A 1 287 ? -1.739 -14.197 -11.562 1.00 98.19 287 LEU A N 1
ATOM 2174 C CA . LEU A 1 287 ? -0.598 -13.297 -11.754 1.00 98.19 287 LEU A CA 1
ATOM 2175 C C . LEU A 1 287 ? 0.552 -13.969 -12.527 1.00 98.19 287 LEU A C 1
ATOM 2177 O O . LEU A 1 287 ? 1.053 -13.406 -13.504 1.00 98.19 287 LEU A O 1
ATOM 2181 N N . VAL A 1 288 ? 0.944 -15.189 -12.137 1.00 98.44 288 VAL A N 1
ATOM 2182 C CA . VAL A 1 288 ? 1.996 -15.961 -12.828 1.00 98.44 288 VAL A CA 1
ATOM 2183 C C . VAL A 1 288 ? 1.588 -16.276 -14.266 1.00 98.44 288 VAL A C 1
ATOM 2185 O O . VAL A 1 288 ? 2.375 -16.083 -15.194 1.00 98.44 288 VAL A O 1
ATOM 2188 N N . LYS A 1 289 ? 0.340 -16.708 -14.463 1.00 98.31 289 LYS A N 1
ATOM 2189 C CA . LYS A 1 289 ? -0.237 -16.971 -15.781 1.00 98.31 289 LYS A CA 1
ATOM 2190 C C . LYS A 1 289 ? -0.204 -15.723 -16.657 1.00 98.31 289 LYS A C 1
ATOM 2192 O O . LYS A 1 289 ? 0.257 -15.812 -17.786 1.00 98.31 289 LYS A O 1
ATOM 2197 N N . ALA A 1 290 ? -0.622 -14.564 -16.147 1.00 98.56 290 ALA A N 1
ATOM 2198 C CA . ALA A 1 290 ? -0.612 -13.319 -16.912 1.00 98.56 290 ALA A CA 1
ATOM 2199 C C . ALA A 1 290 ? 0.800 -12.920 -17.378 1.00 98.56 290 ALA A C 1
ATOM 2201 O O . ALA A 1 290 ? 0.977 -12.544 -18.537 1.00 98.56 290 ALA A O 1
ATOM 2202 N N . TYR A 1 291 ? 1.811 -13.067 -16.514 1.00 98.81 291 TYR A N 1
ATOM 2203 C CA . TYR A 1 291 ? 3.210 -12.838 -16.892 1.00 98.81 291 TYR A CA 1
ATOM 2204 C C . TYR A 1 291 ? 3.676 -13.802 -17.996 1.00 98.81 291 TYR A C 1
ATOM 2206 O O . TYR A 1 291 ? 4.262 -13.373 -18.992 1.00 98.81 291 TYR A O 1
ATOM 2214 N N . LEU A 1 292 ? 3.367 -15.097 -17.851 1.00 98.56 292 LEU A N 1
ATOM 2215 C CA . LEU A 1 292 ? 3.699 -16.129 -18.838 1.00 98.56 292 LEU A CA 1
ATOM 2216 C C . LEU A 1 292 ? 2.999 -15.916 -20.183 1.00 98.56 292 LEU A C 1
ATOM 2218 O O . LEU A 1 292 ? 3.624 -16.126 -21.218 1.00 98.56 292 LEU A O 1
ATOM 2222 N N . GLU A 1 293 ? 1.728 -15.504 -20.184 1.00 98.19 293 GLU A N 1
ATOM 2223 C CA . GLU A 1 293 ? 0.971 -15.181 -21.403 1.00 98.19 293 GLU A CA 1
ATOM 2224 C C . GLU A 1 293 ? 1.667 -14.091 -22.222 1.00 98.19 293 GLU A C 1
ATOM 2226 O O . GLU A 1 293 ? 1.794 -14.231 -23.438 1.00 98.19 293 GLU A O 1
ATOM 2231 N N . GLY A 1 294 ? 2.165 -13.053 -21.544 1.00 98.00 294 GLY A N 1
ATOM 2232 C CA . GLY A 1 294 ? 2.958 -11.996 -22.164 1.00 98.00 294 GLY A CA 1
ATOM 2233 C C . GLY A 1 294 ? 4.292 -12.503 -22.702 1.00 98.00 294 GLY A C 1
ATOM 2234 O O . GLY A 1 294 ? 4.597 -12.329 -23.876 1.00 98.00 294 GLY A O 1
ATOM 2235 N N . ALA A 1 295 ? 5.062 -13.200 -21.863 1.00 97.81 295 ALA A N 1
ATOM 2236 C CA . ALA A 1 295 ? 6.377 -13.723 -22.238 1.00 97.81 295 ALA A CA 1
ATOM 2237 C C . ALA A 1 295 ? 6.337 -14.681 -23.445 1.00 97.81 295 ALA A C 1
ATOM 2239 O O . ALA A 1 295 ? 7.268 -14.717 -24.247 1.00 97.81 295 ALA A O 1
ATOM 2240 N N . ARG A 1 296 ? 5.255 -15.458 -23.589 1.00 96.62 296 ARG A N 1
ATOM 2241 C CA . ARG A 1 296 ? 5.085 -16.426 -24.686 1.00 96.62 296 ARG A CA 1
ATOM 2242 C C . ARG A 1 296 ? 4.297 -15.892 -25.887 1.00 96.62 296 ARG A C 1
ATOM 2244 O O . ARG A 1 296 ? 4.138 -16.635 -26.857 1.00 96.62 296 ARG A O 1
ATOM 2251 N N . GLY A 1 297 ? 3.751 -14.677 -25.796 1.00 95.19 297 GLY A N 1
ATOM 2252 C CA . GLY A 1 297 ? 2.961 -14.030 -26.849 1.00 95.19 297 GLY A CA 1
ATOM 2253 C C . GLY A 1 297 ? 1.613 -14.694 -27.163 1.00 95.19 297 GLY A C 1
ATOM 2254 O O . GLY A 1 297 ? 1.159 -14.617 -28.300 1.00 95.19 297 GLY A O 1
ATOM 2255 N N . ARG A 1 298 ? 0.993 -15.408 -26.208 1.00 94.62 298 ARG A N 1
ATOM 2256 C CA . ARG A 1 298 ? -0.374 -15.952 -26.370 1.00 94.62 298 ARG A CA 1
ATOM 2257 C C . ARG A 1 298 ? -1.067 -16.231 -25.037 1.00 94.62 298 ARG A C 1
ATOM 2259 O O . ARG A 1 298 ? -0.437 -16.700 -24.081 1.00 94.62 298 ARG A O 1
ATOM 2266 N N . ARG A 1 299 ? -2.391 -16.062 -25.010 1.00 94.25 299 ARG A N 1
ATOM 2267 C CA . ARG A 1 299 ? -3.270 -16.378 -23.866 1.00 94.25 299 ARG A CA 1
ATOM 2268 C C . ARG A 1 299 ? -3.292 -17.864 -23.476 1.00 94.25 299 ARG A C 1
ATOM 2270 O O . ARG A 1 299 ? -2.888 -18.737 -24.250 1.00 94.25 299 ARG A O 1
ATOM 2277 N N . TRP A 1 300 ? -3.723 -18.157 -22.246 1.00 95.19 300 TRP A N 1
ATOM 2278 C CA . TRP A 1 300 ? -3.886 -19.519 -21.720 1.00 95.19 300 TRP A CA 1
ATOM 2279 C C . TRP A 1 300 ? -5.089 -20.236 -22.327 1.00 95.19 300 TRP A C 1
ATOM 2281 O O . TRP A 1 300 ? -6.193 -19.691 -22.382 1.00 95.19 300 TRP A O 1
ATOM 2291 N N . ASN A 1 301 ? -4.895 -21.488 -22.743 1.00 93.06 301 ASN A N 1
ATOM 2292 C CA . ASN A 1 301 ? -5.990 -22.312 -23.252 1.00 93.06 301 ASN A CA 1
ATOM 2293 C C . ASN A 1 301 ? -6.751 -22.972 -22.097 1.00 93.06 301 ASN A C 1
ATOM 2295 O O . ASN A 1 301 ? -6.166 -23.341 -21.083 1.00 93.06 301 ASN A O 1
ATOM 2299 N N . ARG A 1 302 ? -8.055 -23.220 -22.276 1.00 91.44 302 ARG A N 1
ATOM 2300 C CA . ARG A 1 302 ? -8.893 -23.881 -21.251 1.00 91.44 302 ARG A CA 1
ATOM 2301 C C . ARG A 1 302 ? -8.411 -25.288 -20.879 1.00 91.44 302 ARG A C 1
ATOM 2303 O O . ARG A 1 302 ? -8.656 -25.735 -19.769 1.00 91.44 302 ARG A O 1
ATOM 2310 N N . SER A 1 303 ? -7.754 -25.979 -21.809 1.00 93.88 303 SER A N 1
ATOM 2311 C CA . SER A 1 303 ? -7.233 -27.340 -21.625 1.00 93.88 303 SER A CA 1
ATOM 2312 C C . SER A 1 303 ? -5.803 -27.384 -21.074 1.00 93.88 303 SER A C 1
ATOM 2314 O O . SER A 1 303 ? -5.292 -28.467 -20.812 1.00 93.88 303 SER A O 1
ATOM 2316 N N . GLU A 1 304 ? -5.129 -26.238 -20.961 1.00 94.44 304 GLU A N 1
ATOM 2317 C CA . GLU A 1 304 ? -3.739 -26.166 -20.511 1.00 94.44 304 GLU A CA 1
ATOM 2318 C C . GLU A 1 304 ? -3.689 -26.179 -18.970 1.00 94.44 304 GLU A C 1
ATOM 2320 O O . GLU A 1 304 ? -4.465 -25.454 -18.336 1.00 94.44 304 GLU A O 1
ATOM 2325 N N . PRO A 1 305 ? -2.818 -26.998 -18.343 1.00 94.38 305 PRO A N 1
ATOM 2326 C CA . PRO A 1 305 ? -2.757 -27.114 -16.885 1.00 94.38 305 PRO A CA 1
ATOM 2327 C C . PRO A 1 305 ? -2.412 -25.768 -16.248 1.00 94.38 305 PRO A C 1
ATOM 2329 O O . PRO A 1 305 ? -1.706 -24.972 -16.850 1.00 94.38 305 PRO A O 1
ATOM 2332 N N . GLN A 1 306 ? -2.898 -25.493 -15.040 1.00 95.81 306 GLN A N 1
ATOM 2333 C CA . GLN A 1 306 ? -2.574 -24.233 -14.367 1.00 95.81 306 GLN A CA 1
ATOM 2334 C C . GLN A 1 306 ? -1.090 -24.208 -13.950 1.00 95.81 306 GLN A C 1
ATOM 2336 O O . GLN A 1 306 ? -0.588 -25.229 -13.475 1.00 95.81 306 GLN A O 1
ATOM 2341 N N . PRO A 1 307 ? -0.375 -23.076 -14.109 1.00 95.81 307 PRO A N 1
ATOM 2342 C CA . PRO A 1 307 ? 1.039 -22.980 -13.741 1.00 95.81 307 PRO A CA 1
ATOM 2343 C C . PRO A 1 307 ? 1.282 -23.043 -12.228 1.00 95.81 307 PRO A C 1
ATOM 2345 O O . PRO A 1 307 ? 2.363 -23.454 -11.808 1.00 95.81 307 PRO A O 1
ATOM 2348 N N . VAL A 1 308 ? 0.305 -22.634 -11.412 1.00 96.19 308 VAL A N 1
ATOM 2349 C CA . VAL A 1 308 ? 0.383 -22.692 -9.947 1.00 96.19 308 VAL A CA 1
ATOM 2350 C C . VAL A 1 308 ? -0.916 -23.286 -9.416 1.00 96.19 308 VAL A C 1
ATOM 2352 O O . VAL A 1 308 ? -1.972 -22.679 -9.549 1.00 96.19 308 VAL A O 1
ATOM 2355 N N . SER A 1 309 ? -0.841 -24.481 -8.834 1.00 92.06 309 SER A N 1
ATOM 2356 C CA . SER A 1 309 ? -1.974 -25.125 -8.155 1.00 92.06 309 SER A CA 1
ATOM 2357 C C . SER A 1 309 ? -1.946 -24.935 -6.642 1.00 92.06 309 SER A C 1
ATOM 2359 O O . SER A 1 309 ? -2.977 -25.034 -5.997 1.00 92.06 309 SER A O 1
ATOM 2361 N N . GLU A 1 310 ? -0.764 -24.693 -6.077 1.00 92.06 310 GLU A N 1
ATOM 2362 C CA . GLU A 1 310 ? -0.533 -24.593 -4.639 1.00 92.06 310 GLU A CA 1
ATOM 2363 C C . GLU A 1 310 ? 0.542 -23.544 -4.366 1.00 92.06 310 GLU A C 1
ATOM 2365 O O . GLU A 1 310 ? 1.492 -23.382 -5.145 1.00 92.06 310 GLU A O 1
ATOM 2370 N N . VAL A 1 311 ? 0.417 -22.869 -3.228 1.00 91.88 311 VAL A N 1
ATOM 2371 C CA . VAL A 1 311 ? 1.389 -21.897 -2.730 1.00 91.88 311 VAL A CA 1
ATOM 2372 C C . VAL A 1 311 ? 1.799 -22.323 -1.328 1.00 91.88 311 VAL A C 1
ATOM 2374 O O . VAL A 1 311 ? 0.955 -22.600 -0.489 1.00 91.88 311 VAL A O 1
ATOM 2377 N N . SER A 1 312 ? 3.101 -22.399 -1.063 1.00 87.75 312 SER A N 1
ATOM 2378 C CA . SER A 1 312 ? 3.605 -22.685 0.285 1.00 87.75 312 SER A CA 1
ATOM 2379 C C . SER A 1 312 ? 3.780 -21.394 1.084 1.00 87.75 312 SER A C 1
ATOM 2381 O O . SER A 1 312 ? 4.141 -20.353 0.528 1.00 87.75 312 SER A O 1
ATOM 2383 N N . TYR A 1 313 ? 3.576 -21.469 2.399 1.00 90.50 313 TYR A N 1
ATOM 2384 C CA . TYR A 1 313 ? 3.774 -20.350 3.315 1.00 90.50 313 TYR A CA 1
ATOM 2385 C C . TYR A 1 313 ? 4.514 -20.808 4.583 1.00 90.50 313 TYR A C 1
ATOM 2387 O O . TYR A 1 313 ? 3.979 -21.616 5.338 1.00 90.50 313 TYR A O 1
ATOM 2395 N N . PRO A 1 314 ? 5.729 -20.300 4.847 1.00 93.44 314 PRO A N 1
ATOM 2396 C CA . PRO A 1 314 ? 6.554 -19.491 3.955 1.00 93.44 314 PRO A CA 1
ATOM 2397 C C . PRO A 1 314 ? 6.948 -20.263 2.685 1.00 93.44 314 PRO A C 1
ATOM 2399 O O . PRO A 1 314 ? 7.123 -21.481 2.699 1.00 93.44 314 PRO A O 1
ATOM 2402 N N . GLY A 1 315 ? 7.144 -19.547 1.586 1.00 95.31 315 GLY A N 1
ATOM 2403 C CA . GLY A 1 315 ? 7.538 -20.132 0.316 1.00 95.31 315 GLY A CA 1
ATOM 2404 C C . GLY A 1 315 ? 7.977 -19.085 -0.694 1.00 95.31 315 GLY A C 1
ATOM 2405 O O . GLY A 1 315 ? 7.770 -17.879 -0.540 1.00 95.31 315 GLY A O 1
ATOM 2406 N N . TRP A 1 316 ? 8.616 -19.563 -1.752 1.00 97.44 316 TRP A N 1
ATOM 2407 C CA . TRP A 1 316 ? 8.861 -18.763 -2.939 1.00 97.44 316 TRP A CA 1
ATOM 2408 C C . TRP A 1 316 ? 8.740 -19.633 -4.185 1.00 97.44 316 TRP A C 1
ATOM 2410 O O . TRP A 1 316 ? 8.919 -20.852 -4.133 1.00 97.44 316 TRP A O 1
ATOM 2420 N N . LEU A 1 317 ? 8.448 -19.004 -5.318 1.00 98.12 317 LEU A N 1
ATOM 2421 C CA . LEU A 1 317 ? 8.519 -19.643 -6.627 1.00 98.12 317 LEU A CA 1
ATOM 2422 C C . LEU A 1 317 ? 9.202 -18.723 -7.636 1.00 98.12 317 LEU A C 1
ATOM 2424 O O . LEU A 1 317 ? 9.136 -17.498 -7.529 1.00 98.12 317 LEU A O 1
ATOM 2428 N N . HIS A 1 318 ? 9.872 -19.332 -8.606 1.00 98.62 318 HIS A N 1
ATOM 2429 C CA . HIS A 1 318 ? 10.530 -18.673 -9.726 1.00 98.62 318 HIS A CA 1
ATOM 2430 C C . HIS A 1 318 ? 9.903 -19.140 -11.037 1.00 98.62 318 HIS A C 1
ATOM 2432 O O . HIS A 1 318 ? 9.685 -20.336 -11.240 1.00 98.62 318 HIS A O 1
ATOM 2438 N N . VAL A 1 319 ? 9.685 -18.201 -11.947 1.00 98.50 319 VAL A N 1
ATOM 2439 C CA . VAL A 1 319 ? 9.134 -18.421 -13.281 1.00 98.50 319 VAL A CA 1
ATOM 2440 C C . VAL A 1 319 ? 10.171 -17.995 -14.309 1.00 98.50 319 VAL A C 1
ATOM 2442 O O . VAL A 1 319 ? 10.538 -16.822 -14.364 1.00 98.50 319 VAL A O 1
ATOM 2445 N N . ASP A 1 320 ? 10.620 -18.933 -15.140 1.00 98.31 320 ASP A N 1
ATOM 2446 C CA . ASP A 1 320 ? 11.466 -18.626 -16.296 1.00 98.31 320 ASP A CA 1
ATOM 2447 C C . ASP A 1 320 ? 10.593 -18.204 -17.485 1.00 98.31 320 ASP A C 1
ATOM 2449 O O . ASP A 1 320 ? 9.758 -18.985 -17.951 1.00 98.31 320 ASP A O 1
ATOM 2453 N N . ALA A 1 321 ? 10.785 -16.981 -17.986 1.00 96.56 321 ALA A N 1
ATOM 2454 C CA . ALA A 1 321 ? 9.973 -16.436 -19.073 1.00 96.56 321 ALA A CA 1
ATOM 2455 C C . ALA A 1 321 ? 10.191 -17.156 -20.418 1.00 96.56 321 ALA A C 1
ATOM 2457 O O . ALA A 1 321 ? 9.271 -17.222 -21.231 1.00 96.56 321 ALA A O 1
ATOM 2458 N N . ARG A 1 322 ? 11.386 -17.712 -20.667 1.00 94.62 322 ARG A N 1
ATOM 2459 C CA . ARG A 1 322 ? 11.755 -18.300 -21.968 1.00 94.62 322 ARG A CA 1
ATOM 2460 C C . ARG A 1 322 ? 11.170 -19.688 -22.160 1.00 94.62 322 ARG A C 1
ATOM 2462 O O . ARG A 1 322 ? 10.684 -20.002 -23.243 1.00 94.62 322 ARG A O 1
ATOM 2469 N N . ILE A 1 323 ? 11.265 -20.532 -21.133 1.00 96.12 323 ILE A N 1
ATOM 2470 C CA . ILE A 1 323 ? 10.779 -21.921 -21.202 1.00 96.12 323 ILE A CA 1
ATOM 2471 C C . ILE A 1 323 ? 9.427 -22.114 -20.511 1.00 96.12 323 ILE A C 1
ATOM 2473 O O . ILE A 1 323 ? 8.842 -23.190 -20.612 1.00 96.12 323 ILE A O 1
ATOM 2477 N N . GLY A 1 324 ? 8.936 -21.102 -19.793 1.00 95.88 324 GLY A N 1
ATOM 2478 C CA . GLY A 1 324 ? 7.670 -21.154 -19.065 1.00 95.88 324 GLY A CA 1
ATOM 2479 C C . GLY A 1 324 ? 7.679 -22.087 -17.852 1.00 95.88 324 GLY A C 1
ATOM 2480 O O . GLY A 1 324 ? 6.619 -22.508 -17.393 1.00 95.88 324 GLY A O 1
ATOM 2481 N N . LYS A 1 325 ? 8.862 -22.452 -17.339 1.00 97.44 325 LYS A N 1
ATOM 2482 C CA . LYS A 1 325 ? 9.001 -23.369 -16.202 1.00 97.44 325 LYS A CA 1
ATOM 2483 C C . LYS A 1 325 ? 8.802 -22.623 -14.887 1.00 97.44 325 LYS A C 1
ATOM 2485 O O . LYS A 1 325 ? 9.513 -21.658 -14.607 1.00 97.44 325 LYS A O 1
ATOM 2490 N N . VAL A 1 326 ? 7.903 -23.148 -14.060 1.00 98.06 326 VAL A N 1
ATOM 2491 C CA . VAL A 1 326 ? 7.727 -22.745 -12.663 1.00 98.06 326 VAL A CA 1
ATOM 2492 C C . VAL A 1 326 ? 8.532 -23.693 -11.773 1.00 98.06 326 VAL A C 1
ATOM 2494 O O . VAL A 1 326 ? 8.413 -24.910 -11.897 1.00 98.06 326 VAL A O 1
ATOM 2497 N N . THR A 1 327 ? 9.366 -23.137 -10.898 1.00 98.06 327 THR A N 1
ATOM 2498 C CA . THR A 1 327 ? 10.153 -23.875 -9.899 1.00 98.06 327 THR A CA 1
ATOM 2499 C C . THR A 1 327 ? 9.811 -23.328 -8.520 1.00 98.06 327 THR A C 1
ATOM 2501 O O . THR A 1 327 ? 10.012 -22.138 -8.269 1.00 98.06 327 THR A O 1
ATOM 2504 N N . ARG A 1 328 ? 9.306 -24.173 -7.623 1.00 97.56 328 ARG A N 1
ATOM 2505 C CA . ARG A 1 328 ? 8.987 -23.811 -6.235 1.00 97.56 328 ARG A CA 1
ATOM 2506 C C . ARG A 1 328 ? 10.187 -24.060 -5.330 1.00 97.56 328 ARG A C 1
ATOM 2508 O O . ARG A 1 328 ? 11.053 -24.881 -5.636 1.00 97.56 328 ARG A O 1
ATOM 2515 N N . SER A 1 329 ? 10.207 -23.401 -4.177 1.00 96.50 329 SER A N 1
ATOM 2516 C CA . SER A 1 329 ? 11.218 -23.628 -3.142 1.00 96.50 329 SER A CA 1
ATOM 2517 C C . SER A 1 329 ? 11.304 -25.098 -2.717 1.00 96.50 329 SER A C 1
ATOM 2519 O O . SER A 1 329 ? 12.400 -25.626 -2.564 1.00 96.50 329 SER A O 1
ATOM 2521 N N . SER A 1 330 ? 10.159 -25.776 -2.613 1.00 95.00 330 SER A N 1
ATOM 2522 C CA . SER A 1 330 ? 10.063 -27.200 -2.267 1.00 95.00 330 SER A CA 1
ATOM 2523 C C . SER A 1 330 ? 10.614 -28.146 -3.339 1.00 95.00 330 SER A C 1
ATOM 2525 O O . SER A 1 330 ? 10.989 -29.273 -3.024 1.00 95.00 330 SER A O 1
ATOM 2527 N N . ASP A 1 331 ? 10.703 -27.702 -4.599 1.00 96.06 331 ASP A N 1
ATOM 2528 C CA . ASP A 1 331 ? 11.254 -28.515 -5.688 1.00 96.06 331 ASP A CA 1
ATOM 2529 C C . ASP A 1 331 ? 12.798 -28.544 -5.650 1.00 96.06 331 ASP A C 1
ATOM 2531 O O . ASP A 1 331 ? 13.416 -29.451 -6.210 1.00 96.06 331 ASP A O 1
ATOM 2535 N N . VAL A 1 332 ? 13.433 -27.549 -5.011 1.00 96.00 332 VAL A N 1
ATOM 2536 C CA . VAL A 1 332 ? 14.903 -27.435 -4.905 1.00 96.00 332 VAL A CA 1
ATOM 2537 C C . VAL A 1 332 ? 15.450 -27.836 -3.537 1.00 96.00 332 VAL A C 1
ATOM 2539 O O . VAL A 1 332 ? 16.615 -28.229 -3.447 1.00 96.00 332 VAL A O 1
ATOM 2542 N N . ASP A 1 333 ? 14.636 -27.741 -2.487 1.00 94.94 333 ASP A N 1
ATOM 2543 C CA . ASP A 1 333 ? 14.958 -28.211 -1.143 1.00 94.94 333 ASP A CA 1
ATOM 2544 C C . ASP A 1 333 ? 13.677 -28.759 -0.487 1.00 94.94 333 ASP A C 1
ATOM 2546 O O . ASP A 1 333 ? 12.717 -28.005 -0.320 1.00 94.94 333 ASP A O 1
ATOM 2550 N N . PRO A 1 334 ? 13.618 -30.056 -0.128 1.00 91.44 334 PRO A N 1
ATOM 2551 C CA . PRO A 1 334 ? 12.429 -30.633 0.495 1.00 91.44 334 PRO A CA 1
ATOM 2552 C C . PRO A 1 334 ? 12.224 -30.155 1.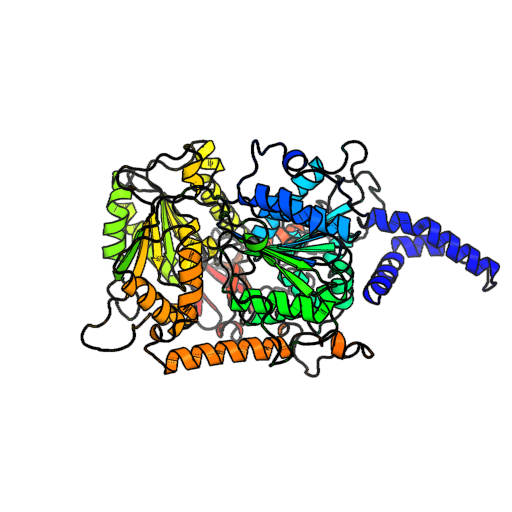940 1.00 91.44 334 PRO A C 1
ATOM 2554 O O . PRO A 1 334 ? 11.156 -30.392 2.505 1.00 91.44 334 PRO A O 1
ATOM 2557 N N . LEU A 1 335 ? 13.231 -29.533 2.568 1.00 92.50 335 LEU A N 1
ATOM 2558 C CA . LEU A 1 335 ? 13.093 -29.003 3.920 1.00 92.50 335 LEU A CA 1
ATOM 2559 C C . LEU A 1 335 ? 12.269 -27.706 3.913 1.00 92.50 335 LEU A C 1
ATOM 2561 O O . LEU A 1 335 ? 12.505 -26.827 3.079 1.00 92.50 335 LEU A O 1
ATOM 2565 N N . PRO A 1 336 ? 11.338 -27.534 4.870 1.00 91.50 336 PRO A N 1
ATOM 2566 C CA . PRO A 1 336 ? 10.589 -26.293 4.992 1.00 91.50 336 PRO A CA 1
ATOM 2567 C C . PRO A 1 336 ? 11.529 -25.129 5.326 1.00 91.50 336 PRO A C 1
ATOM 2569 O O . PRO A 1 336 ? 12.522 -25.278 6.045 1.00 91.50 336 PRO A O 1
ATOM 2572 N N . ILE A 1 337 ? 11.196 -23.944 4.816 1.00 93.50 337 ILE A N 1
ATOM 2573 C CA . ILE A 1 337 ? 11.967 -22.730 5.081 1.00 93.50 337 ILE A CA 1
ATOM 2574 C C . ILE A 1 337 ? 11.788 -22.350 6.553 1.00 93.50 337 ILE A C 1
ATOM 2576 O O . ILE A 1 337 ? 10.682 -22.053 6.994 1.00 93.50 337 ILE A O 1
ATOM 2580 N N . ALA A 1 338 ? 12.888 -22.316 7.305 1.00 89.44 338 ALA A N 1
ATOM 2581 C CA . ALA A 1 338 ? 12.862 -21.899 8.701 1.00 89.44 338 ALA A CA 1
ATOM 2582 C C . ALA A 1 338 ? 12.480 -20.412 8.838 1.00 89.44 338 ALA A C 1
ATOM 2584 O O . ALA A 1 338 ? 13.132 -19.542 8.255 1.00 89.44 338 ALA A O 1
ATOM 2585 N N . THR A 1 339 ? 11.468 -20.123 9.653 1.00 87.06 339 THR A N 1
ATOM 2586 C CA . THR A 1 339 ? 11.046 -18.765 10.037 1.00 87.06 339 THR A CA 1
ATOM 2587 C C . THR A 1 339 ? 11.362 -18.480 11.495 1.00 87.06 339 THR A C 1
ATOM 2589 O O . THR A 1 339 ? 11.749 -19.373 12.255 1.00 87.06 339 THR A O 1
ATOM 2592 N N . THR A 1 340 ? 11.184 -17.226 11.903 1.00 83.62 340 THR A N 1
ATOM 2593 C CA . THR A 1 340 ? 11.218 -16.861 13.319 1.00 83.62 340 THR A CA 1
ATOM 2594 C C . THR A 1 340 ? 10.185 -17.701 14.074 1.00 83.62 340 THR A C 1
ATOM 2596 O O . THR A 1 340 ? 9.006 -17.651 13.718 1.00 83.62 340 THR A O 1
ATOM 2599 N N . PRO A 1 341 ? 10.579 -18.478 15.098 1.00 85.00 341 PRO A N 1
ATOM 2600 C CA . PRO A 1 341 ? 9.630 -19.272 15.862 1.00 85.00 341 PRO A CA 1
ATOM 2601 C C . PRO A 1 341 ? 8.690 -18.338 16.623 1.00 85.00 341 PRO A C 1
ATOM 2603 O O . PRO A 1 341 ? 9.136 -17.404 17.298 1.00 85.00 341 PRO A O 1
ATOM 2606 N N . ARG A 1 342 ? 7.385 -18.581 16.512 1.00 86.31 342 ARG A N 1
ATOM 2607 C CA . ARG A 1 342 ? 6.350 -17.792 17.187 1.00 86.31 342 ARG A CA 1
ATOM 2608 C C . ARG A 1 342 ? 5.483 -18.715 18.023 1.00 86.31 342 ARG A C 1
ATOM 2610 O O . ARG A 1 342 ? 5.308 -19.885 17.696 1.00 86.31 342 ARG A O 1
ATOM 2617 N N . LYS A 1 343 ? 4.952 -18.183 19.122 1.00 91.88 343 LYS A N 1
ATOM 2618 C CA . LYS A 1 343 ? 3.903 -18.887 19.856 1.00 91.88 343 LYS A CA 1
ATOM 2619 C C . LYS A 1 343 ? 2.640 -18.948 18.982 1.00 91.88 343 LYS A C 1
ATOM 2621 O O . LYS A 1 343 ? 2.418 -18.003 18.218 1.00 91.88 343 LYS A O 1
ATOM 2626 N N . PRO A 1 344 ? 1.827 -20.009 19.102 1.00 96.12 344 PRO A N 1
ATOM 2627 C CA . PRO A 1 344 ? 0.537 -20.078 18.428 1.00 96.12 344 PRO A CA 1
ATOM 2628 C C . PRO A 1 344 ? -0.331 -18.878 18.811 1.00 96.12 344 PRO A C 1
ATOM 2630 O O . PRO A 1 344 ? -0.320 -18.457 19.969 1.00 96.12 344 PRO A O 1
ATOM 2633 N N . LEU A 1 345 ? -1.058 -18.326 17.843 1.00 97.06 345 LEU A N 1
ATOM 2634 C CA . LEU A 1 345 ? -1.970 -17.209 18.061 1.00 97.06 345 LEU A CA 1
ATOM 2635 C C . LEU A 1 345 ? -3.300 -17.735 18.601 1.00 97.06 345 LEU A C 1
ATOM 2637 O O . LEU A 1 345 ? -4.005 -18.469 17.908 1.00 97.06 345 LEU A O 1
ATOM 2641 N N . GLU A 1 346 ? -3.668 -17.318 19.805 1.00 98.19 346 GLU A N 1
ATOM 2642 C CA . GLU A 1 346 ? -5.001 -17.569 20.346 1.00 98.19 346 GLU A CA 1
ATOM 2643 C C . GLU A 1 346 ? -6.014 -16.695 19.602 1.00 98.19 346 GLU A C 1
ATOM 2645 O O . GLU A 1 346 ? -5.857 -15.476 19.531 1.00 98.19 346 GLU A O 1
ATOM 2650 N N . VAL A 1 347 ? -7.052 -17.307 19.031 1.00 97.88 347 VAL A N 1
ATOM 2651 C CA . VAL A 1 347 ? -8.134 -16.589 18.345 1.00 97.88 347 VAL A CA 1
ATOM 2652 C C . VAL A 1 347 ? -9.442 -16.923 19.038 1.00 97.88 347 VAL A C 1
ATOM 2654 O O . VAL A 1 347 ? -9.895 -18.069 19.010 1.00 97.88 347 VAL A O 1
ATOM 2657 N N . ARG A 1 348 ? -10.065 -15.916 19.650 1.00 97.44 348 ARG A N 1
ATOM 2658 C CA . ARG A 1 348 ? -11.301 -16.095 20.413 1.00 97.44 348 ARG A CA 1
ATOM 2659 C C . ARG A 1 348 ? -12.421 -15.246 19.840 1.00 97.44 348 ARG A C 1
ATOM 2661 O O . ARG A 1 348 ? -12.354 -14.020 19.865 1.00 97.44 348 ARG A O 1
ATOM 2668 N N . LEU A 1 349 ? -13.474 -15.915 19.377 1.00 97.56 349 LEU A N 1
ATOM 2669 C CA . LEU A 1 349 ? -14.732 -15.266 19.023 1.00 97.56 349 LEU A CA 1
ATOM 2670 C C . LEU A 1 349 ? -15.457 -14.841 20.304 1.00 97.56 349 LEU A C 1
ATOM 2672 O O . LEU A 1 349 ? -15.637 -15.651 21.218 1.00 97.56 349 LEU A O 1
ATOM 2676 N N . VAL A 1 350 ? -15.861 -13.577 20.368 1.00 97.56 350 VAL A N 1
ATOM 2677 C CA . VAL A 1 350 ? -16.644 -13.025 21.475 1.00 97.56 350 VAL A CA 1
ATOM 2678 C C . VAL A 1 350 ? -17.910 -12.415 20.915 1.00 97.56 350 VAL A C 1
ATOM 2680 O O . VAL A 1 350 ? -17.855 -11.464 20.135 1.00 97.56 350 VAL A O 1
ATOM 2683 N N . ASP A 1 351 ? -19.037 -12.978 21.335 1.00 96.25 351 ASP A N 1
ATOM 2684 C CA . ASP A 1 351 ? -20.348 -12.458 20.991 1.00 96.25 351 ASP A CA 1
ATOM 2685 C C . ASP A 1 351 ? -20.585 -11.127 21.730 1.00 96.25 351 ASP A C 1
ATOM 2687 O O . ASP A 1 351 ? -20.255 -10.975 22.912 1.00 96.25 351 ASP A O 1
ATOM 2691 N N . VAL A 1 352 ? -21.082 -10.133 20.994 1.00 96.81 352 VAL A N 1
ATOM 2692 C CA . VAL A 1 352 ? -21.312 -8.764 21.459 1.00 96.81 352 VAL A CA 1
ATOM 2693 C C . VAL A 1 352 ? -22.791 -8.411 21.286 1.00 96.81 352 VAL A C 1
ATOM 2695 O O . VAL A 1 352 ? -23.308 -8.548 20.171 1.00 96.81 352 VAL A O 1
ATOM 2698 N N . PRO A 1 353 ? -23.464 -7.886 22.326 1.00 95.12 353 PRO A N 1
ATOM 2699 C CA . PRO A 1 353 ? -24.860 -7.482 22.230 1.00 95.12 353 PRO A CA 1
ATOM 2700 C C . PRO A 1 353 ? -25.089 -6.448 21.129 1.00 95.12 353 PRO A C 1
ATOM 2702 O O . PRO A 1 353 ? -24.313 -5.499 20.973 1.00 95.12 353 PRO A O 1
ATOM 2705 N N . VAL A 1 354 ? -26.193 -6.592 20.401 1.00 93.38 354 VAL A N 1
ATOM 2706 C CA . VAL A 1 354 ? -26.592 -5.666 19.335 1.00 93.38 354 VAL A CA 1
ATOM 2707 C C . VAL A 1 354 ? -27.660 -4.709 19.863 1.00 93.38 354 VAL A C 1
ATOM 2709 O O . VAL A 1 354 ? -28.691 -5.133 20.381 1.00 93.38 354 VAL A O 1
ATOM 2712 N N . LYS A 1 355 ? -27.441 -3.402 19.708 1.00 90.75 355 LYS A N 1
ATOM 2713 C CA . LYS A 1 355 ? -28.424 -2.352 20.004 1.00 90.75 355 LYS A CA 1
ATOM 2714 C C . LYS A 1 355 ? -28.621 -1.499 18.756 1.00 90.75 355 LYS A C 1
ATOM 2716 O O . LYS A 1 355 ? -27.651 -0.982 18.216 1.00 90.75 355 LYS A O 1
ATOM 2721 N N . GLU A 1 356 ? -29.867 -1.371 18.298 1.00 89.00 356 GLU A N 1
ATOM 2722 C CA . GLU A 1 356 ? -30.230 -0.562 17.116 1.00 89.00 356 GLU A CA 1
ATOM 2723 C C . GLU A 1 356 ? -29.407 -0.919 15.857 1.00 89.00 356 GLU A C 1
ATOM 2725 O O . GLU A 1 356 ? -29.051 -0.067 15.051 1.00 89.00 356 GLU A O 1
ATOM 2730 N N . GLY A 1 357 ? -29.080 -2.206 15.689 1.00 85.75 357 GLY A N 1
ATOM 2731 C CA . GLY A 1 357 ? -28.299 -2.696 14.549 1.00 85.75 357 GLY A CA 1
ATOM 2732 C C . GLY A 1 357 ? -26.788 -2.437 14.631 1.00 85.75 357 GLY A C 1
ATOM 2733 O O . GLY A 1 357 ? -26.083 -2.732 13.667 1.00 85.75 357 GLY A O 1
ATOM 2734 N N . ALA A 1 358 ? -26.278 -1.929 15.757 1.00 90.00 358 ALA A N 1
ATOM 2735 C CA . ALA A 1 358 ? -24.854 -1.720 16.017 1.00 90.00 358 ALA A CA 1
ATOM 2736 C C . ALA A 1 358 ? -24.375 -2.507 17.247 1.00 90.00 358 ALA A C 1
ATOM 2738 O O . ALA A 1 358 ? -25.159 -2.850 18.133 1.00 90.00 358 ALA A O 1
ATOM 2739 N N . LEU A 1 359 ? -23.071 -2.787 17.324 1.00 91.56 359 LEU A N 1
ATOM 2740 C CA . LEU A 1 359 ? -22.498 -3.498 18.468 1.00 91.56 359 LEU A CA 1
ATOM 2741 C C . LEU A 1 359 ? -22.381 -2.598 19.702 1.00 91.56 359 LEU A C 1
ATOM 2743 O O . LEU A 1 359 ? -21.729 -1.550 19.666 1.00 91.56 359 LEU A O 1
ATOM 2747 N N . ASN A 1 360 ? -22.901 -3.071 20.831 1.00 95.19 360 ASN A N 1
ATOM 2748 C CA . ASN A 1 360 ? -22.646 -2.491 22.142 1.00 95.19 360 ASN A CA 1
ATOM 2749 C C . ASN A 1 360 ? -21.397 -3.127 22.771 1.00 95.19 360 ASN A C 1
ATOM 2751 O O . ASN A 1 360 ? -21.465 -4.091 23.532 1.00 95.19 360 ASN A O 1
ATOM 2755 N N . ARG A 1 361 ? -20.234 -2.551 22.458 1.00 96.06 361 ARG A N 1
ATOM 2756 C CA . ARG A 1 361 ? -18.919 -3.072 22.870 1.00 96.06 361 ARG A CA 1
ATOM 2757 C C . ARG A 1 361 ? -18.582 -2.830 24.352 1.00 96.06 361 ARG A C 1
ATOM 2759 O O . ARG A 1 361 ? -17.557 -3.320 24.813 1.00 96.06 361 ARG A O 1
ATOM 2766 N N . SER A 1 362 ? -19.422 -2.111 25.104 1.00 93.31 362 SER A N 1
ATOM 2767 C CA . SER A 1 362 ? -19.119 -1.635 26.466 1.00 93.31 362 SER A CA 1
ATOM 2768 C C . SER A 1 362 ? -18.703 -2.745 27.433 1.00 93.31 362 SER A C 1
ATOM 2770 O O . SER A 1 362 ? -17.607 -2.708 27.993 1.00 93.31 362 SER A O 1
ATOM 2772 N N . THR A 1 363 ? -19.527 -3.786 27.570 1.00 93.25 363 THR A N 1
ATOM 2773 C CA . THR A 1 363 ? -19.261 -4.891 28.502 1.00 93.25 363 THR A CA 1
ATOM 2774 C C . THR A 1 363 ? -17.999 -5.670 28.134 1.00 93.25 363 THR A C 1
ATOM 2776 O O . THR A 1 363 ? -17.216 -6.033 29.013 1.00 93.25 363 THR A O 1
ATOM 2779 N N . VAL A 1 364 ? -17.785 -5.911 26.839 1.00 95.44 364 VAL A N 1
ATOM 2780 C CA . VAL A 1 364 ? -16.637 -6.682 26.350 1.00 95.44 364 VAL A CA 1
ATOM 2781 C C . VAL A 1 364 ? -15.348 -5.884 26.511 1.00 95.44 364 VAL A C 1
ATOM 2783 O O . VAL A 1 364 ? -14.402 -6.391 27.105 1.00 95.44 364 VAL A O 1
ATOM 2786 N N . LEU A 1 365 ? -15.318 -4.621 26.079 1.00 96.31 365 LEU A N 1
ATOM 2787 C CA . LEU A 1 365 ? -14.129 -3.776 26.215 1.00 96.31 365 LEU A CA 1
ATOM 2788 C C . LEU A 1 365 ? -13.738 -3.578 27.680 1.00 96.31 365 LEU A C 1
ATOM 2790 O O . LEU A 1 365 ? -12.563 -3.721 28.011 1.00 96.31 365 LEU A O 1
ATOM 2794 N N . ALA A 1 366 ? -14.705 -3.336 28.570 1.00 93.69 366 ALA A N 1
ATOM 2795 C CA . ALA A 1 366 ? -14.428 -3.229 30.000 1.00 93.69 366 ALA A CA 1
ATOM 2796 C C . ALA A 1 366 ? -13.791 -4.517 30.548 1.00 93.69 366 ALA A C 1
ATOM 2798 O O . ALA A 1 366 ? -12.791 -4.458 31.265 1.00 93.69 366 ALA A O 1
ATOM 2799 N N . LYS A 1 367 ? -14.325 -5.691 30.183 1.00 96.06 367 LYS A N 1
ATOM 2800 C CA . LYS A 1 367 ? -13.796 -6.989 30.625 1.00 96.06 367 LYS A CA 1
ATOM 2801 C C . LYS A 1 367 ? -12.379 -7.243 30.106 1.00 96.06 367 LYS A C 1
ATOM 2803 O O . LYS A 1 367 ? -11.499 -7.554 30.908 1.00 96.06 367 LYS A O 1
ATOM 2808 N N . GLU A 1 368 ? -12.166 -7.118 28.799 1.00 96.81 368 GLU A N 1
ATOM 2809 C CA . GLU A 1 368 ? -10.900 -7.480 28.146 1.00 96.81 368 GLU A CA 1
ATOM 2810 C C . GLU A 1 368 ? -9.769 -6.485 28.463 1.00 96.81 368 GLU A C 1
ATOM 2812 O O . GLU A 1 368 ? -8.610 -6.883 28.553 1.00 96.81 368 GLU A O 1
ATOM 2817 N N . LEU A 1 369 ? -10.083 -5.205 28.712 1.00 96.88 369 LEU A N 1
ATOM 2818 C CA . LEU A 1 369 ? -9.083 -4.180 29.051 1.00 96.88 369 LEU A CA 1
ATOM 2819 C C . LEU A 1 369 ? -8.858 -3.984 30.557 1.00 96.88 369 LEU A C 1
ATOM 2821 O O . LEU A 1 369 ? -7.879 -3.347 30.943 1.00 96.88 369 LEU A O 1
ATOM 2825 N N . THR A 1 370 ? -9.705 -4.535 31.433 1.00 95.81 370 THR A N 1
ATOM 2826 C CA . THR A 1 370 ? -9.493 -4.454 32.894 1.00 95.81 370 THR A CA 1
ATOM 2827 C C . THR A 1 370 ? -8.092 -4.929 33.330 1.00 95.81 370 THR A C 1
ATOM 2829 O O . THR A 1 370 ? -7.497 -4.279 34.193 1.00 95.81 370 THR A O 1
ATOM 2832 N N . PRO A 1 371 ? -7.520 -6.026 32.789 1.00 95.75 371 PRO A N 1
ATOM 2833 C CA . PRO A 1 371 ? -6.151 -6.429 33.115 1.00 95.75 371 PRO A CA 1
ATOM 2834 C C . PRO A 1 371 ? -5.100 -5.382 32.723 1.00 95.75 371 PRO A C 1
ATOM 2836 O O . PRO A 1 371 ? -4.175 -5.142 33.501 1.00 95.75 371 PRO A O 1
ATOM 2839 N N . LEU A 1 372 ? -5.280 -4.723 31.571 1.00 95.12 372 LEU A N 1
ATOM 2840 C CA . LEU A 1 372 ? -4.397 -3.660 31.087 1.00 95.12 372 LEU A CA 1
ATOM 2841 C C . LEU A 1 372 ? -4.429 -2.449 32.020 1.00 95.12 372 LEU A C 1
ATOM 2843 O O . LEU A 1 372 ? -3.375 -1.964 32.411 1.00 95.12 372 LEU A O 1
ATOM 2847 N N . VAL A 1 373 ? -5.616 -2.020 32.458 1.00 92.94 373 VAL A N 1
ATOM 2848 C CA . VAL A 1 373 ? -5.760 -0.926 33.439 1.00 92.94 373 VAL A CA 1
ATOM 2849 C C . VAL A 1 373 ? -5.027 -1.239 34.752 1.00 92.94 373 VAL A C 1
ATOM 2851 O O . VAL A 1 373 ? -4.484 -0.349 35.393 1.00 92.94 373 VAL A O 1
ATOM 2854 N N . LYS A 1 374 ? -4.987 -2.511 35.170 1.00 92.00 374 LYS A N 1
ATOM 2855 C CA . LYS A 1 374 ? -4.392 -2.913 36.457 1.00 92.00 374 LYS A CA 1
ATOM 2856 C C . LYS A 1 374 ? -2.879 -3.122 36.424 1.00 92.00 374 LYS A C 1
ATOM 2858 O O . LYS A 1 374 ? -2.239 -2.992 37.462 1.00 92.00 374 LYS A O 1
ATOM 2863 N N . GLN A 1 375 ? -2.327 -3.562 35.296 1.00 93.88 375 GLN A N 1
ATOM 2864 C CA . GLN A 1 375 ? -0.937 -4.039 35.211 1.00 93.88 375 GLN A CA 1
ATOM 2865 C C . GLN A 1 375 ? -0.145 -3.397 34.065 1.00 93.88 375 GLN A C 1
ATOM 2867 O O . GLN A 1 375 ? 1.007 -3.766 33.844 1.00 93.88 375 GLN A O 1
ATOM 2872 N N . GLY A 1 376 ? -0.758 -2.474 33.324 1.00 94.88 376 GLY A N 1
ATOM 2873 C CA . GLY A 1 376 ? -0.205 -1.920 32.099 1.00 94.88 376 GLY A CA 1
ATOM 2874 C C . GLY A 1 376 ? -0.244 -2.897 30.922 1.00 94.88 376 GLY A C 1
ATOM 2875 O O . GLY A 1 376 ? -0.899 -3.945 30.960 1.00 94.88 376 GLY A O 1
ATOM 2876 N N . GLY A 1 377 ? 0.479 -2.538 29.862 1.00 95.38 377 GLY A N 1
ATOM 2877 C CA . GLY A 1 377 ? 0.513 -3.248 28.582 1.00 95.38 377 GLY A CA 1
ATOM 2878 C C . GLY A 1 377 ? -0.077 -2.436 27.432 1.00 95.38 377 GLY A C 1
ATOM 2879 O O . GLY A 1 377 ? -0.672 -1.378 27.618 1.00 95.38 377 GLY A O 1
ATOM 2880 N N . CYS A 1 378 ? 0.091 -2.932 26.219 1.00 97.75 378 CYS A N 1
ATOM 2881 C CA . CYS A 1 378 ? -0.339 -2.261 25.002 1.00 97.75 378 CYS A CA 1
ATOM 2882 C C . CYS A 1 378 ? -1.461 -3.054 24.329 1.00 97.75 378 CYS A C 1
ATOM 2884 O O . CYS A 1 378 ? -1.268 -4.227 24.011 1.00 97.75 378 CYS A O 1
ATOM 2886 N N . ALA A 1 379 ? -2.601 -2.424 24.054 1.00 98.12 379 ALA A N 1
ATOM 2887 C CA . ALA A 1 379 ? -3.698 -3.051 23.317 1.00 98.12 379 ALA A CA 1
ATOM 2888 C C . ALA A 1 379 ? -4.108 -2.231 22.091 1.00 98.12 379 ALA A C 1
ATOM 2890 O O . ALA A 1 379 ? -4.026 -1.003 22.099 1.00 98.12 379 ALA A O 1
ATOM 2891 N N . ALA A 1 380 ? -4.587 -2.913 21.051 1.00 98.25 380 ALA A N 1
ATOM 2892 C CA . ALA A 1 380 ? -5.218 -2.275 19.899 1.00 98.25 380 ALA A CA 1
ATOM 2893 C C . ALA A 1 380 ? -6.657 -2.761 19.708 1.00 98.25 380 ALA A C 1
ATOM 2895 O O . ALA A 1 380 ? -6.930 -3.952 19.848 1.00 98.25 380 ALA A O 1
ATOM 2896 N N . ILE A 1 381 ? -7.556 -1.844 19.346 1.00 98.56 381 ILE A N 1
ATOM 2897 C CA . ILE A 1 381 ? -8.955 -2.109 19.007 1.00 98.56 381 ILE A CA 1
ATOM 2898 C C . ILE A 1 381 ? -9.200 -1.664 17.572 1.00 98.56 381 ILE A C 1
ATOM 2900 O O . ILE A 1 381 ? -9.140 -0.470 17.273 1.00 98.56 381 ILE A O 1
ATOM 2904 N N . ILE A 1 382 ? -9.480 -2.615 16.686 1.00 98.06 382 ILE A N 1
ATOM 2905 C CA . ILE A 1 382 ? -9.662 -2.365 15.257 1.00 98.06 382 ILE A CA 1
ATOM 2906 C C . ILE A 1 382 ? -11.145 -2.426 14.914 1.00 98.06 382 ILE A C 1
ATOM 2908 O O . ILE A 1 382 ? -11.763 -3.489 14.982 1.00 98.06 382 ILE A O 1
ATOM 2912 N N . CYS A 1 383 ? -11.701 -1.278 14.539 1.00 97.88 383 CYS A N 1
ATOM 2913 C CA . CYS A 1 383 ? -13.103 -1.141 14.160 1.00 97.88 383 CYS A CA 1
ATOM 2914 C C . CYS A 1 383 ? -13.267 -1.134 12.635 1.00 97.88 383 CYS A C 1
ATOM 2916 O O . CYS A 1 383 ? -12.405 -0.628 11.905 1.00 97.88 383 CYS A O 1
ATOM 2918 N N . THR A 1 384 ? -14.400 -1.640 12.150 1.00 96.19 384 THR A N 1
ATOM 2919 C CA . THR A 1 384 ? -14.692 -1.707 10.709 1.00 96.19 384 THR A CA 1
ATOM 2920 C C . THR A 1 384 ? -14.952 -0.331 10.094 1.00 96.19 384 THR A C 1
ATOM 2922 O O . THR A 1 384 ? -14.613 -0.097 8.931 1.00 96.19 384 THR A O 1
ATOM 2925 N N . THR A 1 385 ? -15.515 0.615 10.847 1.00 95.38 385 THR A N 1
ATOM 2926 C CA . THR A 1 385 ? -15.800 1.967 10.344 1.00 95.38 385 THR A CA 1
ATOM 2927 C C . THR A 1 385 ? -15.240 3.074 11.235 1.00 95.38 385 THR A C 1
ATOM 2929 O O . THR A 1 385 ? -14.948 2.881 12.414 1.00 95.38 385 THR A O 1
ATOM 2932 N N . VAL A 1 386 ? -15.097 4.274 10.657 1.00 95.69 386 VAL A N 1
ATOM 2933 C CA . VAL A 1 386 ? -14.600 5.461 11.374 1.00 95.69 386 VAL A CA 1
ATOM 2934 C C . VAL A 1 386 ? -15.541 5.872 12.506 1.00 95.69 386 VAL A C 1
ATOM 2936 O O . VAL A 1 386 ? -15.067 6.137 13.602 1.00 95.69 386 VAL A O 1
ATOM 2939 N N . ALA A 1 387 ? -16.856 5.864 12.268 1.00 95.88 387 ALA A N 1
ATOM 2940 C CA . ALA A 1 387 ? -17.844 6.226 13.285 1.00 95.88 387 ALA A CA 1
ATOM 2941 C C . ALA A 1 387 ? -17.812 5.261 14.483 1.00 95.88 387 ALA A C 1
ATOM 2943 O O . ALA A 1 387 ? -17.897 5.691 15.629 1.00 95.88 387 ALA A O 1
ATOM 2944 N N . GLU A 1 388 ? -17.616 3.960 14.239 1.00 97.56 388 GLU A N 1
ATOM 2945 C CA . GLU A 1 388 ? -17.440 2.980 15.316 1.00 97.56 388 GLU A CA 1
ATOM 2946 C C . GLU A 1 388 ? -16.152 3.222 16.108 1.00 97.56 388 GLU A C 1
ATOM 2948 O O . GLU A 1 388 ? -16.186 3.181 17.335 1.00 97.56 388 GLU A O 1
ATOM 2953 N N . ALA A 1 389 ? -15.037 3.529 15.436 1.00 98.00 389 ALA A N 1
ATOM 2954 C CA . ALA A 1 389 ? -13.780 3.865 16.106 1.00 98.00 389 ALA A CA 1
ATOM 2955 C C . ALA A 1 389 ? -13.908 5.137 16.967 1.00 98.00 389 ALA A C 1
ATOM 2957 O O . ALA A 1 389 ? -13.450 5.154 18.107 1.00 98.00 389 ALA A O 1
ATOM 2958 N N . GLN A 1 390 ? -14.573 6.178 16.453 1.00 98.19 390 GLN A N 1
ATOM 2959 C CA . GLN A 1 390 ? -14.861 7.409 17.198 1.00 98.19 390 GLN A CA 1
ATOM 2960 C C . GLN A 1 390 ? -15.741 7.126 18.427 1.00 98.19 390 GLN A C 1
ATOM 2962 O O . GLN A 1 390 ? -15.420 7.575 19.525 1.00 98.19 390 GLN A O 1
ATOM 2967 N N . GLY A 1 391 ? -16.792 6.312 18.276 1.00 97.75 391 GLY A N 1
ATOM 2968 C CA . GLY A 1 391 ? -17.662 5.919 19.390 1.00 97.75 391 GLY A CA 1
ATOM 2969 C C . GLY A 1 391 ? -16.956 5.061 20.447 1.00 97.75 391 GLY A C 1
ATOM 2970 O O . GLY A 1 391 ? -17.179 5.245 21.643 1.00 97.75 391 GLY A O 1
ATOM 2971 N N . VAL A 1 392 ? -16.068 4.151 20.035 1.00 98.19 392 VAL A N 1
ATOM 2972 C CA . VAL A 1 392 ? -15.224 3.375 20.961 1.00 98.19 392 VAL A CA 1
ATOM 2973 C C . VAL A 1 392 ? -14.246 4.287 21.702 1.00 98.19 392 VAL A C 1
ATOM 2975 O O . VAL A 1 392 ? -14.073 4.129 22.909 1.00 98.19 392 VAL A O 1
ATOM 2978 N N . TYR A 1 393 ? -13.639 5.256 21.016 1.00 98.38 393 TYR A N 1
ATOM 2979 C CA . TYR A 1 393 ? -12.769 6.241 21.655 1.00 98.38 393 TYR A CA 1
ATOM 2980 C C . TYR A 1 393 ? -13.522 7.081 22.697 1.00 98.38 393 TYR A C 1
ATOM 2982 O O . TYR A 1 393 ? -13.022 7.234 23.810 1.00 98.38 393 TYR A O 1
ATOM 2990 N N . ASP A 1 394 ? -14.736 7.556 22.395 1.00 98.12 394 ASP A N 1
ATOM 2991 C CA . ASP A 1 394 ? -15.577 8.290 23.356 1.00 98.12 394 ASP A CA 1
ATOM 2992 C C . ASP A 1 394 ? -15.915 7.430 24.587 1.00 98.12 394 ASP A C 1
ATOM 2994 O O . ASP A 1 394 ? -15.782 7.880 25.728 1.00 98.12 394 ASP A O 1
ATOM 2998 N N . LEU A 1 395 ? -16.301 6.169 24.366 1.00 97.50 395 LEU A N 1
ATOM 2999 C CA . LEU A 1 395 ? -16.619 5.212 25.429 1.00 97.50 395 LEU A CA 1
ATOM 3000 C C . LEU A 1 395 ? -15.425 4.984 26.370 1.00 97.50 395 LEU A C 1
ATOM 3002 O O . LEU A 1 395 ? -15.579 5.012 27.593 1.00 97.50 395 LEU A O 1
ATOM 3006 N N . LEU A 1 396 ? -14.237 4.757 25.805 1.00 97.31 396 LEU A N 1
ATOM 3007 C CA . LEU A 1 396 ? -13.021 4.548 26.589 1.00 97.31 396 LEU A CA 1
ATOM 3008 C C . LEU A 1 396 ? -12.554 5.835 27.266 1.00 97.31 396 LEU A C 1
ATOM 3010 O O . LEU A 1 396 ? -12.126 5.772 28.412 1.00 97.31 396 LEU A O 1
ATOM 3014 N N . SER A 1 397 ? -12.704 6.993 26.619 1.00 96.69 397 SER A N 1
ATOM 3015 C CA . SER A 1 397 ? -12.374 8.295 27.216 1.00 96.69 397 SER A CA 1
ATOM 3016 C C . SER A 1 397 ? -13.207 8.554 28.471 1.00 96.69 397 SER A C 1
ATOM 3018 O O . SER A 1 397 ? -12.664 8.932 29.509 1.00 96.69 397 SER A O 1
ATOM 3020 N N . GLN A 1 398 ? -14.517 8.285 28.416 1.00 96.56 398 GLN A N 1
ATOM 3021 C CA . GLN A 1 398 ? -15.404 8.414 29.577 1.00 96.56 398 GLN A CA 1
ATOM 3022 C C . GLN A 1 398 ? -15.019 7.446 30.698 1.00 96.56 398 GLN A C 1
ATOM 3024 O O . GLN A 1 398 ? -15.000 7.832 31.866 1.00 96.56 398 GLN A O 1
ATOM 3029 N N . TRP A 1 399 ? -14.690 6.198 30.359 1.00 95.56 399 TRP A N 1
ATOM 3030 C CA . TRP A 1 399 ? -14.265 5.216 31.352 1.00 95.56 399 TRP A CA 1
ATOM 3031 C C . TRP A 1 399 ? -12.925 5.597 31.993 1.00 95.56 399 TRP A C 1
ATOM 3033 O O . TRP A 1 399 ? -12.807 5.592 33.217 1.00 95.56 399 TRP A O 1
ATOM 3043 N N . PHE A 1 400 ? -11.936 5.994 31.195 1.00 95.12 400 PHE A N 1
ATOM 3044 C CA . PHE A 1 400 ? -10.604 6.366 31.670 1.00 95.12 400 PHE A CA 1
ATOM 3045 C C . PHE A 1 400 ? -10.619 7.646 32.510 1.00 95.12 400 PHE A C 1
ATOM 3047 O O . PHE A 1 400 ? -9.893 7.724 33.497 1.00 95.12 400 PHE A O 1
ATOM 3054 N N . ALA A 1 401 ? -11.526 8.587 32.236 1.00 94.81 401 ALA A N 1
ATOM 3055 C CA . ALA A 1 401 ? -11.735 9.751 33.099 1.00 94.81 401 ALA A CA 1
ATOM 3056 C C . ALA A 1 401 ? -12.110 9.370 34.548 1.00 94.81 401 ALA A C 1
ATOM 3058 O O . ALA A 1 401 ? -11.775 10.102 35.477 1.00 94.81 401 ALA A O 1
ATOM 3059 N N . THR A 1 402 ? -12.751 8.212 34.771 1.00 94.19 402 THR A N 1
ATOM 3060 C CA . THR A 1 402 ? -13.072 7.726 36.131 1.00 94.19 402 THR A CA 1
ATOM 3061 C C . THR A 1 402 ? -11.856 7.205 36.904 1.00 94.19 402 THR A C 1
ATOM 3063 O O . THR A 1 402 ? -11.932 7.061 38.123 1.00 94.19 402 THR A O 1
ATOM 3066 N N . LEU A 1 403 ? -10.744 6.933 36.213 1.00 90.25 403 LEU A N 1
ATOM 3067 C CA . LEU A 1 403 ? -9.504 6.397 36.786 1.00 90.25 403 LEU A CA 1
ATOM 3068 C C . LEU A 1 403 ? -8.494 7.499 37.155 1.00 90.25 403 LEU A C 1
ATOM 3070 O O . LEU A 1 403 ? -7.555 7.240 37.903 1.00 90.25 403 LEU A O 1
ATOM 3074 N N . GLY A 1 404 ? -8.686 8.728 36.665 1.00 88.31 404 GLY A N 1
ATOM 3075 C CA . GLY A 1 404 ? -7.812 9.863 36.967 1.00 88.31 404 GLY A CA 1
ATOM 3076 C C . GLY A 1 404 ? -6.376 9.639 36.490 1.00 88.31 404 GLY A C 1
ATOM 3077 O O . GLY A 1 404 ? -6.149 9.257 35.346 1.00 88.31 404 GLY A O 1
ATOM 3078 N N . GLU A 1 405 ? -5.396 9.876 37.365 1.00 82.75 405 GLU A N 1
ATOM 3079 C CA . GLU A 1 405 ? -3.975 9.745 37.016 1.00 82.75 405 GLU A CA 1
ATOM 3080 C C . GLU A 1 405 ? -3.557 8.311 36.674 1.00 82.75 405 GLU A C 1
ATOM 3082 O O . GLU A 1 405 ? -2.544 8.149 36.000 1.00 82.75 405 GLU A O 1
ATOM 3087 N N . ASP A 1 406 ? -4.305 7.290 37.107 1.00 83.00 406 ASP A N 1
ATOM 3088 C CA . ASP A 1 406 ? -4.030 5.870 36.838 1.00 83.00 406 ASP A CA 1
ATOM 3089 C C . ASP A 1 406 ? -4.583 5.387 35.484 1.00 83.00 406 ASP A C 1
ATOM 3091 O O . ASP A 1 406 ? -4.476 4.205 35.150 1.00 83.00 406 ASP A O 1
ATOM 3095 N N . ALA A 1 407 ? -5.184 6.284 34.699 1.00 88.94 407 ALA A N 1
ATOM 3096 C CA . ALA A 1 407 ? -5.704 5.968 33.379 1.00 88.94 407 ALA A CA 1
ATOM 3097 C C . ALA A 1 407 ? -4.587 5.562 32.393 1.00 88.94 407 ALA A C 1
ATOM 3099 O O . ALA A 1 407 ? -3.551 6.230 32.330 1.00 88.94 407 ALA A O 1
ATOM 3100 N N . PRO A 1 408 ? -4.805 4.515 31.575 1.00 94.44 408 PRO A N 1
ATOM 3101 C CA . PRO A 1 408 ? -3.957 4.231 30.423 1.00 94.44 408 PRO A CA 1
ATOM 3102 C C . PRO A 1 408 ? -3.989 5.363 29.392 1.00 94.44 408 PRO A C 1
ATOM 3104 O O . PRO A 1 408 ? -5.001 6.054 29.246 1.00 94.44 408 PRO A O 1
ATOM 3107 N N . ASP A 1 409 ? -2.927 5.471 28.597 1.00 96.50 409 ASP A N 1
ATOM 3108 C CA . ASP A 1 409 ? -2.915 6.361 27.436 1.00 96.50 409 ASP A CA 1
ATOM 3109 C C . ASP A 1 409 ? -3.932 5.877 26.388 1.00 96.50 409 ASP A C 1
ATOM 3111 O O . ASP A 1 409 ? -4.064 4.673 26.143 1.00 96.50 409 ASP A O 1
ATOM 3115 N N . LEU A 1 410 ? -4.643 6.804 25.742 1.00 97.69 410 LEU A N 1
ATOM 3116 C CA . LEU A 1 410 ? -5.657 6.490 24.735 1.00 97.69 410 LEU A CA 1
ATOM 3117 C C . LEU A 1 410 ? -5.399 7.259 23.441 1.00 97.69 410 LEU A C 1
ATOM 3119 O O . LEU A 1 410 ? -5.300 8.485 23.435 1.00 97.69 410 LEU A O 1
ATOM 3123 N N . TYR A 1 411 ? -5.364 6.531 22.330 1.00 98.06 411 TYR A N 1
ATOM 3124 C CA . TYR A 1 411 ? -5.110 7.090 21.007 1.00 98.06 411 TYR A CA 1
ATOM 3125 C C . TYR A 1 411 ? -6.175 6.661 19.999 1.00 98.06 411 TYR A C 1
ATOM 3127 O O . TYR A 1 411 ? -6.721 5.562 20.098 1.00 98.06 411 TYR A O 1
ATOM 3135 N N . LEU A 1 412 ? -6.422 7.500 18.990 1.00 98.31 412 LEU A N 1
ATOM 3136 C CA . LEU A 1 412 ? -7.330 7.217 17.878 1.00 98.31 412 LEU A CA 1
ATOM 3137 C C . LEU A 1 412 ? -6.634 7.456 16.537 1.00 98.31 412 LEU A C 1
ATOM 3139 O O . LEU A 1 412 ? -6.084 8.531 16.308 1.00 98.31 412 LEU A O 1
ATOM 3143 N N . LEU A 1 413 ? -6.692 6.480 15.627 1.00 96.00 413 LEU A N 1
ATOM 3144 C CA . LEU A 1 413 ? -6.118 6.614 14.286 1.00 96.00 413 LEU A CA 1
ATOM 3145 C C . LEU A 1 413 ? -7.063 6.128 13.177 1.00 96.00 413 LEU A C 1
ATOM 3147 O O . LEU A 1 413 ? -7.437 4.957 13.082 1.00 96.00 413 LEU A O 1
ATOM 3151 N N . HIS A 1 414 ? -7.388 7.034 12.256 1.00 94.12 414 HIS A N 1
ATOM 3152 C CA . HIS A 1 414 ? -8.140 6.744 11.034 1.00 94.12 414 HIS A CA 1
ATOM 3153 C C . HIS A 1 414 ? -7.839 7.763 9.928 1.00 94.12 414 HIS A C 1
ATOM 3155 O O . HIS A 1 414 ? -7.107 8.729 10.129 1.00 94.12 414 HIS A O 1
ATOM 3161 N N . SER A 1 415 ? -8.414 7.579 8.737 1.00 89.06 415 SER A N 1
ATOM 3162 C CA . SER A 1 415 ? -8.125 8.441 7.582 1.00 89.06 415 SER A CA 1
ATOM 3163 C C . SER A 1 415 ? -8.703 9.860 7.675 1.00 89.06 415 SER A C 1
ATOM 3165 O O . SER A 1 415 ? -8.207 10.736 6.977 1.00 89.06 415 SER A O 1
ATOM 3167 N N . ARG A 1 416 ? -9.737 10.097 8.499 1.00 94.00 416 ARG A N 1
ATOM 3168 C CA . ARG A 1 416 ? -10.474 11.377 8.590 1.00 94.00 416 ARG A CA 1
ATOM 3169 C C . ARG A 1 416 ? -9.820 12.444 9.491 1.00 94.00 416 ARG A C 1
ATOM 3171 O O . ARG A 1 416 ? -10.523 13.236 10.104 1.00 94.00 416 ARG A O 1
ATOM 3178 N N . PHE A 1 417 ? -8.495 12.464 9.580 1.00 93.88 417 PHE A N 1
ATOM 3179 C CA . PHE A 1 417 ? -7.743 13.545 10.230 1.00 93.88 417 PHE A CA 1
ATOM 3180 C C . PHE A 1 417 ? -7.084 14.442 9.172 1.00 93.88 417 PHE A C 1
ATOM 3182 O O . PHE A 1 417 ? -6.735 13.930 8.100 1.00 93.88 417 PHE A O 1
ATOM 3189 N N . PRO A 1 418 ? -6.858 15.740 9.458 1.00 93.88 418 PRO A N 1
ATOM 3190 C CA . PRO A 1 418 ? -5.956 16.577 8.670 1.00 93.88 418 PRO A CA 1
ATOM 3191 C C . PRO A 1 418 ? -4.606 15.890 8.467 1.00 93.88 418 PRO A C 1
ATOM 3193 O O . PRO A 1 418 ? -4.098 15.237 9.381 1.00 93.88 418 PRO A O 1
ATOM 3196 N N . ASN A 1 419 ? -4.007 16.025 7.282 1.00 86.25 419 ASN A N 1
ATOM 3197 C CA . ASN A 1 419 ? -2.769 15.307 6.943 1.00 86.25 419 ASN A CA 1
ATOM 3198 C C . ASN A 1 419 ? -1.639 15.531 7.965 1.00 86.25 419 ASN A C 1
ATOM 3200 O O . ASN A 1 419 ? -0.966 14.569 8.341 1.00 86.25 419 ASN A O 1
ATOM 3204 N N . ARG A 1 420 ? -1.446 16.774 8.433 1.00 87.50 420 ARG A N 1
ATOM 3205 C CA . ARG A 1 420 ? -0.459 17.114 9.473 1.00 87.50 420 ARG A CA 1
ATOM 3206 C C . ARG A 1 420 ? -0.720 16.331 10.758 1.00 87.50 420 ARG A C 1
ATOM 3208 O O . ARG A 1 420 ? 0.120 15.535 11.165 1.00 87.50 420 ARG A O 1
ATOM 3215 N N . GLN A 1 421 ? -1.924 16.466 11.304 1.00 91.94 421 GLN A N 1
ATOM 3216 C CA . GLN A 1 421 ? -2.325 15.800 12.538 1.00 91.94 421 GLN A CA 1
ATOM 3217 C C . GLN A 1 421 ? -2.247 14.271 12.424 1.00 91.94 421 GLN A C 1
ATOM 3219 O O . GLN A 1 421 ? -1.744 13.592 13.312 1.00 91.94 421 GLN A O 1
ATOM 3224 N N . ARG A 1 422 ? -2.682 13.700 11.296 1.00 89.50 422 ARG A N 1
ATOM 3225 C CA . ARG A 1 422 ? -2.573 12.256 11.048 1.00 89.50 422 ARG A CA 1
ATOM 3226 C C . ARG A 1 422 ? -1.118 11.783 11.070 1.00 89.50 422 ARG A C 1
ATOM 3228 O O . ARG A 1 422 ? -0.845 10.687 11.561 1.00 89.50 422 ARG A O 1
ATOM 3235 N N . THR A 1 423 ? -0.208 12.577 10.509 1.00 85.38 423 THR A N 1
ATOM 3236 C CA . THR A 1 423 ? 1.229 12.270 10.474 1.00 85.38 423 THR A CA 1
ATOM 3237 C C . THR A 1 423 ? 1.812 12.293 11.884 1.00 85.38 423 THR A C 1
ATOM 3239 O O . THR A 1 423 ? 2.514 11.357 12.256 1.00 85.38 423 THR A O 1
ATOM 3242 N N . GLU A 1 424 ? 1.448 13.295 12.687 1.00 89.62 424 GLU A N 1
ATOM 3243 C CA . GLU A 1 424 ? 1.833 13.415 14.100 1.00 89.62 424 GLU A CA 1
ATOM 3244 C C . GLU A 1 424 ? 1.338 12.218 14.924 1.00 89.62 424 GLU A C 1
ATOM 3246 O O . GLU A 1 424 ? 2.150 11.525 15.535 1.00 89.62 424 GLU A O 1
ATOM 3251 N N . ILE A 1 425 ? 0.039 11.896 14.854 1.00 92.25 425 ILE A N 1
ATOM 3252 C CA . ILE A 1 425 ? -0.539 10.735 15.553 1.00 92.25 425 ILE A CA 1
ATOM 3253 C C . ILE A 1 425 ? 0.176 9.447 15.125 1.00 92.25 425 ILE A C 1
ATOM 3255 O O . ILE A 1 425 ? 0.562 8.639 15.965 1.00 92.25 425 ILE A O 1
ATOM 3259 N N . THR A 1 426 ? 0.389 9.248 13.821 1.00 89.50 426 THR A N 1
ATOM 3260 C CA . THR A 1 426 ? 1.061 8.042 13.310 1.00 89.50 426 THR A CA 1
ATOM 3261 C C . THR A 1 426 ? 2.495 7.934 13.831 1.00 89.50 426 THR A C 1
ATOM 3263 O O . THR A 1 426 ? 2.906 6.845 14.231 1.00 89.50 426 THR A O 1
ATOM 3266 N N . ALA A 1 427 ? 3.246 9.039 13.855 1.00 88.19 427 ALA A N 1
ATOM 3267 C CA . ALA A 1 427 ? 4.616 9.066 14.358 1.00 88.19 427 ALA A CA 1
ATOM 3268 C C . ALA A 1 427 ? 4.677 8.703 15.848 1.00 88.19 427 ALA A C 1
ATOM 3270 O O . ALA A 1 427 ? 5.477 7.850 16.228 1.00 88.19 427 ALA A O 1
ATOM 3271 N N . THR A 1 428 ? 3.788 9.269 16.670 1.00 93.94 428 THR A N 1
ATOM 3272 C CA . THR A 1 428 ? 3.674 8.914 18.093 1.00 93.94 428 THR A CA 1
ATOM 3273 C C . THR A 1 428 ? 3.325 7.438 18.281 1.00 93.94 428 THR A C 1
ATOM 3275 O O . THR A 1 428 ? 3.940 6.758 19.095 1.00 93.94 428 THR A O 1
ATOM 3278 N N . ILE A 1 429 ? 2.379 6.907 17.503 1.00 93.75 429 ILE A N 1
ATOM 3279 C CA . ILE A 1 429 ? 1.970 5.501 17.599 1.00 93.75 429 ILE A CA 1
ATOM 3280 C C . ILE A 1 429 ? 3.101 4.543 17.209 1.00 93.75 429 ILE A C 1
ATOM 3282 O O . ILE A 1 429 ? 3.366 3.584 17.930 1.00 93.75 429 ILE A O 1
ATOM 3286 N N . VAL A 1 430 ? 3.800 4.790 16.102 1.00 90.88 430 VAL A N 1
ATOM 3287 C CA . VAL A 1 430 ? 4.934 3.939 15.702 1.00 90.88 430 VAL A CA 1
ATOM 3288 C C . VAL A 1 430 ? 6.086 4.052 16.700 1.00 90.88 430 VAL A C 1
ATOM 3290 O O . VAL A 1 430 ? 6.727 3.044 16.985 1.00 90.88 430 VAL A O 1
ATOM 3293 N N . ASP A 1 431 ? 6.326 5.232 17.276 1.00 92.75 431 ASP A N 1
ATOM 3294 C CA . ASP A 1 431 ? 7.330 5.379 18.330 1.00 92.75 431 ASP A CA 1
ATOM 3295 C C . ASP A 1 431 ? 6.967 4.533 19.555 1.00 92.75 431 ASP A C 1
ATOM 3297 O O . ASP A 1 431 ? 7.751 3.688 19.967 1.00 92.75 431 ASP A O 1
ATOM 3301 N N . LEU A 1 432 ? 5.761 4.674 20.104 1.00 95.00 432 LEU A N 1
ATOM 3302 C CA . LEU A 1 432 ? 5.385 4.008 21.357 1.00 95.00 432 LEU A CA 1
ATOM 3303 C C . LEU A 1 432 ? 5.180 2.493 21.217 1.00 95.00 432 LEU A C 1
ATOM 3305 O O . LEU A 1 432 ? 5.533 1.730 22.121 1.00 95.00 432 LEU A O 1
ATOM 3309 N N . PHE A 1 433 ? 4.598 2.045 20.103 1.00 94.81 433 PHE A N 1
ATOM 3310 C CA . PHE A 1 433 ? 4.233 0.642 19.900 1.00 94.81 433 PHE A CA 1
ATOM 3311 C C . PHE A 1 433 ? 5.233 -0.130 19.027 1.00 94.81 433 PHE A C 1
ATOM 3313 O O . PHE A 1 433 ? 5.146 -1.356 18.980 1.00 94.81 433 PHE A O 1
ATOM 3320 N N . GLY A 1 434 ? 6.159 0.539 18.338 1.00 91.50 434 GLY A N 1
ATOM 3321 C CA . GLY A 1 434 ? 7.091 -0.084 17.395 1.00 91.50 434 GLY A CA 1
ATOM 3322 C C . GLY A 1 434 ? 8.415 -0.545 18.001 1.00 91.50 434 GLY A C 1
ATOM 3323 O O . GLY A 1 434 ? 8.686 -0.409 19.201 1.00 91.50 434 GLY A O 1
ATOM 3324 N N . LYS A 1 435 ? 9.277 -1.097 17.140 1.00 89.50 435 LYS A N 1
ATOM 3325 C CA . LYS A 1 435 ? 10.585 -1.637 17.534 1.00 89.50 435 LYS A CA 1
ATOM 3326 C C . LYS A 1 435 ? 11.500 -0.589 18.173 1.00 89.50 435 LYS A C 1
ATOM 3328 O O . LYS A 1 435 ? 12.106 -0.866 19.205 1.00 89.50 435 LYS A O 1
ATOM 3333 N N . GLU A 1 436 ? 11.617 0.591 17.568 1.00 89.00 436 GLU A N 1
ATOM 3334 C CA . GLU A 1 436 ? 12.579 1.621 17.993 1.00 89.00 436 GLU A CA 1
ATOM 3335 C C . GLU A 1 436 ? 12.250 2.185 19.381 1.00 89.00 436 GLU A C 1
ATOM 3337 O O . GLU A 1 436 ? 13.150 2.367 20.208 1.00 89.00 436 GLU A O 1
ATOM 3342 N N . GLY A 1 437 ? 10.967 2.396 19.695 1.00 92.38 437 GLY A N 1
ATOM 3343 C CA . GLY A 1 437 ? 10.577 2.804 21.043 1.00 92.38 437 GLY A CA 1
ATOM 3344 C C . GLY A 1 437 ? 10.718 1.693 22.068 1.00 92.38 437 GLY A C 1
ATOM 3345 O O . GLY A 1 437 ? 11.123 1.976 23.194 1.00 92.38 437 GLY A O 1
ATOM 3346 N N . ALA A 1 438 ? 10.490 0.428 21.698 1.00 92.75 438 ALA A N 1
ATOM 3347 C CA . ALA A 1 438 ? 10.811 -0.696 22.578 1.00 92.75 438 ALA A CA 1
ATOM 3348 C C . ALA A 1 438 ? 12.320 -0.755 22.890 1.00 92.75 438 ALA A C 1
ATOM 3350 O O . ALA A 1 438 ? 12.699 -0.880 24.053 1.00 92.75 438 ALA A O 1
ATOM 3351 N N . GLN A 1 439 ? 13.184 -0.580 21.884 1.00 92.50 439 GLN A N 1
ATOM 3352 C CA . GLN A 1 439 ? 14.644 -0.533 22.064 1.00 92.50 439 GLN A CA 1
ATOM 3353 C C . GLN A 1 439 ? 15.102 0.665 22.902 1.00 92.50 439 GLN A C 1
ATOM 3355 O O . GLN A 1 439 ? 16.023 0.543 23.706 1.00 92.50 439 GLN A O 1
ATOM 3360 N N . SER A 1 440 ? 14.440 1.810 22.735 1.00 93.94 440 SER A N 1
ATOM 3361 C CA . SER A 1 440 ? 14.743 3.049 23.460 1.00 93.94 440 SER A CA 1
ATOM 3362 C C . SER A 1 440 ? 14.103 3.113 24.853 1.00 93.94 440 SER A C 1
ATOM 3364 O O . SER A 1 440 ? 14.246 4.125 25.535 1.00 93.94 440 SER A O 1
ATOM 3366 N N . GLY A 1 441 ? 13.361 2.080 25.274 1.00 93.00 441 GLY A N 1
ATOM 3367 C CA . GLY A 1 441 ? 12.639 2.068 26.551 1.00 93.00 441 GLY A CA 1
ATOM 3368 C C . GLY A 1 441 ? 11.463 3.054 26.631 1.00 93.00 441 GLY A C 1
ATOM 3369 O O . GLY A 1 441 ? 11.014 3.363 27.730 1.00 93.00 441 GLY A O 1
ATOM 3370 N N . ARG A 1 442 ? 10.968 3.554 25.488 1.00 94.69 442 ARG A N 1
ATOM 3371 C CA . ARG A 1 442 ? 9.813 4.469 25.383 1.00 94.69 442 ARG A CA 1
ATOM 3372 C C . ARG A 1 442 ? 8.458 3.757 25.347 1.00 94.69 442 ARG A C 1
ATOM 3374 O O . ARG A 1 442 ? 7.434 4.420 25.472 1.00 94.69 442 ARG A O 1
ATOM 3381 N N . ARG A 1 443 ? 8.432 2.427 25.185 1.00 94.69 443 ARG A N 1
ATOM 3382 C CA . ARG A 1 443 ? 7.183 1.647 25.193 1.00 94.69 443 ARG A CA 1
ATOM 3383 C C . ARG A 1 443 ? 6.412 1.874 26.513 1.00 94.69 443 ARG A C 1
ATOM 3385 O O . ARG A 1 443 ? 7.003 1.663 27.576 1.00 94.69 443 ARG A O 1
ATOM 3392 N N . PRO A 1 444 ? 5.119 2.253 26.478 1.00 92.44 444 PRO A N 1
ATOM 3393 C CA . PRO A 1 444 ? 4.359 2.605 27.678 1.00 92.44 444 PRO A CA 1
ATOM 3394 C C . PRO A 1 444 ? 4.247 1.464 28.696 1.00 92.44 444 PRO A C 1
ATOM 3396 O O . PRO A 1 444 ? 3.891 0.337 28.353 1.00 92.44 444 PRO A O 1
ATOM 3399 N N . THR A 1 445 ? 4.484 1.771 29.974 1.00 85.50 445 THR A N 1
ATOM 3400 C CA . THR A 1 445 ? 4.359 0.812 31.089 1.00 85.50 445 THR A CA 1
ATOM 3401 C C . THR A 1 445 ? 3.059 0.960 31.875 1.00 85.50 445 THR A C 1
ATOM 3403 O O . THR A 1 445 ? 2.608 -0.013 32.471 1.00 85.50 445 THR A O 1
ATOM 3406 N N . ARG A 1 446 ? 2.424 2.141 31.855 1.00 85.06 446 ARG A N 1
ATOM 3407 C CA . ARG A 1 446 ? 1.162 2.431 32.572 1.00 85.06 446 ARG A CA 1
ATOM 3408 C C . ARG A 1 446 ? -0.095 1.956 31.837 1.00 85.06 446 ARG A C 1
ATOM 3410 O O . ARG A 1 446 ? -1.197 2.103 32.344 1.00 85.06 446 ARG A O 1
ATOM 3417 N N . GLY A 1 447 ? 0.081 1.342 30.671 1.00 92.00 447 GLY A N 1
ATOM 3418 C CA . GLY A 1 447 ? -1.012 0.945 29.797 1.00 92.00 447 GLY A CA 1
ATOM 3419 C C . GLY A 1 447 ? -1.185 1.929 28.646 1.00 92.00 447 GLY A C 1
ATOM 3420 O O . GLY A 1 447 ? -1.168 3.134 28.865 1.00 92.00 447 GLY A O 1
ATOM 3421 N N . ALA A 1 448 ? -1.368 1.420 27.431 1.00 97.19 448 ALA A N 1
ATOM 3422 C CA . ALA A 1 448 ? -1.710 2.238 26.273 1.00 97.19 448 ALA A CA 1
ATOM 3423 C C . ALA A 1 448 ? -2.689 1.495 25.361 1.00 97.19 448 ALA A C 1
ATOM 3425 O O . ALA A 1 448 ? -2.484 0.320 25.035 1.00 97.19 448 ALA A O 1
ATOM 3426 N N . VAL A 1 449 ? -3.745 2.184 24.938 1.00 98.38 449 VAL A N 1
ATOM 3427 C CA . VAL A 1 449 ? -4.798 1.648 24.077 1.00 98.38 449 VAL A CA 1
ATOM 3428 C C . VAL A 1 449 ? -4.869 2.453 22.787 1.00 98.38 449 VAL A C 1
ATOM 3430 O O . VAL A 1 449 ? -5.107 3.659 22.792 1.00 98.38 449 VAL A O 1
ATOM 3433 N N . LEU A 1 450 ? -4.688 1.767 21.662 1.00 98.19 450 LEU A N 1
ATOM 3434 C CA . LEU A 1 450 ? -4.896 2.319 20.329 1.00 98.19 450 LEU A CA 1
ATOM 3435 C C . LEU A 1 450 ? -6.263 1.887 19.798 1.00 98.19 450 LEU A C 1
ATOM 3437 O O . LEU A 1 450 ? -6.487 0.706 19.551 1.00 98.19 450 LEU A O 1
ATOM 3441 N N . VAL A 1 451 ? -7.152 2.838 19.540 1.00 98.56 451 VAL A N 1
ATOM 3442 C CA . VAL A 1 451 ? -8.354 2.617 18.732 1.00 98.56 451 VAL A CA 1
ATOM 3443 C C . VAL A 1 451 ? -8.031 2.983 17.289 1.00 98.56 451 VAL A C 1
ATOM 3445 O O . VAL A 1 451 ? -7.534 4.073 17.008 1.00 98.56 451 VAL A O 1
ATOM 3448 N N . ALA A 1 452 ? -8.282 2.084 16.346 1.00 97.12 452 ALA A N 1
ATOM 3449 C CA . ALA A 1 452 ? -7.967 2.332 14.948 1.00 97.12 452 ALA A CA 1
ATOM 3450 C C . ALA A 1 452 ? -8.983 1.709 13.990 1.00 97.12 452 ALA A C 1
ATOM 3452 O O . ALA A 1 452 ? -9.817 0.885 14.353 1.00 97.12 452 ALA A O 1
ATOM 3453 N N . THR A 1 453 ? -8.889 2.126 12.732 1.00 94.88 453 THR A N 1
ATOM 3454 C CA . THR A 1 453 ? -9.554 1.473 11.591 1.00 94.88 453 THR A CA 1
ATOM 3455 C C . THR A 1 453 ? -8.549 0.596 10.831 1.00 94.88 453 THR A C 1
ATOM 3457 O O . THR A 1 453 ? -7.434 0.361 11.306 1.00 94.88 453 THR A O 1
ATOM 3460 N N . GLN A 1 454 ? -8.883 0.159 9.614 1.00 88.19 454 GLN A N 1
ATOM 3461 C CA . GLN A 1 454 ? -8.016 -0.660 8.749 1.00 88.19 454 GLN A CA 1
ATOM 3462 C C . GLN A 1 454 ? -6.661 -0.015 8.413 1.00 88.19 454 GLN A C 1
ATOM 3464 O O . GLN A 1 454 ? -5.773 -0.670 7.880 1.00 88.19 454 GLN A O 1
ATOM 3469 N N . VAL A 1 455 ? -6.453 1.261 8.751 1.00 83.81 455 VAL A N 1
ATOM 3470 C CA . VAL A 1 455 ? -5.157 1.943 8.614 1.00 83.81 455 VAL A CA 1
ATOM 3471 C C . VAL A 1 455 ? -4.004 1.220 9.326 1.00 83.81 455 VAL A C 1
ATOM 3473 O O . VAL A 1 455 ? -2.854 1.439 8.960 1.00 83.81 455 VAL A O 1
ATOM 3476 N N . VAL A 1 456 ? -4.294 0.349 10.302 1.00 81.94 456 VAL A N 1
ATOM 3477 C CA . VAL A 1 456 ? -3.288 -0.470 11.000 1.00 81.94 456 VAL A CA 1
ATOM 3478 C C . VAL A 1 456 ? -2.786 -1.670 10.180 1.00 81.94 456 VAL A C 1
ATOM 3480 O O . VAL A 1 456 ? -1.701 -2.197 10.441 1.00 81.94 456 VAL A O 1
ATOM 3483 N N . GLU A 1 457 ? -3.577 -2.128 9.203 1.00 77.19 457 GLU A N 1
ATOM 3484 C CA . GLU A 1 457 ? -3.331 -3.371 8.456 1.00 77.19 457 GLU A CA 1
ATOM 3485 C C . GLU A 1 457 ? -2.054 -3.274 7.624 1.00 77.19 457 GLU A C 1
ATOM 3487 O O . GLU A 1 457 ? -1.287 -4.235 7.528 1.00 77.19 457 GLU A O 1
ATOM 3492 N N . GLN A 1 458 ? -1.773 -2.085 7.093 1.00 71.12 458 GLN A N 1
ATOM 3493 C CA . GLN A 1 458 ? -0.724 -1.870 6.108 1.00 71.12 458 GLN A CA 1
ATOM 3494 C C . GLN A 1 458 ? 0.476 -1.164 6.742 1.00 71.12 458 GLN A C 1
ATOM 3496 O O . GLN A 1 458 ? 0.423 0.013 7.085 1.00 71.12 458 GLN A O 1
ATOM 3501 N N . SER A 1 459 ? 1.570 -1.919 6.881 1.00 66.50 459 SER A N 1
ATOM 3502 C CA . SER A 1 459 ? 2.941 -1.409 7.037 1.00 66.50 459 SER A CA 1
ATOM 3503 C C . SER A 1 459 ? 3.220 -0.394 8.156 1.00 66.50 459 SER A C 1
ATOM 3505 O O . SER A 1 459 ? 4.209 0.332 8.093 1.00 66.50 459 SER A O 1
ATOM 3507 N N . LEU A 1 460 ? 2.407 -0.370 9.212 1.00 79.56 460 LEU A N 1
ATOM 3508 C CA . LEU A 1 460 ? 2.799 0.223 10.490 1.00 79.56 460 LEU A CA 1
ATOM 3509 C C . LEU A 1 460 ? 3.574 -0.805 11.319 1.00 79.56 460 LEU A C 1
ATOM 3511 O O . LEU A 1 460 ? 3.117 -1.942 11.492 1.00 79.56 460 LEU A O 1
ATOM 3515 N N . ASP A 1 461 ? 4.742 -0.404 11.821 1.00 85.75 461 ASP A N 1
ATOM 3516 C CA . ASP A 1 461 ? 5.555 -1.215 12.726 1.00 85.75 461 ASP A CA 1
ATOM 3517 C C . ASP A 1 461 ? 5.010 -1.099 14.149 1.00 85.75 461 ASP A C 1
ATOM 3519 O O . ASP A 1 461 ? 5.297 -0.138 14.853 1.00 85.75 461 ASP A O 1
ATOM 3523 N N . LEU A 1 462 ? 4.152 -2.046 14.531 1.00 91.38 462 LEU A N 1
ATOM 3524 C CA . LEU A 1 462 ? 3.474 -2.064 15.826 1.00 91.38 462 LEU A CA 1
ATOM 3525 C C . LEU A 1 462 ? 3.583 -3.449 16.462 1.00 91.38 462 LEU A C 1
ATOM 3527 O O . LEU A 1 462 ? 3.413 -4.466 15.783 1.00 91.38 462 LEU A O 1
ATOM 3531 N N . ASP A 1 463 ? 3.788 -3.461 17.773 1.00 95.12 463 ASP A N 1
ATOM 3532 C CA . ASP A 1 463 ? 3.714 -4.620 18.652 1.00 95.12 463 ASP A CA 1
ATOM 3533 C C . ASP A 1 463 ? 2.709 -4.337 19.771 1.00 95.12 463 ASP A C 1
ATOM 3535 O O . ASP A 1 463 ? 2.892 -3.423 20.577 1.00 95.12 463 ASP A O 1
ATOM 3539 N N . VAL A 1 464 ? 1.640 -5.124 19.835 1.00 96.81 464 VAL A N 1
ATOM 3540 C CA . VAL A 1 464 ? 0.640 -5.054 20.908 1.00 96.81 464 VAL A CA 1
ATOM 3541 C C . VAL A 1 464 ? 0.579 -6.370 21.667 1.00 96.81 464 VAL A C 1
ATOM 3543 O O . VAL A 1 464 ? 0.818 -7.434 21.094 1.00 96.81 464 VAL A O 1
ATOM 3546 N N . ASP A 1 465 ? 0.261 -6.283 22.956 1.00 97.75 465 ASP A N 1
ATOM 3547 C CA . ASP A 1 465 ? 0.105 -7.427 23.855 1.00 97.75 465 ASP A CA 1
ATOM 3548 C C . ASP A 1 465 ? -1.250 -8.119 23.658 1.00 97.75 465 ASP A C 1
ATOM 3550 O O . ASP A 1 465 ? -1.321 -9.343 23.762 1.00 97.75 465 ASP A O 1
ATOM 3554 N N . LEU A 1 466 ? -2.288 -7.341 23.321 1.00 98.19 466 LEU A N 1
ATOM 3555 C CA . LEU A 1 466 ? -3.643 -7.794 22.998 1.00 98.19 466 LEU A CA 1
ATOM 3556 C C . LEU A 1 466 ? -4.175 -7.072 21.764 1.00 98.19 466 LEU A C 1
ATOM 3558 O O . LEU A 1 466 ? -4.024 -5.854 21.629 1.00 98.19 466 LEU A O 1
ATOM 3562 N N . MET A 1 467 ? -4.873 -7.808 20.905 1.00 98.25 467 MET A N 1
ATOM 3563 C CA . MET A 1 467 ? -5.644 -7.214 19.824 1.00 98.25 467 MET A CA 1
ATOM 3564 C C . MET A 1 467 ? -7.113 -7.582 19.930 1.00 98.25 467 MET A C 1
ATOM 3566 O O . MET A 1 467 ? -7.464 -8.752 20.040 1.00 98.25 467 MET A O 1
ATOM 3570 N N . ILE A 1 468 ? -7.966 -6.569 19.843 1.00 98.62 468 ILE A N 1
ATOM 3571 C CA . ILE A 1 468 ? -9.411 -6.698 19.722 1.00 98.62 468 ILE A CA 1
ATOM 3572 C C . ILE A 1 468 ? -9.774 -6.208 18.323 1.00 98.62 468 ILE A C 1
ATOM 3574 O O . ILE A 1 468 ? -9.351 -5.132 17.910 1.00 98.62 468 ILE A O 1
ATOM 3578 N N . SER A 1 469 ? -10.528 -6.984 17.560 1.00 98.38 469 SER A N 1
ATOM 3579 C CA . SER A 1 469 ? -10.893 -6.632 16.190 1.00 98.38 469 SER A CA 1
ATOM 3580 C C . SER A 1 469 ? -12.344 -6.981 15.934 1.00 98.38 469 SER A C 1
ATOM 3582 O O . SER A 1 469 ? -12.779 -8.074 16.279 1.00 98.38 469 SER A O 1
ATOM 3584 N N . ASP A 1 470 ? -13.065 -6.107 15.244 1.00 98.31 470 ASP A N 1
ATOM 3585 C CA . ASP A 1 470 ? -14.289 -6.505 14.551 1.00 98.31 470 ASP A CA 1
ATOM 3586 C C . ASP A 1 470 ? -13.985 -7.633 13.547 1.00 98.31 470 ASP A C 1
ATOM 3588 O O . ASP A 1 470 ? -12.864 -7.717 13.016 1.00 98.31 470 ASP A O 1
ATOM 3592 N N . LEU A 1 471 ? -14.969 -8.498 13.283 1.00 98.00 471 LEU A N 1
ATOM 3593 C CA . LEU A 1 471 ? -14.846 -9.543 12.269 1.00 98.00 471 LEU A CA 1
ATOM 3594 C C . LEU A 1 471 ? -14.552 -8.925 10.892 1.00 98.00 471 LEU A C 1
ATOM 3596 O O . LEU A 1 471 ? -15.146 -7.930 10.482 1.00 98.00 471 LEU A O 1
ATOM 3600 N N . ALA A 1 472 ? -13.630 -9.543 10.169 1.00 96.56 472 ALA A N 1
ATOM 3601 C CA . ALA A 1 472 ? -13.256 -9.200 8.805 1.00 96.56 472 ALA A CA 1
ATOM 3602 C C . ALA A 1 472 ? -12.853 -10.491 8.078 1.00 96.56 472 ALA A C 1
ATOM 3604 O O . ALA A 1 472 ? -12.653 -11.503 8.755 1.00 96.56 472 ALA A O 1
ATOM 3605 N N . PRO A 1 473 ? -12.693 -10.484 6.742 1.00 95.12 473 PRO A N 1
ATOM 3606 C CA . PRO A 1 473 ? -12.099 -11.610 6.028 1.00 95.12 473 PRO A CA 1
ATOM 3607 C C . PRO A 1 473 ? -10.820 -12.113 6.714 1.00 95.12 473 PRO A C 1
ATOM 3609 O O . PRO A 1 473 ? -9.988 -11.309 7.147 1.00 95.12 473 PRO A O 1
ATOM 3612 N N . VAL A 1 474 ? -10.654 -13.435 6.821 1.00 94.62 474 VAL A N 1
ATOM 3613 C CA . VAL A 1 474 ? -9.575 -14.045 7.626 1.00 94.62 474 VAL A CA 1
ATOM 3614 C C . VAL A 1 474 ? -8.172 -13.581 7.218 1.00 94.62 474 VAL A C 1
ATOM 3616 O O . VAL A 1 474 ? -7.313 -13.401 8.079 1.00 94.62 474 VAL A O 1
ATOM 3619 N N . SER A 1 475 ? -7.948 -13.295 5.931 1.00 90.56 475 SER A N 1
ATOM 3620 C CA . SER A 1 475 ? -6.689 -12.726 5.435 1.00 90.56 475 SER A CA 1
ATOM 3621 C C . SER A 1 475 ? -6.355 -11.385 6.104 1.00 90.56 475 SER A C 1
ATOM 3623 O O . SER A 1 475 ? -5.217 -11.177 6.528 1.00 90.56 475 SER A O 1
ATOM 3625 N N . LEU A 1 476 ? -7.352 -10.509 6.281 1.00 92.06 476 LEU A N 1
ATOM 3626 C CA . LEU A 1 476 ? -7.203 -9.224 6.968 1.00 92.06 476 LEU A CA 1
ATOM 3627 C C . LEU A 1 476 ? -7.063 -9.412 8.482 1.00 92.06 476 LEU A C 1
ATOM 3629 O O . LEU A 1 476 ? -6.234 -8.747 9.100 1.00 92.06 476 LEU A O 1
ATOM 3633 N N . LEU A 1 477 ? -7.810 -10.340 9.092 1.00 94.56 477 LEU A N 1
ATOM 3634 C CA . LEU A 1 477 ? -7.662 -10.649 10.523 1.00 94.56 477 LEU A CA 1
ATOM 3635 C C . LEU A 1 477 ? -6.251 -11.144 10.859 1.00 94.56 477 LEU A C 1
ATOM 3637 O O . LEU A 1 477 ? -5.655 -10.674 11.827 1.00 94.56 477 LEU A O 1
ATOM 3641 N N . LEU A 1 478 ? -5.685 -12.035 10.042 1.00 92.31 478 LEU A N 1
ATOM 3642 C CA . LEU A 1 478 ? -4.313 -12.519 10.215 1.00 92.31 478 LEU A CA 1
ATOM 3643 C C . LEU A 1 478 ? -3.284 -11.403 9.977 1.00 92.31 478 LEU A C 1
ATOM 3645 O O . LEU A 1 478 ? -2.280 -11.328 10.687 1.00 92.31 478 LEU A O 1
ATOM 3649 N N . GLN A 1 479 ? -3.545 -10.485 9.040 1.00 89.06 479 GLN A N 1
ATOM 3650 C CA . GLN A 1 479 ? -2.693 -9.312 8.823 1.00 89.06 479 GLN A CA 1
ATOM 3651 C C . GLN A 1 479 ? -2.709 -8.357 10.025 1.00 89.06 479 GLN A C 1
ATOM 3653 O O . GLN A 1 479 ? -1.641 -7.893 10.446 1.00 89.06 479 GLN A O 1
ATOM 3658 N N . ARG A 1 480 ? -3.888 -8.104 10.611 1.00 92.69 480 ARG A N 1
ATOM 3659 C CA . ARG A 1 480 ? -4.047 -7.350 11.868 1.00 92.69 480 ARG A CA 1
ATOM 3660 C C . ARG A 1 480 ? -3.281 -8.049 12.993 1.00 92.69 480 ARG A C 1
ATOM 3662 O O . ARG A 1 480 ? -2.383 -7.449 13.587 1.00 92.69 480 ARG A O 1
ATOM 3669 N N . ALA A 1 481 ? -3.525 -9.344 13.192 1.00 92.88 481 ALA A N 1
ATOM 3670 C CA . ALA A 1 481 ? -2.854 -10.157 14.207 1.00 92.88 481 ALA A CA 1
ATOM 3671 C C . ALA A 1 481 ? -1.335 -10.266 14.013 1.00 92.88 481 ALA A C 1
ATOM 3673 O O . ALA A 1 481 ? -0.611 -10.534 14.966 1.00 92.88 481 ALA A O 1
ATOM 3674 N N . GLY A 1 482 ? -0.810 -9.961 12.823 1.00 90.00 482 GLY A N 1
ATOM 3675 C CA . GLY A 1 482 ? 0.627 -9.801 12.590 1.00 90.00 482 GLY A CA 1
ATOM 3676 C C . GLY A 1 482 ? 1.293 -8.690 13.421 1.00 90.00 482 GLY A C 1
ATOM 3677 O O . GLY A 1 482 ? 2.524 -8.580 13.399 1.00 90.00 482 GLY A O 1
ATOM 3678 N N . ARG A 1 483 ? 0.513 -7.856 14.129 1.00 92.19 483 ARG A N 1
ATOM 3679 C CA . ARG A 1 483 ? 0.995 -6.899 15.145 1.00 92.19 483 ARG A CA 1
ATOM 3680 C C . ARG A 1 483 ? 0.929 -7.441 16.577 1.00 92.19 483 ARG A C 1
ATOM 3682 O O . ARG A 1 483 ? 1.551 -6.857 17.458 1.00 92.19 483 ARG A O 1
ATOM 3689 N N . CYS A 1 484 ? 0.237 -8.554 16.825 1.00 94.62 484 CYS A N 1
ATOM 3690 C CA . CYS A 1 484 ? 0.336 -9.256 18.101 1.00 94.62 484 CYS A CA 1
ATOM 3691 C C . CYS A 1 484 ? 1.747 -9.821 18.223 1.00 94.62 484 CYS A C 1
ATOM 3693 O O . CYS A 1 484 ? 2.176 -10.651 17.416 1.00 94.62 484 CYS A O 1
ATOM 3695 N N . TRP A 1 485 ? 2.479 -9.341 19.222 1.00 95.06 485 TRP A N 1
ATOM 3696 C CA . TRP A 1 485 ? 3.797 -9.855 19.576 1.00 95.06 485 TRP A CA 1
ATOM 3697 C C . TRP A 1 485 ? 4.773 -9.889 18.383 1.00 95.06 485 TRP A C 1
ATOM 3699 O O . TRP A 1 485 ? 5.485 -10.870 18.123 1.00 95.06 485 TRP A O 1
ATOM 3709 N N . ARG A 1 486 ? 4.761 -8.809 17.592 1.00 90.50 486 ARG A N 1
ATOM 3710 C CA . ARG A 1 486 ? 5.565 -8.626 16.375 1.00 90.50 486 ARG A CA 1
ATOM 3711 C C . ARG A 1 486 ? 7.066 -8.811 16.608 1.00 90.50 486 ARG A C 1
ATOM 3713 O O . ARG A 1 486 ? 7.746 -9.423 15.784 1.00 90.50 486 ARG A O 1
ATOM 3720 N N . HIS A 1 487 ? 7.573 -8.311 17.725 1.00 91.19 487 HIS A N 1
ATOM 3721 C CA . HIS A 1 487 ? 8.996 -8.201 18.033 1.00 91.19 487 HIS A CA 1
ATOM 3722 C C . HIS A 1 487 ? 9.427 -9.094 19.205 1.00 91.19 487 HIS A C 1
ATOM 3724 O O . HIS A 1 487 ? 10.494 -8.885 19.777 1.00 91.19 487 HIS A O 1
ATOM 3730 N N . GLU A 1 488 ? 8.637 -10.120 19.539 1.00 89.81 488 GLU A N 1
ATOM 3731 C CA . GLU A 1 488 ? 8.898 -11.025 20.671 1.00 89.81 488 GLU A CA 1
ATOM 3732 C C . GLU A 1 488 ? 10.300 -11.651 20.643 1.00 89.81 488 GLU A C 1
ATOM 3734 O O . GLU A 1 488 ? 10.994 -11.717 21.653 1.00 89.81 488 GLU A O 1
ATOM 3739 N N . HIS A 1 489 ? 10.754 -12.050 19.455 1.00 84.62 489 HIS A N 1
ATOM 3740 C CA . HIS A 1 489 ? 12.052 -12.689 19.239 1.00 84.62 489 HIS A CA 1
ATOM 3741 C C . HIS A 1 489 ? 13.256 -11.801 19.590 1.00 84.62 489 HIS A C 1
ATOM 3743 O O . HIS A 1 489 ? 14.360 -12.318 19.750 1.00 84.62 489 HIS A O 1
ATOM 3749 N N . LEU A 1 490 ? 13.070 -10.480 19.696 1.00 85.25 490 LEU A N 1
ATOM 3750 C CA . LEU A 1 490 ? 14.143 -9.556 20.058 1.00 85.25 490 LEU A CA 1
ATOM 3751 C C . LEU A 1 490 ? 14.484 -9.616 21.554 1.00 85.25 490 LEU A C 1
ATOM 3753 O O . LEU A 1 490 ? 15.555 -9.156 21.936 1.00 85.25 490 LEU A O 1
ATOM 3757 N N . GLY A 1 491 ? 13.593 -10.145 22.403 1.00 87.25 491 GLY A N 1
ATOM 3758 C CA . GLY A 1 491 ? 13.821 -10.228 23.852 1.00 87.25 491 GLY A CA 1
ATOM 3759 C C . GLY A 1 491 ? 13.940 -8.868 24.556 1.00 87.25 491 GLY A C 1
ATOM 3760 O O . GLY A 1 491 ? 14.461 -8.799 25.664 1.00 87.25 491 GLY A O 1
ATOM 3761 N N . ILE A 1 492 ? 13.484 -7.790 23.910 1.00 89.00 492 ILE A N 1
ATOM 3762 C CA . ILE A 1 492 ? 13.543 -6.406 24.417 1.00 89.00 492 ILE A CA 1
ATOM 3763 C C . ILE A 1 492 ? 12.196 -5.900 24.958 1.00 89.00 492 ILE A C 1
ATOM 3765 O O . ILE A 1 492 ? 12.120 -4.782 25.457 1.00 89.00 492 ILE A O 1
ATOM 3769 N N . ILE A 1 493 ? 11.121 -6.680 24.815 1.00 91.44 493 ILE A N 1
ATOM 3770 C CA . ILE A 1 493 ? 9.767 -6.290 25.225 1.00 91.44 493 ILE A CA 1
ATOM 3771 C C . ILE A 1 493 ? 9.410 -6.997 26.526 1.00 91.44 493 ILE A C 1
ATOM 3773 O O . ILE A 1 493 ? 9.455 -8.222 26.613 1.00 91.44 493 ILE A O 1
ATOM 3777 N N . ASN A 1 494 ? 8.990 -6.212 27.516 1.00 90.06 494 ASN A N 1
ATOM 3778 C CA . ASN A 1 494 ? 8.372 -6.726 28.730 1.00 90.06 494 ASN A CA 1
ATOM 3779 C C . ASN A 1 494 ? 6.863 -6.822 28.517 1.00 90.06 494 ASN A C 1
ATOM 3781 O O . ASN A 1 494 ? 6.217 -5.809 28.249 1.00 90.06 494 ASN A O 1
ATOM 3785 N N . ARG A 1 495 ? 6.306 -8.025 28.666 1.00 94.75 495 ARG A N 1
ATOM 3786 C CA . ARG A 1 495 ? 4.856 -8.241 28.629 1.00 94.75 495 ARG A CA 1
ATOM 3787 C C . ARG A 1 495 ? 4.293 -8.365 30.044 1.00 94.75 495 ARG A C 1
ATOM 3789 O O . ARG A 1 495 ? 4.928 -9.004 30.889 1.00 94.75 495 ARG A O 1
ATOM 3796 N N . PRO A 1 496 ? 3.126 -7.767 30.328 1.00 95.19 496 PRO A N 1
ATOM 3797 C CA . PRO A 1 496 ? 2.489 -7.874 31.636 1.00 95.19 496 PRO A CA 1
ATOM 3798 C C . PRO A 1 496 ? 2.026 -9.313 31.914 1.00 95.19 496 PRO A C 1
ATOM 3800 O O . PRO A 1 496 ? 1.830 -10.111 30.999 1.00 95.19 496 PRO A O 1
ATOM 3803 N N . GLN A 1 497 ? 1.800 -9.655 33.187 1.00 95.12 497 GLN A N 1
ATOM 3804 C CA . GLN A 1 497 ? 1.495 -11.032 33.610 1.00 95.12 497 GLN A CA 1
ATOM 3805 C C . GLN A 1 497 ? 0.212 -11.600 32.973 1.00 95.12 497 GLN A C 1
ATOM 3807 O O . GLN A 1 497 ? 0.075 -12.818 32.820 1.00 95.12 497 GLN A O 1
ATOM 3812 N N . TRP A 1 498 ? -0.740 -10.734 32.619 1.00 96.31 498 TRP A N 1
ATOM 3813 C CA . TRP A 1 498 ? -1.973 -11.132 31.944 1.00 96.31 498 TRP A CA 1
ATOM 3814 C C . TRP A 1 498 ? -1.753 -11.526 30.473 1.00 96.31 498 TRP A C 1
ATOM 3816 O O . TRP A 1 498 ? -2.478 -12.384 29.972 1.00 96.31 498 TRP A O 1
ATOM 3826 N N . ALA A 1 499 ? -0.726 -10.990 29.807 1.00 96.31 499 ALA A N 1
ATOM 3827 C CA . ALA A 1 499 ? -0.390 -11.282 28.415 1.00 96.31 499 ALA A CA 1
ATOM 3828 C C . ALA A 1 499 ? 0.433 -12.581 28.315 1.00 96.31 499 ALA A C 1
ATOM 3830 O O . ALA A 1 499 ? 1.641 -12.579 28.076 1.00 96.31 499 ALA A O 1
ATOM 3831 N N . LYS A 1 500 ? -0.223 -13.723 28.553 1.00 93.38 500 LYS A N 1
ATOM 3832 C CA . LYS A 1 500 ? 0.429 -15.049 28.588 1.00 93.38 500 LYS A CA 1
ATOM 3833 C C . LYS A 1 500 ? 0.727 -15.622 27.200 1.00 93.38 500 LYS A C 1
ATOM 3835 O O . LYS A 1 500 ? 1.730 -16.323 27.028 1.00 93.38 500 LYS A O 1
ATOM 3840 N N . GLN A 1 501 ? -0.156 -15.345 26.246 1.00 95.00 501 GLN A N 1
ATOM 3841 C CA . GLN A 1 501 ? -0.097 -15.786 24.853 1.00 95.00 501 GLN A CA 1
ATOM 3842 C C . GLN A 1 501 ? -0.421 -14.602 23.935 1.00 95.00 501 GLN A C 1
ATOM 3844 O O . GLN A 1 501 ? -1.123 -13.688 24.377 1.00 95.00 501 GLN A O 1
ATOM 3849 N N . PRO A 1 502 ? 0.056 -14.603 22.678 1.00 96.69 502 PRO A N 1
ATOM 3850 C CA . PRO A 1 502 ? -0.463 -13.677 21.683 1.00 96.69 502 PRO A CA 1
ATOM 3851 C C . PRO A 1 502 ? -1.941 -14.002 21.439 1.00 96.69 502 PRO A C 1
ATOM 3853 O O . PRO A 1 502 ? -2.266 -15.117 21.037 1.00 96.69 502 PRO A O 1
ATOM 3856 N N . GLU A 1 503 ? -2.828 -13.039 21.688 1.00 98.06 503 GLU A N 1
ATOM 3857 C CA . GLU A 1 503 ? -4.280 -13.227 21.584 1.00 98.06 503 GLU A CA 1
ATOM 3858 C C . GLU A 1 503 ? -4.909 -12.198 20.632 1.00 98.06 503 GLU A C 1
ATOM 3860 O O . GLU A 1 503 ? -4.623 -10.996 20.694 1.00 98.06 503 GLU A O 1
ATOM 3865 N N . LEU A 1 504 ? -5.779 -12.698 19.753 1.00 98.31 504 LEU A N 1
ATOM 3866 C CA . LEU A 1 504 ? -6.712 -11.939 18.934 1.00 98.31 504 LEU A CA 1
ATOM 3867 C C . LEU A 1 504 ? -8.142 -12.233 19.409 1.00 98.31 504 LEU A C 1
ATOM 3869 O O . LEU A 1 504 ? -8.684 -13.321 19.197 1.00 98.31 504 LEU A O 1
ATOM 3873 N N . VAL A 1 505 ? -8.777 -11.226 19.992 1.00 98.56 505 VAL A N 1
ATOM 3874 C CA . VAL A 1 505 ? -10.201 -11.236 20.323 1.00 98.56 505 VAL A CA 1
ATOM 3875 C C . VAL A 1 505 ? -10.979 -10.716 19.123 1.00 98.56 505 VAL A C 1
ATOM 3877 O O . VAL A 1 505 ? -10.833 -9.560 18.726 1.00 98.56 505 VAL A O 1
ATOM 3880 N N . VAL A 1 506 ? -11.815 -11.567 18.542 1.00 98.50 506 VAL A N 1
ATOM 3881 C CA . VAL A 1 506 ? -12.630 -11.239 17.373 1.00 98.50 506 VAL A CA 1
ATOM 3882 C C . VAL A 1 506 ? -14.063 -10.984 17.824 1.00 98.50 506 VAL A C 1
ATOM 3884 O O . VAL A 1 506 ? -14.748 -11.888 18.305 1.00 98.50 506 VAL A O 1
ATOM 3887 N N . LEU A 1 507 ? -14.512 -9.742 17.672 1.00 98.38 507 LEU A N 1
ATOM 3888 C CA . LEU A 1 507 ? -15.861 -9.314 18.005 1.00 98.38 507 LEU A CA 1
ATOM 3889 C C . LEU A 1 507 ? -16.830 -9.747 16.908 1.00 98.38 507 LEU A C 1
ATOM 3891 O O . LEU A 1 507 ? -16.633 -9.455 15.726 1.00 98.38 507 LEU A O 1
ATOM 3895 N N . THR A 1 508 ? -17.902 -10.407 17.319 1.00 96.81 508 THR A N 1
ATOM 3896 C CA . THR A 1 508 ? -19.002 -10.831 16.454 1.00 96.81 508 THR A CA 1
ATOM 3897 C C . THR A 1 508 ? -20.324 -10.416 17.097 1.00 96.81 508 THR A C 1
ATOM 3899 O O . THR A 1 508 ? -20.423 -10.439 18.321 1.00 96.81 508 THR A O 1
ATOM 3902 N N . PRO A 1 509 ? -21.348 -10.011 16.330 1.00 95.75 509 PRO A N 1
ATOM 3903 C CA . PRO A 1 509 ? -22.681 -9.811 16.889 1.00 95.75 509 PRO A CA 1
ATOM 3904 C C . PRO A 1 509 ? -23.204 -11.103 17.527 1.00 95.75 509 PRO A C 1
ATOM 3906 O O . PRO A 1 509 ? -23.032 -12.194 16.971 1.00 95.75 509 PRO A O 1
ATOM 3909 N N . GLU A 1 510 ? -23.862 -10.962 18.678 1.00 92.69 510 GLU A N 1
ATOM 3910 C CA . GLU A 1 510 ? -24.739 -11.999 19.221 1.00 92.69 510 GLU A CA 1
ATOM 3911 C C . GLU A 1 510 ? -25.804 -12.345 18.176 1.00 92.69 510 GLU A C 1
ATOM 3913 O O . GLU A 1 510 ? -26.493 -11.469 17.650 1.00 92.69 510 GLU A O 1
ATOM 3918 N N . GLN A 1 511 ? -25.906 -13.631 17.853 1.00 89.50 511 GLN A N 1
ATOM 3919 C CA . GLN A 1 511 ? -26.914 -14.133 16.928 1.00 89.50 511 GLN A CA 1
ATOM 3920 C C . GLN A 1 511 ? -28.227 -14.326 17.695 1.00 89.50 511 GLN A C 1
ATOM 3922 O O . GLN A 1 511 ? -28.223 -14.827 18.821 1.00 89.50 511 GLN A O 1
ATOM 3927 N N . ASN A 1 512 ? -29.361 -13.952 17.101 1.00 76.25 512 ASN A N 1
ATOM 3928 C CA . ASN A 1 512 ? -30.663 -14.231 17.706 1.00 76.25 512 ASN A CA 1
ATOM 3929 C C . ASN A 1 512 ? -30.917 -15.745 17.647 1.00 76.25 512 ASN A C 1
ATOM 3931 O O . ASN A 1 512 ? -31.087 -16.298 16.565 1.00 76.25 512 ASN A O 1
ATOM 3935 N N . GLY A 1 513 ? -30.937 -16.402 18.811 1.00 55.44 513 GLY A N 1
ATOM 3936 C CA . GLY A 1 513 ? -30.913 -17.865 18.967 1.00 55.44 513 GLY A CA 1
ATOM 3937 C C . GLY A 1 513 ? -32.110 -18.665 18.431 1.00 55.44 513 GLY A C 1
ATOM 3938 O O . GLY A 1 513 ? -32.154 -19.866 18.669 1.00 55.44 513 GLY A O 1
ATOM 3939 N N . ASP A 1 514 ? -33.047 -18.035 17.717 1.00 50.47 514 ASP A N 1
ATOM 3940 C CA . ASP A 1 514 ? -34.257 -18.667 17.162 1.00 50.47 514 ASP A CA 1
ATOM 3941 C C . ASP A 1 514 ? -34.189 -18.908 15.637 1.00 50.47 514 ASP A C 1
ATOM 3943 O O . ASP A 1 514 ? -35.174 -19.345 15.040 1.00 50.47 514 ASP A O 1
ATOM 3947 N N . ALA A 1 515 ? -33.057 -18.632 14.979 1.00 52.75 515 ALA A N 1
ATOM 3948 C CA . ALA A 1 515 ? -32.893 -18.865 13.544 1.00 52.75 515 ALA A CA 1
ATOM 3949 C C . ALA A 1 515 ? -31.812 -19.923 13.271 1.00 52.75 515 ALA A C 1
ATOM 3951 O O . ALA A 1 515 ? -30.626 -19.649 13.435 1.00 52.75 515 ALA A O 1
ATOM 3952 N N . ASP A 1 516 ? -32.223 -21.103 12.790 1.00 57.56 516 ASP A N 1
ATOM 3953 C CA . ASP A 1 516 ? -31.379 -22.073 12.066 1.00 57.56 516 ASP A CA 1
ATOM 3954 C C . ASP A 1 516 ? -30.922 -21.468 10.715 1.00 57.56 516 ASP A C 1
ATOM 3956 O O . ASP A 1 516 ? -31.262 -21.962 9.639 1.00 57.56 516 ASP A O 1
ATOM 3960 N N . GLY A 1 517 ? -30.237 -20.323 10.751 1.00 71.06 517 GLY A N 1
ATOM 3961 C CA . GLY A 1 517 ? -29.907 -19.522 9.577 1.00 71.06 517 GLY A CA 1
ATOM 3962 C C . GLY A 1 517 ? -28.505 -18.928 9.635 1.00 71.06 517 GLY A C 1
ATOM 3963 O O . GLY A 1 517 ? -27.888 -18.840 10.696 1.00 71.06 517 GLY A O 1
ATOM 3964 N N . ALA A 1 518 ? -28.021 -18.507 8.468 1.00 86.25 518 ALA A N 1
ATOM 3965 C CA . ALA A 1 518 ? -26.698 -17.923 8.308 1.00 86.25 518 ALA A CA 1
ATOM 3966 C C . ALA A 1 518 ? -26.491 -16.695 9.220 1.00 86.25 518 ALA A C 1
ATOM 3968 O O . ALA A 1 518 ? -27.437 -15.940 9.476 1.00 86.25 518 ALA A O 1
ATOM 3969 N N . PRO A 1 519 ? -25.255 -16.451 9.695 1.00 91.31 519 PRO A N 1
ATOM 3970 C CA . PRO A 1 519 ? -25.000 -15.408 10.674 1.00 91.31 519 PRO A CA 1
ATOM 3971 C C . PRO A 1 519 ? -25.264 -14.013 10.100 1.00 91.31 519 PRO A C 1
ATOM 3973 O O . PRO A 1 519 ? -24.898 -13.688 8.965 1.00 91.31 519 PRO A O 1
ATOM 3976 N N . TRP A 1 520 ? -25.886 -13.172 10.923 1.00 93.88 520 TRP A N 1
ATOM 3977 C CA . TRP A 1 520 ? -26.178 -11.779 10.607 1.00 93.88 520 TRP A CA 1
ATOM 3978 C C . TRP A 1 520 ? -25.026 -10.861 11.029 1.00 93.88 520 TRP A C 1
ATOM 3980 O O . TRP A 1 520 ? -24.403 -11.069 12.072 1.00 93.88 520 TRP A O 1
ATOM 3990 N N . PHE A 1 521 ? -24.795 -9.796 10.251 1.00 95.62 521 PHE A N 1
ATOM 3991 C CA . PHE A 1 521 ? -23.804 -8.757 10.541 1.00 95.62 521 PHE A CA 1
ATOM 3992 C C . PHE A 1 521 ? -24.359 -7.335 10.352 1.00 95.62 521 PHE A C 1
ATOM 3994 O O . PHE A 1 521 ? -25.247 -7.127 9.520 1.00 95.62 521 PHE A O 1
ATOM 4001 N N . PRO A 1 522 ? -23.816 -6.328 11.070 1.00 95.75 522 PRO A N 1
ATOM 4002 C CA . PRO A 1 522 ? -24.222 -4.934 10.920 1.00 95.75 522 PRO A CA 1
ATOM 4003 C C . PRO A 1 522 ? -24.084 -4.424 9.483 1.00 95.75 522 PRO A C 1
ATOM 4005 O O . PRO A 1 522 ? -23.077 -4.664 8.815 1.00 95.75 522 PRO A O 1
ATOM 4008 N N . ARG A 1 523 ? -25.044 -3.605 9.033 1.00 94.25 523 ARG A N 1
ATOM 4009 C CA . ARG A 1 523 ? -25.010 -2.985 7.694 1.00 94.25 523 ARG A CA 1
ATOM 4010 C C . ARG A 1 523 ? -23.761 -2.126 7.468 1.00 94.25 523 ARG A C 1
ATOM 4012 O O . ARG A 1 523 ? -23.273 -2.024 6.345 1.00 94.25 523 ARG A O 1
ATOM 4019 N N . SER A 1 524 ? -23.232 -1.509 8.525 1.00 94.06 524 SER A N 1
ATOM 4020 C CA . SER A 1 524 ? -21.972 -0.759 8.475 1.00 94.06 524 SER A CA 1
ATOM 4021 C C . SER A 1 524 ? -20.797 -1.642 8.045 1.00 94.06 524 SER A C 1
ATOM 4023 O O . SER A 1 524 ? -19.913 -1.162 7.340 1.00 94.06 524 SER A O 1
ATOM 4025 N N . TRP A 1 525 ? -20.804 -2.924 8.420 1.00 96.06 525 TRP A N 1
ATOM 4026 C CA . TRP A 1 525 ? -19.759 -3.880 8.065 1.00 96.06 525 TRP A CA 1
ATOM 4027 C C . TRP A 1 525 ? -19.972 -4.426 6.661 1.00 96.06 525 TRP A C 1
ATOM 4029 O O . TRP A 1 525 ? -19.026 -4.439 5.876 1.00 96.06 525 TRP A O 1
ATOM 4039 N N . THR A 1 526 ? -21.213 -4.783 6.309 1.00 94.88 526 THR A N 1
ATOM 4040 C CA . THR A 1 526 ? -21.534 -5.302 4.968 1.00 94.88 526 THR A CA 1
ATOM 4041 C C . THR A 1 526 ? -21.378 -4.256 3.859 1.00 94.88 526 THR A C 1
ATOM 4043 O O . THR A 1 526 ? -21.226 -4.594 2.694 1.00 94.88 526 THR A O 1
ATOM 4046 N N . SER A 1 527 ? -21.353 -2.968 4.218 1.00 89.44 527 SER A N 1
ATOM 4047 C CA . SER A 1 527 ? -21.023 -1.870 3.294 1.00 89.44 527 SER A CA 1
ATOM 4048 C C . SER A 1 527 ? -19.518 -1.746 3.006 1.00 89.44 527 SER A C 1
ATOM 4050 O O . SER A 1 527 ? -19.119 -0.971 2.136 1.00 89.44 527 SER A O 1
ATOM 4052 N N . VAL A 1 528 ? -18.669 -2.429 3.783 1.00 89.88 528 VAL A N 1
ATOM 4053 C CA . VAL A 1 528 ? -17.203 -2.430 3.634 1.00 89.88 528 VAL A CA 1
ATOM 4054 C C . VAL A 1 528 ? -16.706 -3.781 3.126 1.00 89.88 528 VAL A C 1
ATOM 4056 O O . VAL A 1 528 ? -15.813 -3.815 2.281 1.00 89.88 528 VAL A O 1
ATOM 4059 N N . TYR A 1 529 ? -17.277 -4.876 3.628 1.00 92.81 529 TYR A N 1
ATOM 4060 C CA . TYR A 1 529 ? -16.932 -6.244 3.256 1.00 92.81 529 TYR A CA 1
ATOM 4061 C C . TYR A 1 529 ? -18.173 -6.990 2.758 1.00 92.81 529 TYR A C 1
ATOM 4063 O O . TYR A 1 529 ? -19.225 -6.847 3.375 1.00 92.81 529 TYR A O 1
ATOM 4071 N N . PRO A 1 530 ? -18.068 -7.841 1.724 1.00 94.25 530 PRO A N 1
ATOM 4072 C CA . PRO A 1 530 ? -19.185 -8.677 1.296 1.00 94.25 530 PRO A CA 1
ATOM 4073 C C . PRO A 1 530 ? -19.721 -9.540 2.444 1.00 94.25 530 PRO A C 1
ATOM 4075 O O . PRO A 1 530 ? -18.936 -10.174 3.159 1.00 94.25 530 PRO A O 1
ATOM 4078 N N . LEU A 1 531 ? -21.048 -9.599 2.597 1.00 95.50 531 LEU A N 1
ATOM 4079 C CA . LEU A 1 531 ? -21.711 -10.354 3.669 1.00 95.50 531 LEU A CA 1
ATOM 4080 C C . LEU A 1 531 ? -21.252 -11.820 3.700 1.00 95.50 531 LEU A C 1
ATOM 4082 O O . LEU A 1 531 ? -20.831 -12.305 4.751 1.00 95.50 531 LEU A O 1
ATOM 4086 N N . ALA A 1 532 ? -21.222 -12.480 2.540 1.00 95.88 532 ALA A N 1
ATOM 4087 C CA . ALA A 1 532 ? -20.784 -13.868 2.426 1.00 95.88 532 ALA A CA 1
ATOM 4088 C C . ALA A 1 532 ? -19.352 -14.098 2.935 1.00 95.88 532 ALA A C 1
ATOM 4090 O O . ALA A 1 532 ? -19.088 -15.115 3.566 1.00 95.88 532 ALA A O 1
ATOM 4091 N N . LEU A 1 533 ? -18.415 -13.155 2.754 1.00 95.12 533 LEU A N 1
ATOM 4092 C CA . LEU A 1 533 ? -17.054 -13.322 3.291 1.00 95.12 533 LEU A CA 1
ATOM 4093 C C . LEU A 1 533 ? -17.000 -13.219 4.815 1.00 95.12 533 LEU A C 1
ATOM 4095 O O . LEU A 1 533 ? -16.191 -13.910 5.443 1.00 95.12 533 LEU A O 1
ATOM 4099 N N . LEU A 1 534 ? -17.846 -12.377 5.414 1.00 96.94 534 LEU A N 1
ATOM 4100 C CA . LEU A 1 534 ? -17.981 -12.310 6.869 1.00 96.94 534 LEU A CA 1
ATOM 4101 C C . LEU A 1 534 ? -18.576 -13.615 7.407 1.00 96.94 534 LEU A C 1
ATOM 4103 O O . LEU A 1 534 ? -18.014 -14.191 8.337 1.00 96.94 534 LEU A O 1
ATOM 4107 N N . GLN A 1 535 ? -19.638 -14.124 6.776 1.00 96.38 535 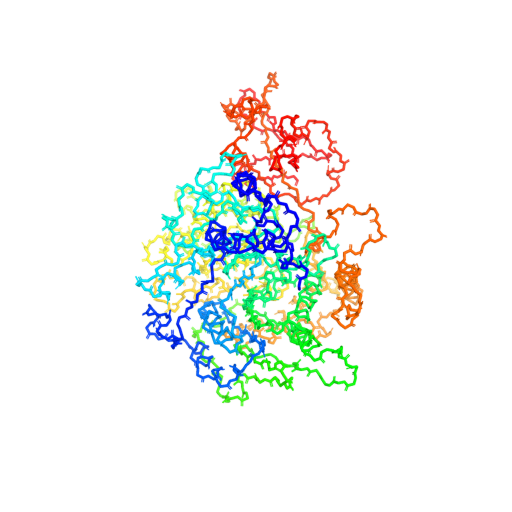GLN A N 1
ATOM 4108 C CA . GLN A 1 535 ? -20.269 -15.398 7.137 1.00 96.38 535 GLN A CA 1
ATOM 4109 C C . GLN A 1 535 ? -19.285 -16.569 7.013 1.00 96.38 535 GLN A C 1
ATOM 4111 O O . GLN A 1 535 ? -19.060 -17.280 7.991 1.00 96.38 535 GLN A O 1
ATOM 4116 N N . ARG A 1 536 ? -18.602 -16.702 5.868 1.00 96.75 536 ARG A N 1
ATOM 4117 C CA . ARG A 1 536 ? -17.595 -17.753 5.641 1.00 96.75 536 ARG A CA 1
ATOM 4118 C C . ARG A 1 536 ? -16.469 -17.692 6.670 1.00 96.75 536 ARG A C 1
ATOM 4120 O O . ARG A 1 536 ? -16.081 -18.721 7.220 1.00 96.75 536 ARG A O 1
ATOM 4127 N N . THR A 1 537 ? -15.980 -16.491 6.995 1.00 97.38 537 THR A N 1
ATOM 4128 C CA . THR A 1 537 ? -14.935 -16.318 8.019 1.00 97.38 537 THR A CA 1
ATOM 4129 C C . THR A 1 537 ? -15.437 -16.678 9.419 1.00 97.38 537 THR A C 1
ATOM 4131 O O . THR A 1 537 ? -14.728 -17.352 10.167 1.00 97.38 537 THR A O 1
ATOM 4134 N N . TYR A 1 538 ? -16.650 -16.262 9.785 1.00 96.94 538 TYR A N 1
ATOM 4135 C CA . TYR A 1 538 ? -17.259 -16.620 11.066 1.00 96.94 538 TYR A CA 1
ATOM 4136 C C . TYR A 1 538 ? -17.385 -18.136 11.221 1.00 96.94 538 TYR A C 1
ATOM 4138 O O . TYR A 1 538 ? -16.924 -18.689 12.222 1.00 96.94 538 TYR A O 1
ATOM 4146 N N . THR A 1 539 ? -17.943 -18.809 10.213 1.00 95.81 539 THR A N 1
ATOM 4147 C CA . THR A 1 539 ? -18.125 -20.264 10.205 1.00 95.81 539 THR A CA 1
ATOM 4148 C C . THR A 1 539 ? -16.779 -20.984 10.274 1.00 95.81 539 THR A C 1
ATOM 4150 O O . THR A 1 539 ? -16.616 -21.899 11.084 1.00 95.81 539 THR A O 1
ATOM 4153 N N . LEU A 1 540 ? -15.776 -20.522 9.516 1.00 96.62 540 LEU A N 1
ATOM 4154 C CA . LEU A 1 540 ? -14.414 -21.063 9.547 1.00 96.62 540 LEU A CA 1
ATOM 4155 C C . LEU A 1 540 ? -13.797 -20.974 10.951 1.00 96.62 540 LEU A C 1
ATOM 4157 O O . LEU A 1 540 ? -13.290 -21.967 11.475 1.00 96.62 540 LEU A O 1
ATOM 4161 N N . LEU A 1 541 ? -13.867 -19.803 11.591 1.00 96.31 541 LEU A N 1
ATOM 4162 C CA . LEU A 1 541 ? -13.307 -19.599 12.929 1.00 96.31 541 LEU A CA 1
ATOM 4163 C C . LEU A 1 541 ? -14.100 -20.344 14.015 1.00 96.31 541 LEU A C 1
ATOM 4165 O O . LEU A 1 541 ? -13.492 -20.888 14.938 1.00 96.31 541 LEU A O 1
ATOM 4169 N N . ARG A 1 542 ? -15.434 -20.441 13.900 1.00 94.62 542 ARG A N 1
ATOM 4170 C CA . ARG A 1 542 ? -16.268 -21.258 14.802 1.00 94.62 542 ARG A CA 1
ATOM 4171 C C . ARG A 1 542 ? -15.903 -22.741 14.710 1.00 94.62 542 ARG A C 1
ATOM 4173 O O . ARG A 1 542 ? -15.752 -23.376 15.753 1.00 94.62 542 ARG A O 1
ATOM 4180 N N . ARG A 1 543 ? -15.688 -23.281 13.502 1.00 95.50 543 ARG A N 1
ATOM 4181 C CA . ARG A 1 543 ? -15.293 -24.690 13.279 1.00 95.50 543 ARG A CA 1
ATOM 4182 C C . ARG A 1 543 ? -13.975 -25.064 13.957 1.00 95.50 543 ARG A C 1
ATOM 4184 O O . ARG A 1 543 ? -13.805 -26.217 14.345 1.00 95.50 543 ARG A O 1
ATOM 4191 N N . ARG A 1 544 ? -13.066 -24.104 14.165 1.00 95.19 544 ARG A N 1
ATOM 4192 C CA . ARG A 1 544 ? -11.822 -24.337 14.923 1.00 95.19 544 ARG A CA 1
ATOM 4193 C C . ARG A 1 544 ? -12.054 -24.593 16.413 1.00 95.19 544 ARG A C 1
ATOM 4195 O O . ARG A 1 544 ? -11.139 -25.062 17.081 1.00 95.19 544 ARG A O 1
ATOM 4202 N N . ASN A 1 545 ? -13.240 -24.290 16.945 1.00 94.06 545 ASN A N 1
ATOM 4203 C CA . ASN A 1 545 ? -13.642 -24.571 18.325 1.00 94.06 545 ASN A CA 1
ATOM 4204 C C . ASN A 1 545 ? -12.627 -24.083 19.385 1.00 94.06 545 ASN A C 1
ATOM 4206 O O . ASN A 1 545 ? -12.325 -24.783 20.350 1.00 94.06 545 ASN A O 1
ATOM 4210 N N . GLY A 1 546 ? -12.064 -22.888 19.170 1.00 92.94 546 GLY A N 1
ATOM 4211 C CA . GLY A 1 546 ? -11.065 -22.276 20.053 1.00 92.94 546 GLY A CA 1
ATOM 4212 C C . GLY A 1 546 ? -9.634 -22.799 19.886 1.00 92.94 546 GLY A C 1
ATOM 4213 O O . GLY A 1 546 ? -8.772 -22.417 20.668 1.00 92.94 546 GLY A O 1
ATOM 4214 N N . ALA A 1 547 ? -9.354 -23.653 18.896 1.00 97.06 547 ALA A N 1
ATOM 4215 C CA . ALA A 1 547 ? -7.990 -24.084 18.610 1.00 97.06 547 ALA A CA 1
ATOM 4216 C C . ALA A 1 547 ? -7.130 -22.903 18.110 1.00 97.06 547 ALA A C 1
ATOM 4218 O O . ALA A 1 547 ? -7.527 -22.238 17.139 1.00 97.06 547 ALA A O 1
ATOM 4219 N N . PRO A 1 548 ? -5.943 -22.668 18.705 1.00 97.12 548 PRO A N 1
ATOM 4220 C CA . PRO A 1 548 ? -5.063 -21.584 18.290 1.00 97.12 548 PRO A CA 1
ATOM 4221 C C . PRO A 1 548 ? -4.562 -21.797 16.860 1.00 97.12 548 PRO A C 1
ATOM 4223 O O . PRO A 1 548 ? -4.539 -22.918 16.345 1.00 97.12 548 PRO A O 1
ATOM 4226 N N . VAL A 1 549 ? -4.163 -20.709 16.211 1.00 96.81 549 VAL A N 1
ATOM 4227 C CA . VAL A 1 549 ? -3.587 -20.712 14.864 1.00 96.81 549 VAL A CA 1
ATOM 4228 C C . VAL A 1 549 ? -2.079 -20.900 14.977 1.00 96.81 549 VAL A C 1
ATOM 4230 O O . VAL A 1 549 ? -1.384 -20.069 15.573 1.00 96.81 549 VAL A O 1
ATOM 4233 N N . GLN A 1 550 ? -1.563 -21.982 14.400 1.00 95.38 550 GLN A N 1
ATOM 4234 C CA . GLN A 1 550 ? -0.122 -22.190 14.270 1.00 95.38 550 GLN A CA 1
ATOM 4235 C C . GLN A 1 550 ? 0.424 -21.243 13.193 1.00 95.38 550 GLN A C 1
ATOM 4237 O O . GLN A 1 550 ? -0.096 -21.195 12.078 1.00 95.38 550 GLN A O 1
ATOM 4242 N N . ILE A 1 551 ? 1.430 -20.435 13.535 1.00 91.12 551 ILE A N 1
ATOM 4243 C CA . ILE A 1 551 ? 2.041 -19.476 12.610 1.00 91.12 551 ILE A CA 1
ATOM 4244 C C . ILE A 1 551 ? 3.481 -19.915 12.349 1.00 91.12 551 ILE A C 1
ATOM 4246 O O . ILE A 1 551 ? 4.284 -19.873 13.287 1.00 91.12 551 ILE A O 1
ATOM 4250 N N . PRO A 1 552 ? 3.857 -20.185 11.085 1.00 90.88 552 PRO A N 1
ATOM 4251 C CA . PRO A 1 552 ? 3.109 -19.931 9.842 1.00 90.88 552 PRO A CA 1
ATOM 4252 C C . PRO A 1 552 ? 2.157 -21.047 9.360 1.00 90.88 552 PRO A C 1
ATOM 4254 O O . PRO A 1 552 ? 1.452 -20.829 8.379 1.00 90.88 552 PRO A O 1
ATOM 4257 N N . GLU A 1 553 ? 2.131 -22.211 10.000 1.00 91.62 553 GLU A N 1
ATOM 4258 C CA . GLU A 1 553 ? 1.633 -23.473 9.429 1.00 91.62 553 GLU A CA 1
ATOM 4259 C C . GLU A 1 553 ? 0.159 -23.450 8.990 1.00 91.62 553 GLU A C 1
ATOM 4261 O O . GLU A 1 553 ? -0.158 -23.903 7.893 1.00 91.62 553 GLU A O 1
ATOM 4266 N N . ASP A 1 554 ? -0.734 -22.882 9.801 1.00 94.69 554 ASP A N 1
ATOM 4267 C CA . ASP A 1 554 ? -2.178 -22.872 9.522 1.00 94.69 554 ASP A CA 1
ATOM 4268 C C . ASP A 1 554 ? -2.598 -21.705 8.608 1.00 94.69 554 ASP A C 1
ATOM 4270 O O . ASP A 1 554 ? -3.736 -21.645 8.142 1.00 94.69 554 ASP A O 1
ATOM 4274 N N . VAL A 1 555 ? -1.712 -20.729 8.371 1.00 93.19 555 VAL A N 1
ATOM 4275 C CA . VAL A 1 555 ? -2.080 -19.448 7.742 1.00 93.19 555 VAL A CA 1
ATOM 4276 C C . VAL A 1 555 ? -2.538 -19.632 6.298 1.00 93.19 555 VAL A C 1
ATOM 4278 O O . VAL A 1 555 ? -3.569 -19.076 5.925 1.00 93.19 555 VAL A O 1
ATOM 4281 N N . GLN A 1 556 ? -1.798 -20.398 5.491 1.00 94.19 556 GLN A N 1
ATOM 4282 C CA . GLN A 1 556 ? -2.158 -20.610 4.085 1.00 94.19 556 GLN A CA 1
ATOM 4283 C C . GLN A 1 556 ? -3.483 -21.357 3.964 1.00 94.19 556 GLN A C 1
ATOM 4285 O O . GLN A 1 556 ? -4.346 -20.932 3.205 1.00 94.19 556 GLN A O 1
ATOM 4290 N N . GLN A 1 557 ? -3.668 -22.399 4.778 1.00 94.88 557 GLN A N 1
ATOM 4291 C CA . GLN A 1 557 ? -4.903 -23.172 4.799 1.00 94.88 557 GLN A CA 1
ATOM 4292 C C . GLN A 1 557 ? -6.111 -22.281 5.109 1.00 94.88 557 GLN A C 1
ATOM 4294 O O . GLN A 1 557 ? -7.101 -22.324 4.393 1.00 94.88 557 GLN A O 1
ATOM 4299 N N . LEU A 1 558 ? -6.024 -21.417 6.126 1.00 95.12 558 LEU A N 1
ATOM 4300 C CA . LEU A 1 558 ? -7.125 -20.506 6.457 1.00 95.12 558 LEU A CA 1
ATOM 4301 C C . LEU A 1 558 ? -7.450 -19.530 5.319 1.00 95.12 558 LEU A C 1
ATOM 4303 O O . LEU A 1 558 ? -8.619 -19.214 5.103 1.00 95.12 558 LEU A O 1
ATOM 4307 N N . VAL A 1 559 ? -6.431 -19.031 4.614 1.00 93.69 559 VAL A N 1
ATOM 4308 C CA . VAL A 1 559 ? -6.619 -18.109 3.484 1.00 93.69 559 VAL A CA 1
ATOM 4309 C C . VAL A 1 559 ? -7.210 -18.806 2.260 1.00 93.69 559 VAL A C 1
ATOM 4311 O O . VAL A 1 559 ? -8.001 -18.177 1.561 1.00 93.69 559 VAL A O 1
ATOM 4314 N N . ASP A 1 560 ? -6.861 -20.065 2.005 1.00 94.25 560 ASP A N 1
ATOM 4315 C CA . ASP A 1 560 ? -7.397 -20.835 0.880 1.00 94.25 560 ASP A CA 1
ATOM 4316 C C . ASP A 1 560 ? -8.819 -21.345 1.174 1.00 94.25 560 ASP A C 1
ATOM 4318 O O . ASP A 1 560 ? -9.756 -21.030 0.434 1.00 94.25 560 ASP A O 1
ATOM 4322 N N . ASP A 1 561 ? -9.017 -22.004 2.320 1.00 94.62 561 ASP A N 1
ATOM 4323 C CA . ASP A 1 561 ? -10.284 -22.645 2.699 1.00 94.62 561 ASP A CA 1
ATOM 4324 C C . ASP A 1 561 ? -11.446 -21.644 2.778 1.00 94.62 561 ASP A C 1
ATOM 4326 O O . ASP A 1 561 ? -12.571 -21.979 2.413 1.00 94.62 561 ASP A O 1
ATOM 4330 N N . VAL A 1 562 ? -11.205 -20.389 3.191 1.00 93.94 562 VAL A N 1
ATOM 4331 C CA . VAL A 1 562 ? -12.281 -19.381 3.275 1.00 93.94 562 VAL A CA 1
ATOM 4332 C C . VAL A 1 562 ? -12.945 -19.109 1.920 1.00 93.94 562 VAL A C 1
ATOM 4334 O O . VAL A 1 562 ? -14.115 -18.727 1.898 1.00 93.94 562 VAL A O 1
ATOM 4337 N N . TYR A 1 563 ? -12.235 -19.313 0.806 1.00 90.81 563 TYR A N 1
ATOM 4338 C CA . TYR A 1 563 ? -12.767 -19.162 -0.552 1.00 90.81 563 TYR A CA 1
ATOM 4339 C C . TYR A 1 563 ? -13.106 -20.504 -1.202 1.00 90.81 563 TYR A C 1
ATOM 4341 O O . TYR A 1 563 ? -14.081 -20.569 -1.946 1.00 90.81 563 TYR A O 1
ATOM 4349 N N . ASP A 1 564 ? -12.340 -21.555 -0.913 1.00 93.81 564 ASP A N 1
ATOM 4350 C CA . ASP A 1 564 ? -12.455 -22.840 -1.610 1.00 93.81 564 ASP A CA 1
ATOM 4351 C C . ASP A 1 564 ? -13.486 -23.788 -0.979 1.00 93.81 564 ASP A C 1
ATOM 4353 O O . ASP A 1 564 ? -14.070 -24.617 -1.677 1.00 93.81 564 ASP A O 1
ATOM 4357 N N . ASP A 1 565 ? -13.729 -23.689 0.333 1.00 93.44 565 ASP A N 1
ATOM 4358 C CA . ASP A 1 565 ? -14.695 -24.545 1.028 1.00 93.44 565 ASP A CA 1
ATOM 4359 C C . ASP A 1 565 ? -16.109 -23.959 0.939 1.00 93.44 565 ASP A C 1
ATOM 4361 O O . ASP A 1 565 ? -16.533 -23.159 1.778 1.00 93.44 565 ASP A O 1
ATOM 4365 N N . ASP A 1 566 ? -16.857 -24.381 -0.081 1.00 91.62 566 ASP A N 1
ATOM 4366 C CA . ASP A 1 566 ? -18.252 -23.981 -0.307 1.00 91.62 566 ASP A CA 1
ATOM 4367 C C . ASP A 1 566 ? -19.172 -24.269 0.886 1.00 91.62 566 ASP A C 1
ATOM 4369 O O . ASP A 1 566 ? -20.173 -23.577 1.070 1.00 91.62 566 ASP A O 1
ATOM 4373 N N . SER A 1 567 ? -18.827 -25.230 1.754 1.00 92.69 567 SER A N 1
ATOM 4374 C CA . SER A 1 567 ? -19.634 -25.523 2.943 1.00 92.69 567 SER A CA 1
ATOM 4375 C C . SER A 1 567 ? -19.609 -24.400 3.985 1.00 92.69 567 SER A C 1
ATOM 4377 O O . SER A 1 567 ? -20.385 -24.444 4.939 1.00 92.69 567 SER A O 1
ATOM 4379 N N . LEU A 1 568 ? -18.712 -23.416 3.849 1.00 92.00 568 LEU A N 1
ATOM 4380 C CA . LEU A 1 568 ? -18.661 -22.235 4.711 1.00 92.00 568 LEU A CA 1
ATOM 4381 C C . LEU A 1 568 ? -19.746 -21.200 4.374 1.00 92.00 568 LEU A C 1
ATOM 4383 O O . LEU A 1 568 ? -20.025 -20.341 5.212 1.00 92.00 568 LEU A O 1
ATOM 4387 N N . ALA A 1 569 ? -20.326 -21.248 3.170 1.00 89.31 569 ALA A N 1
ATOM 4388 C CA . ALA A 1 569 ? -21.372 -20.332 2.724 1.00 89.31 569 ALA A CA 1
ATOM 4389 C C . ALA A 1 569 ? -22.756 -20.979 2.869 1.00 89.31 569 ALA A C 1
ATOM 4391 O O . ALA A 1 569 ? -23.236 -21.677 1.981 1.00 89.31 569 ALA A O 1
ATOM 4392 N N . GLU A 1 570 ? -23.402 -20.741 4.010 1.00 89.00 570 GLU A N 1
ATOM 4393 C CA . GLU A 1 570 ? -24.768 -21.220 4.272 1.00 89.00 570 GLU A CA 1
ATOM 4394 C C . GLU A 1 570 ? -25.836 -20.361 3.565 1.00 89.00 570 GLU A C 1
ATOM 4396 O O . GLU A 1 570 ? -26.895 -20.866 3.200 1.00 89.00 570 GLU A O 1
ATOM 4401 N N . ASP A 1 571 ? -25.544 -19.075 3.341 1.00 91.75 571 ASP A N 1
ATOM 4402 C CA . ASP A 1 571 ? -26.375 -18.113 2.606 1.00 91.75 571 ASP A CA 1
ATOM 4403 C C . ASP A 1 571 ? -25.957 -18.083 1.128 1.00 91.75 571 ASP A C 1
ATOM 4405 O O . ASP A 1 571 ? -24.971 -17.441 0.744 1.00 91.75 571 ASP A O 1
ATOM 4409 N N . LEU A 1 572 ? -26.680 -18.837 0.298 1.00 92.00 572 LEU A N 1
ATOM 4410 C CA . LEU A 1 572 ? -26.362 -18.977 -1.123 1.00 92.00 572 LEU A CA 1
ATOM 4411 C C . LEU A 1 572 ? -26.616 -17.675 -1.888 1.00 92.00 572 LEU A C 1
ATOM 4413 O O . LEU A 1 572 ? -25.852 -17.341 -2.795 1.00 92.00 572 LEU A O 1
ATOM 4417 N N . GLU A 1 573 ? -27.659 -16.927 -1.529 1.00 93.94 573 GLU A N 1
ATOM 4418 C CA . GLU A 1 573 ? -27.978 -15.642 -2.142 1.00 93.94 573 GLU A CA 1
ATOM 4419 C C . GLU A 1 573 ? -26.861 -14.618 -1.907 1.00 93.94 573 GLU A C 1
ATOM 4421 O O . GLU A 1 573 ? -26.406 -13.985 -2.867 1.00 93.94 573 GLU A O 1
ATOM 4426 N N . ALA A 1 574 ? -26.366 -14.500 -0.671 1.00 93.19 574 ALA A N 1
ATOM 4427 C CA . ALA A 1 574 ? -25.264 -13.594 -0.350 1.00 93.19 574 ALA A CA 1
ATOM 4428 C C . ALA A 1 574 ? -23.959 -13.982 -1.069 1.00 93.19 574 ALA A C 1
ATOM 4430 O O . ALA A 1 574 ? -23.204 -13.103 -1.500 1.00 93.19 574 ALA A O 1
ATOM 4431 N N . ASP A 1 575 ? -23.666 -15.280 -1.223 1.00 93.75 575 ASP A N 1
ATOM 4432 C CA . ASP A 1 575 ? -22.455 -15.718 -1.933 1.00 93.75 575 ASP A CA 1
ATOM 4433 C C . ASP A 1 575 ? -22.575 -15.518 -3.454 1.00 93.75 575 ASP A C 1
ATOM 4435 O O . ASP A 1 575 ? -21.607 -15.113 -4.108 1.00 93.75 575 ASP A O 1
ATOM 4439 N N . MET A 1 576 ? -23.776 -15.691 -4.019 1.00 94.38 576 MET A N 1
ATOM 4440 C CA . MET A 1 576 ? -24.074 -15.315 -5.406 1.00 94.38 576 MET A CA 1
ATOM 4441 C C . MET A 1 576 ? -23.928 -13.808 -5.644 1.00 94.38 576 MET A C 1
ATOM 4443 O O . MET A 1 576 ? -23.352 -13.413 -6.662 1.00 94.38 576 MET A O 1
ATOM 4447 N N . GLU A 1 577 ? -24.398 -12.969 -4.717 1.00 94.31 577 GLU A N 1
ATOM 4448 C CA . GLU A 1 577 ? -24.216 -11.515 -4.781 1.00 94.31 577 GLU A CA 1
ATOM 4449 C C . GLU A 1 577 ? -22.728 -11.148 -4.751 1.00 94.31 577 GLU A C 1
ATOM 4451 O O . GLU A 1 577 ? -22.264 -10.439 -5.645 1.00 94.31 577 GLU A O 1
ATOM 4456 N N . ARG A 1 578 ? -21.948 -11.721 -3.821 1.00 94.00 578 ARG A N 1
ATOM 4457 C CA . ARG A 1 578 ? -20.487 -11.529 -3.754 1.00 94.00 578 ARG A CA 1
ATOM 4458 C C . ARG A 1 578 ? -19.803 -11.876 -5.078 1.00 94.00 578 ARG A C 1
ATOM 4460 O O . ARG A 1 578 ? -18.981 -11.102 -5.572 1.00 94.00 578 ARG A O 1
ATOM 4467 N N . MET A 1 579 ? -20.118 -13.035 -5.661 1.00 92.56 579 MET A N 1
ATOM 4468 C CA . MET A 1 579 ? -19.559 -13.437 -6.957 1.00 92.56 579 MET A CA 1
ATOM 4469 C C . MET A 1 579 ? -19.976 -12.474 -8.079 1.00 92.56 579 MET A C 1
ATOM 4471 O O . MET A 1 579 ? -19.166 -12.164 -8.956 1.00 92.56 579 MET A O 1
ATOM 4475 N N . GLY A 1 580 ? -21.213 -11.972 -8.046 1.00 94.62 580 GLY A N 1
ATOM 4476 C CA . GLY A 1 580 ? -21.717 -10.955 -8.969 1.00 94.62 580 GLY A CA 1
ATOM 4477 C C . GLY A 1 580 ? -20.973 -9.621 -8.858 1.00 94.62 580 GLY A C 1
ATOM 4478 O O . GLY A 1 580 ? -20.558 -9.069 -9.881 1.00 94.62 580 GLY A O 1
ATOM 4479 N N . GLU A 1 581 ? -20.737 -9.132 -7.638 1.00 90.81 581 GLU A N 1
ATOM 4480 C CA . GLU A 1 581 ? -19.938 -7.929 -7.367 1.00 90.81 581 GLU A CA 1
ATOM 4481 C C . GLU A 1 581 ? -18.502 -8.079 -7.884 1.00 90.81 581 GLU A C 1
ATOM 4483 O O . GLU A 1 581 ? -17.973 -7.186 -8.551 1.00 90.81 581 GLU A O 1
ATOM 4488 N N . GLU A 1 582 ? -17.875 -9.229 -7.632 1.00 91.62 582 GLU A N 1
ATOM 4489 C CA . GLU A 1 582 ? -16.529 -9.542 -8.111 1.00 91.62 582 GLU A CA 1
ATOM 4490 C C . GLU A 1 582 ? -16.467 -9.581 -9.650 1.00 91.62 582 GLU A C 1
ATOM 4492 O O . GLU A 1 582 ? -15.530 -9.055 -10.263 1.00 91.62 582 GLU A O 1
ATOM 4497 N N . LEU A 1 583 ? -17.490 -10.149 -10.299 1.00 93.81 583 LEU A N 1
ATOM 4498 C CA . LEU A 1 583 ? -17.615 -10.181 -11.758 1.00 93.81 583 LEU A CA 1
ATOM 4499 C C . LEU A 1 583 ? -17.794 -8.765 -12.326 1.00 93.81 583 LEU A C 1
ATOM 4501 O O . LEU A 1 583 ? -17.137 -8.423 -13.313 1.00 93.81 583 LEU A O 1
ATOM 4505 N N . ALA A 1 584 ? -18.604 -7.920 -11.681 1.00 91.50 584 ALA A N 1
ATOM 4506 C CA . ALA A 1 584 ? -18.792 -6.522 -12.067 1.00 91.50 584 ALA A CA 1
ATOM 4507 C C . ALA A 1 584 ? -17.484 -5.718 -11.970 1.00 91.50 584 ALA A C 1
ATOM 4509 O O . ALA A 1 584 ? -17.114 -5.029 -12.925 1.00 91.50 584 ALA A O 1
ATOM 4510 N N . GLN A 1 585 ? -16.742 -5.861 -10.866 1.00 91.44 585 GLN A N 1
ATOM 4511 C CA . GLN A 1 585 ? -15.437 -5.218 -10.679 1.00 91.44 585 GLN A CA 1
ATOM 4512 C C . GLN A 1 585 ? -14.441 -5.636 -11.768 1.00 91.44 585 GLN A C 1
ATOM 4514 O O . GLN A 1 585 ? -13.836 -4.784 -12.425 1.00 91.44 585 GLN A O 1
ATOM 4519 N N . ARG A 1 586 ? -14.314 -6.943 -12.028 1.00 93.25 586 ARG A N 1
ATOM 4520 C CA . ARG A 1 586 ? -13.425 -7.459 -13.081 1.00 93.25 586 ARG A CA 1
ATOM 4521 C C . ARG A 1 586 ? -13.858 -7.015 -14.478 1.00 93.25 586 ARG A C 1
ATOM 4523 O O . ARG A 1 586 ? -13.007 -6.683 -15.300 1.00 93.25 586 ARG A O 1
ATOM 4530 N N . GLY A 1 587 ? -15.159 -7.008 -14.760 1.00 92.88 587 GLY A N 1
ATOM 4531 C CA . GLY A 1 587 ? -15.715 -6.555 -16.036 1.00 92.88 587 GLY A CA 1
ATOM 4532 C C . GLY A 1 587 ? -15.416 -5.082 -16.309 1.00 92.88 587 GLY A C 1
ATOM 4533 O O . GLY A 1 587 ? -14.946 -4.742 -17.394 1.00 92.88 587 GLY A O 1
ATOM 4534 N N . LEU A 1 588 ? -15.601 -4.219 -15.305 1.00 90.31 588 LEU A N 1
ATOM 4535 C CA . LEU A 1 588 ? -15.279 -2.796 -15.415 1.00 90.31 588 LEU A CA 1
ATOM 4536 C C . LEU A 1 588 ? -13.775 -2.570 -15.632 1.00 90.31 588 LEU A C 1
ATOM 4538 O O . LEU A 1 588 ? -13.394 -1.785 -16.500 1.00 90.31 588 LEU A O 1
ATOM 4542 N N . ALA A 1 589 ? -12.924 -3.299 -14.905 1.00 91.94 589 ALA A N 1
ATOM 4543 C CA . ALA A 1 589 ? -11.474 -3.233 -15.074 1.00 91.94 589 ALA A CA 1
ATOM 4544 C C . ALA A 1 589 ? -11.032 -3.618 -16.494 1.00 91.94 589 ALA A C 1
ATOM 4546 O O . ALA A 1 589 ? -10.218 -2.920 -17.097 1.00 91.94 589 ALA A O 1
ATOM 4547 N N . ARG A 1 590 ? -11.606 -4.688 -17.067 1.00 92.94 590 ARG A N 1
ATOM 4548 C CA . ARG A 1 590 ? -11.313 -5.131 -18.445 1.00 92.94 590 ARG A CA 1
ATOM 4549 C C . ARG A 1 590 ? -11.639 -4.065 -19.494 1.00 92.94 590 ARG A C 1
ATOM 4551 O O . ARG A 1 590 ? -10.932 -3.968 -20.489 1.00 92.94 590 ARG A O 1
ATOM 4558 N N . ASN A 1 591 ? -12.663 -3.246 -19.256 1.00 89.81 591 ASN A N 1
ATOM 4559 C CA . ASN A 1 591 ? -13.003 -2.126 -20.139 1.00 89.81 591 ASN A CA 1
ATOM 4560 C C . ASN A 1 591 ? -12.034 -0.938 -19.989 1.00 89.81 591 ASN A C 1
ATOM 4562 O O . ASN A 1 591 ? -11.826 -0.189 -20.942 1.00 89.81 591 ASN A O 1
ATOM 4566 N N . ALA A 1 592 ? -11.449 -0.752 -18.802 1.00 89.94 592 ALA A N 1
ATOM 4567 C CA . ALA A 1 592 ? -10.553 0.364 -18.500 1.00 89.94 592 ALA A CA 1
ATOM 4568 C C . ALA A 1 592 ? -9.122 0.163 -19.037 1.00 89.94 592 ALA A C 1
ATOM 4570 O O . ALA A 1 592 ? -8.424 1.139 -19.344 1.00 89.94 592 ALA A O 1
ATOM 4571 N N . VAL A 1 593 ? -8.669 -1.091 -19.134 1.00 94.62 593 VAL A N 1
ATOM 4572 C CA . VAL A 1 593 ? -7.292 -1.415 -19.523 1.00 94.62 593 VAL A CA 1
ATOM 4573 C C . VAL A 1 593 ? -7.054 -1.385 -21.037 1.00 94.62 593 VAL A C 1
ATOM 4575 O O . VAL A 1 593 ? -7.972 -1.536 -21.847 1.00 94.62 593 VAL A O 1
ATOM 4578 N N . ILE A 1 594 ? -5.797 -1.171 -21.427 1.00 95.81 594 ILE A N 1
ATOM 4579 C CA . ILE A 1 594 ? -5.325 -1.285 -22.814 1.00 95.81 594 ILE A CA 1
ATOM 4580 C C . ILE A 1 594 ? -5.430 -2.734 -23.318 1.00 95.81 594 ILE A C 1
ATOM 4582 O O . ILE A 1 594 ? -5.452 -3.649 -22.490 1.00 95.81 594 ILE A O 1
ATOM 4586 N N . PRO A 1 595 ? -5.450 -2.958 -24.647 1.00 97.00 595 PRO A N 1
ATOM 4587 C CA . PRO A 1 595 ? -5.466 -4.296 -25.230 1.00 97.00 595 PRO A CA 1
ATOM 4588 C C . PRO A 1 595 ? -4.315 -5.173 -24.738 1.00 97.00 595 PRO A C 1
ATOM 4590 O O . PRO A 1 595 ? -3.294 -4.675 -24.238 1.00 97.00 595 PRO A O 1
ATOM 4593 N N . ASP A 1 596 ? -4.485 -6.483 -24.880 1.00 97.44 596 ASP A N 1
ATOM 4594 C CA . ASP A 1 596 ? -3.380 -7.407 -24.675 1.00 97.44 596 ASP A CA 1
ATOM 4595 C C . ASP A 1 596 ? -2.254 -7.147 -25.684 1.00 97.44 596 ASP A C 1
ATOM 4597 O O . ASP A 1 596 ? -2.510 -6.599 -26.758 1.00 97.44 596 ASP A O 1
ATOM 4601 N N . PRO A 1 597 ? -1.000 -7.501 -25.354 1.00 96.38 597 PRO A N 1
ATOM 4602 C CA . PRO A 1 597 ? 0.117 -7.298 -26.270 1.00 96.38 597 PRO A CA 1
ATOM 4603 C C . PRO A 1 597 ? -0.094 -7.950 -27.644 1.00 96.38 597 PRO A C 1
ATOM 4605 O O . PRO A 1 597 ? 0.244 -7.335 -28.649 1.00 96.38 597 PRO A O 1
ATOM 4608 N N . ASP A 1 598 ? -0.705 -9.137 -27.693 1.00 94.38 598 ASP A N 1
ATOM 4609 C CA . ASP A 1 598 ? -1.034 -9.866 -28.923 1.00 94.38 598 ASP A CA 1
ATOM 4610 C C . ASP A 1 598 ? -2.139 -9.194 -29.754 1.00 94.38 598 ASP A C 1
ATOM 4612 O O . ASP A 1 598 ? -2.069 -9.206 -30.982 1.00 94.38 598 ASP A O 1
ATOM 4616 N N . ASP A 1 599 ? -3.104 -8.530 -29.112 1.00 94.06 599 ASP A N 1
ATOM 4617 C CA . ASP A 1 599 ? -4.135 -7.736 -29.799 1.00 94.06 599 ASP A CA 1
ATOM 4618 C C . ASP A 1 599 ? -3.601 -6.387 -30.327 1.00 94.06 599 ASP A C 1
ATOM 4620 O O . ASP A 1 599 ? -4.236 -5.749 -31.168 1.00 94.06 599 ASP A O 1
ATOM 4624 N N . ALA A 1 600 ? -2.459 -5.917 -29.810 1.00 93.50 600 ALA A N 1
ATOM 4625 C CA . ALA A 1 600 ? -1.840 -4.632 -30.153 1.00 93.50 600 ALA A CA 1
ATOM 4626 C C . ALA A 1 600 ? -0.611 -4.760 -31.077 1.00 93.50 600 ALA A C 1
ATOM 4628 O O . ALA A 1 600 ? 0.103 -3.772 -31.277 1.00 93.50 600 ALA A O 1
ATOM 4629 N N . GLU A 1 601 ? -0.356 -5.952 -31.626 1.00 92.38 601 GLU A N 1
ATOM 4630 C CA . GLU A 1 601 ? 0.848 -6.286 -32.402 1.00 92.38 601 GLU A CA 1
ATOM 4631 C C . GLU A 1 601 ? 1.037 -5.369 -33.627 1.00 92.38 601 GLU A C 1
ATOM 4633 O O . GLU A 1 601 ? 2.129 -4.850 -33.867 1.00 92.38 601 GLU A O 1
ATOM 4638 N N . ASP A 1 602 ? -0.035 -5.120 -34.386 1.00 94.12 602 ASP A N 1
ATOM 4639 C CA . ASP A 1 602 ? -0.019 -4.316 -35.615 1.00 94.12 602 ASP A CA 1
ATOM 4640 C C . ASP A 1 602 ? -0.754 -2.968 -35.490 1.00 94.12 602 ASP A C 1
ATOM 4642 O O . ASP A 1 602 ? -0.682 -2.133 -36.400 1.00 94.12 602 ASP A O 1
ATOM 4646 N N . ASN A 1 603 ? -1.417 -2.709 -34.355 1.00 95.62 603 ASN A N 1
ATOM 4647 C CA . ASN A 1 603 ? -2.226 -1.513 -34.146 1.00 95.62 603 ASN A CA 1
ATOM 4648 C C . ASN A 1 603 ? -2.110 -0.938 -32.725 1.00 95.62 603 ASN A C 1
ATOM 4650 O O . ASN A 1 603 ? -2.591 -1.503 -31.745 1.00 95.62 603 ASN A O 1
ATOM 4654 N N . LEU A 1 604 ? -1.570 0.281 -32.626 1.00 94.44 604 LEU A N 1
ATOM 4655 C CA . LEU A 1 604 ? -1.423 0.994 -31.354 1.00 94.44 604 LEU A CA 1
ATOM 4656 C C . LEU A 1 604 ? -2.640 1.852 -30.962 1.00 94.44 604 LEU A C 1
ATOM 4658 O O . LEU A 1 604 ? -2.640 2.414 -29.867 1.00 94.44 604 LEU A O 1
ATOM 4662 N N . ASN A 1 605 ? -3.667 1.985 -31.814 1.00 93.88 605 ASN A N 1
ATOM 4663 C CA . ASN A 1 605 ? -4.809 2.881 -31.569 1.00 93.88 605 ASN A CA 1
ATOM 4664 C C . ASN A 1 605 ? -5.522 2.568 -30.243 1.00 93.88 605 ASN A C 1
ATOM 4666 O O . ASN A 1 605 ? -5.778 3.464 -29.434 1.00 93.88 605 ASN A O 1
ATOM 4670 N N . GLY A 1 606 ? -5.745 1.276 -29.978 1.00 90.25 606 GLY A N 1
ATOM 4671 C CA . GLY A 1 606 ? -6.439 0.789 -28.785 1.00 90.25 606 GLY A CA 1
ATOM 4672 C C . GLY A 1 606 ? -5.745 1.122 -27.460 1.00 90.25 606 GLY A C 1
ATOM 4673 O O . GLY A 1 606 ? -6.390 1.079 -26.415 1.00 90.25 606 GLY A O 1
ATOM 4674 N N . LEU A 1 607 ? -4.460 1.507 -27.471 1.00 91.56 607 LEU A N 1
ATOM 4675 C CA . LEU A 1 607 ? -3.756 1.920 -26.251 1.00 91.56 607 LEU A CA 1
ATOM 4676 C C . LEU A 1 607 ? -4.317 3.230 -25.689 1.00 91.56 607 LEU A C 1
ATOM 4678 O O . LEU A 1 607 ? -4.239 3.449 -24.484 1.00 91.56 607 LEU A O 1
ATOM 4682 N N . THR A 1 608 ? -4.851 4.119 -26.524 1.00 88.31 608 THR A N 1
ATOM 4683 C CA . THR A 1 608 ? -5.363 5.430 -26.078 1.00 88.31 608 THR A CA 1
ATOM 4684 C C . THR A 1 608 ? -6.803 5.701 -26.489 1.00 88.31 608 THR A C 1
ATOM 4686 O O . THR A 1 608 ? -7.350 6.734 -26.113 1.00 88.31 608 THR A O 1
ATOM 4689 N N . GLU A 1 609 ? -7.410 4.805 -27.262 1.00 83.69 609 GLU A N 1
ATOM 4690 C CA . GLU A 1 609 ? -8.798 4.917 -27.690 1.00 83.69 609 GLU A CA 1
ATOM 4691 C C . GLU A 1 609 ? -9.764 4.654 -26.529 1.00 83.69 609 GLU A C 1
ATOM 4693 O O . GLU A 1 609 ? -9.796 3.567 -25.940 1.00 83.69 609 GLU A O 1
ATOM 4698 N N . PHE A 1 610 ? -10.591 5.657 -26.240 1.00 73.88 610 PHE A N 1
ATOM 4699 C CA . PHE A 1 610 ? -11.720 5.549 -25.330 1.00 73.88 610 PHE A CA 1
ATOM 4700 C C . PHE A 1 610 ? -12.924 6.248 -25.963 1.00 73.88 610 PHE A C 1
ATOM 4702 O O . PHE A 1 610 ? -12.890 7.447 -26.228 1.00 73.88 610 PHE A O 1
ATOM 4709 N N . SER A 1 611 ? -13.965 5.481 -26.277 1.00 56.16 611 SER A N 1
ATOM 4710 C CA . SER A 1 611 ? -15.118 5.935 -27.054 1.00 56.16 611 SER A CA 1
ATOM 4711 C C . SER A 1 611 ? -16.292 6.297 -26.146 1.00 56.16 611 SER A C 1
ATOM 4713 O O . SER A 1 611 ? -17.344 5.684 -26.248 1.00 56.16 611 SER A O 1
ATOM 4715 N N . PHE A 1 612 ? -16.110 7.236 -25.221 1.00 51.91 612 PHE A N 1
ATOM 4716 C CA . PHE A 1 612 ? -17.198 7.907 -24.505 1.00 51.91 612 PHE A CA 1
ATOM 4717 C C . PHE A 1 612 ? -16.664 9.225 -23.926 1.00 51.91 612 PHE A C 1
ATOM 4719 O O . PHE A 1 612 ? -15.501 9.280 -23.529 1.00 51.91 612 PHE A O 1
ATOM 4726 N N . ASP A 1 613 ? -17.517 10.253 -23.861 1.00 42.91 613 ASP A N 1
ATOM 4727 C CA . ASP A 1 613 ? -17.290 11.570 -23.225 1.00 42.91 613 ASP A CA 1
ATOM 4728 C C . ASP A 1 613 ? -17.257 11.433 -21.687 1.00 42.91 613 ASP A C 1
ATOM 4730 O O . ASP A 1 613 ? -17.973 12.072 -20.921 1.00 42.91 613 ASP A O 1
ATOM 4734 N N . VAL A 1 614 ? -16.494 10.450 -21.236 1.00 45.62 614 VAL A N 1
ATOM 4735 C CA . VAL A 1 614 ? -16.330 10.069 -19.852 1.00 45.62 614 VAL A CA 1
ATOM 4736 C C . VAL A 1 614 ? -15.088 10.803 -19.377 1.00 45.62 614 VAL A C 1
ATOM 4738 O O . VAL A 1 614 ? -13.989 10.567 -19.880 1.00 45.62 614 VAL A O 1
ATOM 4741 N N . ASP A 1 615 ? -15.296 11.729 -18.443 1.00 43.94 615 ASP A N 1
ATOM 4742 C CA . ASP A 1 615 ? -14.246 12.517 -17.807 1.00 43.94 615 ASP A CA 1
ATOM 4743 C C . ASP A 1 615 ? -13.029 11.644 -17.454 1.00 43.94 615 ASP A C 1
ATOM 4745 O O . ASP A 1 615 ? -13.176 10.506 -16.993 1.00 43.94 615 ASP A O 1
ATOM 4749 N N . GLU A 1 616 ? -11.815 12.197 -17.588 1.00 42.09 616 GLU A N 1
ATOM 4750 C CA . GLU A 1 616 ? -10.542 11.551 -17.196 1.00 42.09 616 GLU A CA 1
ATOM 4751 C C . GLU A 1 616 ? -10.593 10.996 -15.744 1.00 42.09 616 GLU A C 1
ATOM 4753 O O . GLU A 1 616 ? -9.800 10.129 -15.377 1.00 42.09 616 GLU A O 1
ATOM 4758 N N . HIS A 1 617 ? -11.566 11.451 -14.943 1.00 43.16 617 HIS A N 1
ATOM 4759 C CA . HIS A 1 617 ? -11.922 10.993 -13.600 1.00 43.16 617 HIS A CA 1
ATOM 4760 C C . HIS A 1 617 ? -12.479 9.556 -13.488 1.00 43.16 617 HIS A C 1
ATOM 4762 O O . HIS A 1 617 ? -12.473 9.019 -12.381 1.00 43.16 617 HIS A O 1
ATOM 4768 N N . VAL A 1 618 ? -12.933 8.905 -14.569 1.00 48.25 618 VAL A N 1
ATOM 4769 C CA . VAL A 1 618 ? -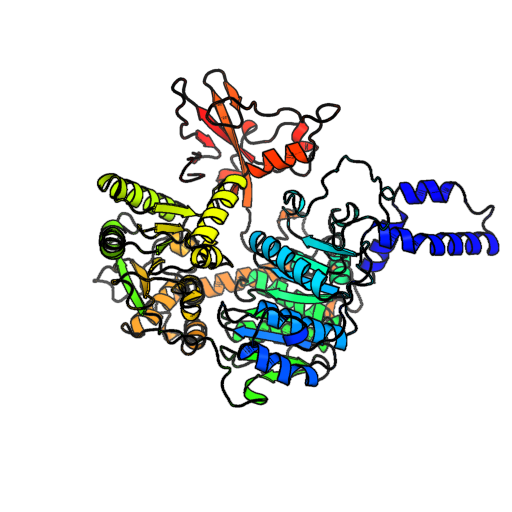13.519 7.541 -14.492 1.00 48.25 618 VAL A CA 1
ATOM 4770 C C . VAL A 1 618 ? -12.494 6.423 -14.707 1.00 48.25 618 VAL A C 1
ATOM 4772 O O . VAL A 1 618 ? -12.707 5.303 -14.243 1.00 48.25 618 VAL A O 1
ATOM 4775 N N . LEU A 1 619 ? -11.338 6.706 -15.321 1.00 62.16 619 LEU A N 1
ATOM 4776 C CA . LEU A 1 619 ? -10.218 5.755 -15.385 1.00 62.16 619 LEU A CA 1
ATOM 4777 C C . LEU A 1 619 ? -9.457 5.746 -14.052 1.00 62.16 619 LEU A C 1
ATOM 4779 O O . LEU A 1 619 ? -8.321 6.211 -13.940 1.00 62.16 619 LEU A O 1
ATOM 4783 N N . ALA A 1 620 ? -10.113 5.225 -13.019 1.00 74.12 620 ALA A N 1
ATOM 4784 C CA . ALA A 1 620 ? -9.532 5.046 -11.701 1.00 74.12 620 ALA A CA 1
ATOM 4785 C C . ALA A 1 620 ? -8.652 3.788 -11.658 1.00 74.12 620 ALA A C 1
ATOM 4787 O O . ALA A 1 620 ? -8.933 2.770 -12.293 1.00 74.12 620 ALA A O 1
ATOM 4788 N N . THR A 1 621 ? -7.590 3.839 -10.857 1.00 78.06 621 THR A N 1
ATOM 4789 C CA . THR A 1 621 ? -6.752 2.671 -10.544 1.00 78.06 621 THR A CA 1
ATOM 4790 C C . THR A 1 621 ? -7.348 1.791 -9.451 1.00 78.06 621 THR A C 1
ATOM 4792 O O . THR A 1 621 ? -6.830 0.708 -9.213 1.00 78.06 621 THR A O 1
ATOM 4795 N N . ARG A 1 622 ? -8.421 2.240 -8.789 1.00 81.25 622 ARG A N 1
ATOM 4796 C CA . ARG A 1 622 ? -9.099 1.542 -7.691 1.00 81.25 622 ARG A CA 1
ATOM 4797 C C . ARG A 1 622 ? -10.609 1.633 -7.861 1.00 81.25 622 ARG A C 1
ATOM 4799 O O . ARG A 1 622 ? -11.119 2.692 -8.236 1.00 81.25 622 ARG A O 1
ATOM 4806 N N . PHE A 1 623 ? -11.317 0.553 -7.550 1.00 73.62 623 PHE A N 1
ATOM 4807 C CA . PHE A 1 623 ? -12.773 0.516 -7.645 1.00 73.62 623 PHE A CA 1
ATOM 4808 C C . PHE A 1 623 ? -13.427 1.374 -6.553 1.00 73.62 623 PHE A C 1
ATOM 4810 O O . PHE A 1 623 ? -12.969 1.397 -5.413 1.00 73.62 623 PHE A O 1
ATOM 4817 N N . GLY A 1 624 ? -14.483 2.119 -6.899 1.00 64.50 624 GLY A N 1
ATOM 4818 C CA . GLY A 1 624 ? -15.260 2.920 -5.938 1.00 64.50 624 GLY A CA 1
ATOM 4819 C C . GLY A 1 624 ? -14.476 4.020 -5.198 1.00 64.50 624 GLY A C 1
ATOM 4820 O O . GLY A 1 624 ? -15.007 4.644 -4.282 1.00 64.50 624 GLY A O 1
ATOM 4821 N N . ALA A 1 625 ? -13.222 4.285 -5.579 1.00 56.47 625 ALA A N 1
ATOM 4822 C CA . ALA A 1 625 ? -12.280 5.126 -4.842 1.00 56.47 625 ALA A CA 1
ATOM 4823 C C . ALA A 1 625 ? -12.413 6.628 -5.144 1.00 56.47 625 ALA A C 1
ATOM 4825 O O . ALA A 1 625 ? -11.418 7.358 -5.158 1.00 56.47 625 ALA A O 1
ATOM 4826 N N . GLY A 1 626 ? -13.639 7.109 -5.353 1.00 64.06 626 GLY A N 1
ATOM 4827 C CA . GLY A 1 626 ? -13.902 8.541 -5.339 1.00 64.06 626 GLY A CA 1
ATOM 4828 C C . GLY A 1 626 ? -13.599 9.057 -3.937 1.00 64.06 626 GLY A C 1
ATOM 4829 O O . GLY A 1 626 ? -14.384 8.851 -3.018 1.00 64.06 626 GLY A O 1
ATOM 4830 N N . SER A 1 627 ? -12.444 9.680 -3.730 1.00 70.88 627 SER A N 1
ATOM 4831 C CA . SER A 1 627 ? -12.176 10.458 -2.525 1.00 70.88 627 SER A CA 1
ATOM 4832 C C . SER A 1 627 ? -11.809 11.866 -2.942 1.00 70.88 627 SER A C 1
ATOM 4834 O O . SER A 1 627 ? -11.030 12.061 -3.873 1.00 70.88 627 SER A O 1
ATOM 4836 N N . VAL A 1 628 ? -12.407 12.837 -2.269 1.00 85.00 628 VAL A N 1
ATOM 4837 C CA . VAL A 1 628 ? -12.122 14.256 -2.459 1.00 85.00 628 VAL A CA 1
ATOM 4838 C C . VAL A 1 628 ? -11.390 14.775 -1.240 1.00 85.00 628 VAL A C 1
ATOM 4840 O O . VAL A 1 628 ? -11.560 14.267 -0.128 1.00 85.00 628 VAL A O 1
ATOM 4843 N N . ARG A 1 629 ? -10.540 15.775 -1.452 1.00 88.56 629 ARG A N 1
ATOM 4844 C CA . ARG A 1 629 ? -9.903 16.480 -0.348 1.00 88.56 629 ARG A CA 1
ATOM 4845 C C . ARG A 1 629 ? -10.804 17.613 0.082 1.00 88.56 629 ARG A C 1
ATOM 4847 O O . ARG A 1 629 ? -11.119 18.487 -0.722 1.00 88.56 629 ARG A O 1
ATOM 4854 N N . VAL A 1 630 ? -11.175 17.583 1.350 1.00 94.50 630 VAL A N 1
ATOM 4855 C CA . VAL A 1 630 ? -11.900 18.678 1.972 1.00 94.50 630 VAL A CA 1
ATOM 4856 C C . VAL A 1 630 ? -10.944 19.544 2.782 1.00 94.50 630 VAL A C 1
ATOM 4858 O O . VAL A 1 630 ? -9.985 19.025 3.359 1.00 94.50 630 VAL A O 1
ATOM 4861 N N . LEU A 1 631 ? -11.194 20.847 2.821 1.00 96.81 631 LEU A N 1
ATOM 4862 C CA . LEU A 1 631 ? -10.520 21.795 3.703 1.00 96.81 631 LEU A CA 1
ATOM 4863 C C . LEU A 1 631 ? -11.573 22.454 4.590 1.00 96.81 631 LEU A C 1
ATOM 4865 O O . LEU A 1 631 ? -12.472 23.125 4.084 1.00 96.81 631 LEU A O 1
ATOM 4869 N N . CYS A 1 632 ? -11.461 22.260 5.901 1.00 97.12 632 CYS A N 1
ATOM 4870 C CA . CYS A 1 632 ? -12.328 22.955 6.840 1.00 97.12 632 CYS A CA 1
ATOM 4871 C C . CYS A 1 632 ? -11.856 24.401 7.024 1.00 97.12 632 CYS A C 1
ATOM 4873 O O . CYS A 1 632 ? -10.653 24.641 7.147 1.00 97.12 632 CYS A O 1
ATOM 4875 N N . TYR A 1 633 ? -12.798 25.338 7.061 1.00 96.88 633 TYR A N 1
ATOM 4876 C CA . TYR A 1 633 ? -12.557 26.727 7.446 1.00 96.88 633 TYR A CA 1
ATOM 4877 C C . TYR A 1 633 ? -13.589 27.153 8.486 1.00 96.88 633 TYR A C 1
ATOM 4879 O O . TYR A 1 633 ? -14.704 26.632 8.514 1.00 96.88 633 TYR A O 1
ATOM 4887 N N . TYR A 1 634 ? -13.211 28.089 9.342 1.00 97.62 634 TYR A N 1
ATOM 4888 C CA . TYR A 1 634 ? -13.999 28.521 10.485 1.00 97.62 634 TYR A CA 1
ATOM 4889 C C . TYR A 1 634 ? -14.636 29.876 10.209 1.00 97.62 634 TYR A C 1
ATOM 4891 O O . TYR A 1 634 ? -14.016 30.725 9.572 1.00 97.62 634 TYR A O 1
ATOM 4899 N N . VAL A 1 635 ? -15.878 30.063 10.650 1.00 96.62 635 VAL A N 1
ATOM 4900 C CA . VAL A 1 635 ? -16.646 31.296 10.446 1.00 96.62 635 VAL A CA 1
ATOM 4901 C C . VAL A 1 635 ? -17.085 31.836 11.798 1.00 96.62 635 VAL A C 1
ATOM 4903 O O . VAL A 1 635 ? -17.798 31.140 12.526 1.00 96.62 635 VAL A O 1
ATOM 4906 N N . ASP A 1 636 ? -16.652 33.053 12.121 1.00 95.94 636 ASP A N 1
ATOM 4907 C CA . ASP A 1 636 ? -17.066 33.755 13.340 1.00 95.94 636 ASP A CA 1
ATOM 4908 C C . ASP A 1 636 ? -18.475 34.370 13.200 1.00 95.94 636 ASP A C 1
ATOM 4910 O O . ASP A 1 636 ? -19.100 34.337 12.135 1.00 95.94 636 ASP A O 1
ATOM 4914 N N . THR A 1 637 ? -19.002 34.951 14.278 1.00 93.31 637 THR A N 1
ATOM 4915 C CA . THR A 1 637 ? -20.333 35.589 14.288 1.00 93.31 637 THR A CA 1
ATOM 4916 C C . THR A 1 637 ? -20.425 36.846 13.419 1.00 93.31 637 THR A C 1
ATOM 4918 O O . THR A 1 637 ? -21.531 37.246 13.044 1.00 93.31 637 THR A O 1
ATOM 4921 N N . ALA A 1 638 ? -19.290 37.450 13.055 1.00 92.94 638 ALA A N 1
ATOM 4922 C CA . ALA A 1 638 ? -19.209 38.568 12.118 1.00 92.94 638 ALA A CA 1
ATOM 4923 C C . ALA A 1 638 ? -19.151 38.109 10.647 1.00 92.94 638 ALA A C 1
ATOM 4925 O O . ALA A 1 638 ? -19.314 38.934 9.746 1.00 92.94 638 ALA A O 1
ATOM 4926 N N . GLY A 1 639 ? -18.968 36.809 10.398 1.00 92.62 639 GLY A N 1
ATOM 4927 C CA . GLY A 1 639 ? -18.863 36.216 9.069 1.00 92.62 639 GLY A CA 1
ATOM 4928 C C . GLY A 1 639 ? -17.444 36.197 8.493 1.00 92.62 639 GLY A C 1
ATOM 4929 O O . GLY A 1 639 ? -17.289 35.864 7.315 1.00 92.62 639 GLY A O 1
ATOM 4930 N N . ASN A 1 640 ? -16.411 36.534 9.274 1.00 95.50 640 ASN A N 1
ATOM 4931 C CA . ASN A 1 640 ? -15.026 36.421 8.807 1.00 95.50 640 ASN A CA 1
ATOM 4932 C C . ASN A 1 640 ? -14.595 34.952 8.770 1.00 95.50 640 ASN A C 1
ATOM 4934 O O . ASN A 1 640 ? -15.086 34.127 9.544 1.00 95.50 640 ASN A O 1
ATOM 4938 N N . ARG A 1 641 ? -13.666 34.631 7.863 1.00 96.75 641 ARG A N 1
ATOM 4939 C CA . ARG A 1 641 ? -13.209 33.262 7.602 1.00 96.75 641 ARG A CA 1
ATOM 4940 C C . ARG A 1 641 ? -11.790 33.030 8.111 1.00 96.75 641 ARG A C 1
ATOM 4942 O O . ARG A 1 641 ? -10.895 33.828 7.839 1.00 96.75 641 ARG A O 1
ATOM 4949 N N . TRP A 1 642 ? -11.580 31.885 8.751 1.00 97.25 642 TRP A N 1
ATOM 4950 C CA . TRP A 1 642 ? -10.334 31.520 9.427 1.00 97.25 642 TRP A CA 1
ATOM 4951 C C . TRP A 1 642 ? -9.920 30.068 9.132 1.00 97.25 642 TRP A C 1
ATOM 4953 O O . TRP A 1 642 ? -10.739 29.248 8.711 1.00 97.25 642 TRP A O 1
ATOM 4963 N N . LEU A 1 643 ? -8.646 29.728 9.337 1.00 95.44 643 LEU A N 1
ATOM 4964 C CA . LEU A 1 643 ? -8.087 28.377 9.142 1.00 95.44 643 LEU A CA 1
ATOM 4965 C C . LEU A 1 643 ? -7.922 27.578 10.444 1.00 95.44 643 LEU A C 1
ATOM 4967 O O . LEU A 1 643 ? -7.487 26.422 10.399 1.00 95.44 643 LEU A O 1
ATOM 4971 N N . ASP A 1 644 ? -8.223 28.189 11.583 1.00 94.56 644 ASP A N 1
ATOM 4972 C CA . ASP A 1 644 ? -8.101 27.648 12.934 1.00 94.56 644 ASP A CA 1
ATOM 4973 C C . ASP A 1 644 ? -9.356 27.974 13.767 1.00 94.56 644 ASP A C 1
ATOM 4975 O O . ASP A 1 644 ? -9.995 29.004 13.533 1.00 94.56 644 ASP A O 1
ATOM 4979 N N . PRO A 1 645 ? -9.732 27.113 14.730 1.00 93.88 645 PRO A N 1
ATOM 4980 C CA . PRO A 1 645 ? -10.919 27.329 15.555 1.00 93.88 645 PRO A CA 1
ATOM 4981 C C . PRO A 1 645 ? -10.793 28.551 16.475 1.00 93.88 645 PRO A C 1
ATOM 4983 O O . PRO A 1 645 ? -11.807 29.158 16.813 1.00 93.88 645 PRO A O 1
ATOM 4986 N N . GLU A 1 646 ? -9.572 28.955 16.835 1.00 95.06 646 GLU A N 1
ATOM 4987 C CA . GLU A 1 646 ? -9.300 30.169 17.614 1.00 95.06 646 GLU A CA 1
ATOM 4988 C C . GLU A 1 646 ? -9.487 31.467 16.810 1.00 95.06 646 GLU A C 1
ATOM 4990 O O . GLU A 1 646 ? -9.404 32.553 17.386 1.00 95.06 646 GLU A O 1
ATOM 4995 N N . CYS A 1 647 ? -9.761 31.370 15.503 1.00 95.12 647 CYS A N 1
ATOM 4996 C CA . CYS A 1 647 ? -9.983 32.504 14.609 1.00 95.12 647 CYS A CA 1
ATOM 4997 C C . CYS A 1 647 ? -8.803 33.497 14.599 1.00 95.12 647 CYS A C 1
ATOM 4999 O O . CYS A 1 647 ? -8.992 34.709 14.706 1.00 95.12 647 CYS A O 1
ATOM 5001 N N . THR A 1 648 ? -7.569 32.985 14.497 1.00 95.00 648 THR A N 1
ATOM 5002 C CA . THR A 1 648 ? -6.342 33.809 14.486 1.00 95.00 648 THR A CA 1
ATOM 5003 C C . THR A 1 648 ? -5.621 33.816 13.142 1.00 95.00 648 THR A C 1
ATOM 5005 O O . THR A 1 648 ? -4.909 34.771 12.820 1.00 95.00 648 THR A O 1
ATOM 5008 N N . VAL A 1 649 ? -5.805 32.771 12.336 1.00 94.69 649 VAL A N 1
ATOM 5009 C CA . VAL A 1 649 ? -5.193 32.603 11.020 1.00 94.69 649 VAL A CA 1
ATOM 5010 C C . VAL A 1 649 ? -6.252 32.861 9.960 1.00 94.69 649 VAL A C 1
ATOM 5012 O O . VAL A 1 649 ? -7.132 32.035 9.734 1.00 94.69 649 VAL A O 1
ATOM 5015 N N . GLU A 1 650 ? -6.169 34.012 9.300 1.00 95.81 650 GLU A N 1
ATOM 5016 C CA . GLU A 1 650 ? -7.122 34.414 8.262 1.00 95.81 650 GLU A CA 1
ATOM 5017 C C . GLU A 1 650 ? -7.171 33.400 7.105 1.00 95.81 650 GLU A C 1
ATOM 5019 O O . GLU A 1 650 ? -6.151 32.830 6.697 1.00 95.81 650 GLU A O 1
ATOM 5024 N N . PHE A 1 651 ? -8.369 33.171 6.564 1.00 95.75 651 PHE A N 1
ATOM 5025 C CA . PHE A 1 651 ? -8.548 32.360 5.366 1.00 95.75 651 PHE A CA 1
ATOM 5026 C C . PHE A 1 651 ? -7.946 33.075 4.140 1.00 95.75 651 PHE A C 1
ATOM 5028 O O . PHE A 1 651 ? -8.365 34.183 3.808 1.00 95.75 651 PHE A O 1
ATOM 5035 N N . PRO A 1 652 ? -6.979 32.469 3.426 1.00 94.06 652 PRO A N 1
ATOM 5036 C CA . PRO A 1 652 ? -6.250 33.180 2.386 1.00 94.06 652 PRO A CA 1
ATOM 5037 C C . PRO A 1 652 ? -7.055 33.278 1.085 1.00 94.06 652 PRO A C 1
ATOM 5039 O O . PRO A 1 652 ? -7.146 32.317 0.315 1.00 94.06 652 PRO A O 1
ATOM 5042 N N . GLU A 1 653 ? -7.563 34.473 0.781 1.00 92.00 653 GLU A N 1
ATOM 5043 C CA . GLU A 1 653 ? -8.120 34.786 -0.547 1.00 92.00 653 GLU A CA 1
ATOM 5044 C C . GLU A 1 653 ? -7.042 34.787 -1.638 1.00 92.00 653 GLU A C 1
ATOM 5046 O O . GLU A 1 653 ? -7.301 34.405 -2.779 1.00 92.00 653 GLU A O 1
ATOM 5051 N N . GLN A 1 654 ? -5.821 35.200 -1.284 1.00 91.44 654 GLN A N 1
ATOM 5052 C CA . GLN A 1 654 ? -4.659 35.251 -2.170 1.00 91.44 654 GLN A CA 1
ATOM 5053 C C . GLN A 1 654 ? -3.429 34.618 -1.515 1.00 91.44 654 GLN A C 1
ATOM 5055 O O . GLN A 1 654 ? -3.339 34.504 -0.293 1.00 91.44 654 GLN A O 1
ATOM 5060 N N . GLY A 1 655 ? -2.478 34.192 -2.344 1.00 88.00 655 GLY A N 1
ATOM 5061 C CA . GLY A 1 655 ? -1.208 33.637 -1.889 1.00 88.00 655 GLY A CA 1
ATOM 5062 C C . GLY A 1 655 ? -0.205 34.712 -1.475 1.00 88.00 655 GLY A C 1
ATOM 5063 O O . GLY A 1 655 ? -0.331 35.883 -1.832 1.00 88.00 655 GLY A O 1
ATOM 5064 N N . THR A 1 656 ? 0.845 34.301 -0.761 1.00 87.94 656 THR A N 1
ATOM 5065 C CA . THR A 1 656 ? 1.886 35.220 -0.259 1.00 87.94 656 THR A CA 1
ATOM 5066 C C . THR A 1 656 ? 2.938 35.580 -1.315 1.00 87.94 656 THR A C 1
ATOM 5068 O O . THR A 1 656 ? 3.841 36.385 -1.072 1.00 87.94 656 THR A O 1
ATOM 5071 N N . GLY A 1 657 ? 2.849 34.979 -2.504 1.00 85.62 657 GLY A N 1
ATOM 5072 C CA . GLY A 1 657 ? 3.755 35.219 -3.616 1.00 85.62 657 GLY A CA 1
ATOM 5073 C C . GLY A 1 657 ? 3.533 36.561 -4.315 1.00 85.62 657 GLY A C 1
ATOM 5074 O O . GLY A 1 657 ? 2.602 37.319 -4.047 1.00 85.62 657 GLY A O 1
ATOM 5075 N N . ARG A 1 658 ? 4.417 36.862 -5.274 1.00 83.06 658 ARG A N 1
ATOM 5076 C CA . ARG A 1 658 ? 4.286 38.060 -6.118 1.00 83.06 658 ARG A CA 1
ATOM 5077 C C . ARG A 1 658 ? 2.943 38.044 -6.847 1.00 83.06 658 ARG A C 1
ATOM 5079 O O . ARG A 1 658 ? 2.531 36.995 -7.335 1.00 83.06 658 ARG A O 1
ATOM 5086 N N . GLU A 1 659 ? 2.313 39.214 -6.940 1.00 85.31 659 GLU A N 1
ATOM 5087 C CA . GLU A 1 659 ? 0.992 39.393 -7.566 1.00 85.31 659 GLU A CA 1
ATOM 5088 C C . GLU A 1 659 ? -0.122 38.559 -6.899 1.00 85.31 659 GLU A C 1
ATOM 5090 O O . GLU A 1 659 ? -1.106 38.231 -7.550 1.00 85.31 659 GLU A O 1
ATOM 5095 N N . GLY A 1 660 ? 0.033 38.185 -5.621 1.00 83.88 660 GLY A N 1
ATOM 5096 C CA . GLY A 1 660 ? -0.983 37.417 -4.890 1.00 83.88 660 GLY A CA 1
ATOM 5097 C C . GLY A 1 660 ? -1.063 35.940 -5.284 1.00 83.88 660 GLY A C 1
ATOM 5098 O O . GLY A 1 660 ? -2.037 35.256 -4.966 1.00 83.88 660 GLY A O 1
ATOM 5099 N N . ARG A 1 661 ? -0.055 35.417 -5.996 1.00 84.12 661 ARG A N 1
ATOM 5100 C CA . ARG A 1 661 ? -0.014 34.006 -6.402 1.00 84.12 661 ARG A CA 1
ATOM 5101 C C . ARG A 1 661 ? 0.382 33.093 -5.248 1.00 84.12 661 ARG A C 1
ATOM 5103 O O . ARG A 1 661 ? 1.279 33.408 -4.468 1.00 84.12 661 ARG A O 1
ATOM 5110 N N . PHE A 1 662 ? -0.219 31.907 -5.210 1.00 83.31 662 PHE A N 1
ATOM 5111 C CA . PHE A 1 662 ? 0.157 30.853 -4.269 1.00 83.31 662 PHE A CA 1
ATOM 5112 C C . PHE A 1 662 ? 1.555 30.312 -4.563 1.00 83.31 662 PHE A C 1
ATOM 5114 O O . PHE A 1 662 ? 1.852 29.838 -5.664 1.00 83.31 662 PHE A O 1
ATOM 5121 N N . THR A 1 663 ? 2.415 30.355 -3.552 1.00 84.44 663 THR A N 1
ATOM 5122 C CA . THR A 1 663 ? 3.707 29.672 -3.564 1.00 84.44 663 THR A CA 1
ATOM 5123 C C . THR A 1 663 ? 3.528 28.181 -3.262 1.00 84.44 663 THR A C 1
ATOM 5125 O O . THR A 1 663 ? 2.485 27.731 -2.781 1.00 84.44 663 THR A O 1
ATOM 5128 N N . MET A 1 664 ? 4.572 27.382 -3.502 1.00 75.06 664 MET A N 1
ATOM 5129 C CA . MET A 1 664 ? 4.580 25.977 -3.076 1.00 75.06 664 MET A CA 1
ATOM 5130 C C . MET A 1 664 ? 4.516 25.829 -1.551 1.00 75.06 664 MET A C 1
ATOM 5132 O O . MET A 1 664 ? 3.953 24.849 -1.069 1.00 75.06 664 MET A O 1
ATOM 5136 N N . ALA A 1 665 ? 5.065 26.791 -0.801 1.00 80.50 665 ALA A N 1
ATOM 5137 C CA . ALA A 1 665 ? 4.974 26.814 0.655 1.00 80.50 665 ALA A CA 1
ATOM 5138 C C . ALA A 1 665 ? 3.524 27.042 1.111 1.00 80.50 665 ALA A C 1
ATOM 5140 O O . ALA A 1 665 ? 3.039 26.280 1.945 1.00 80.50 665 ALA A O 1
ATOM 5141 N N . ASP A 1 666 ? 2.809 27.988 0.487 1.00 85.94 666 ASP A N 1
ATOM 5142 C CA . ASP A 1 666 ? 1.383 28.222 0.765 1.00 85.94 666 ASP A CA 1
ATOM 5143 C C . ASP A 1 666 ? 0.553 26.967 0.453 1.00 85.94 666 ASP A C 1
ATOM 5145 O O . ASP A 1 666 ? -0.230 26.497 1.278 1.00 85.94 666 ASP A O 1
ATOM 5149 N N . CYS A 1 667 ? 0.774 26.368 -0.725 1.00 85.25 667 CYS A N 1
ATOM 5150 C CA . CYS A 1 667 ? 0.087 25.138 -1.118 1.00 85.25 667 CYS A CA 1
ATOM 5151 C C . CYS A 1 667 ? 0.383 23.994 -0.137 1.00 85.25 667 CYS A C 1
ATOM 5153 O O . CYS A 1 667 ? -0.507 23.199 0.165 1.00 85.25 667 CYS A O 1
ATOM 5155 N N . ARG A 1 668 ? 1.621 23.897 0.366 1.00 82.25 668 ARG A N 1
ATOM 5156 C CA . ARG A 1 668 ? 2.013 22.873 1.339 1.00 82.25 668 ARG A CA 1
ATOM 5157 C C . ARG A 1 668 ? 1.295 23.062 2.670 1.00 82.25 668 ARG A C 1
ATOM 5159 O O . ARG A 1 668 ? 0.804 22.069 3.204 1.00 82.25 668 ARG A O 1
ATOM 5166 N N . ASP A 1 669 ? 1.204 24.290 3.183 1.00 86.94 669 ASP A N 1
ATOM 5167 C CA . ASP A 1 669 ? 0.485 24.550 4.437 1.00 86.94 669 ASP A CA 1
ATOM 5168 C C . ASP A 1 669 ? -1.014 24.253 4.303 1.00 86.94 669 ASP A C 1
ATOM 5170 O O . ASP A 1 669 ? -1.569 23.525 5.127 1.00 86.94 669 ASP A O 1
ATOM 5174 N N . LEU A 1 670 ? -1.651 24.711 3.220 1.00 90.69 670 LEU A N 1
ATOM 5175 C CA . LEU A 1 670 ? -3.075 24.457 2.973 1.00 90.69 670 LEU A CA 1
ATOM 5176 C C . LEU A 1 670 ? -3.373 22.965 2.805 1.00 90.69 670 LEU A C 1
ATOM 5178 O O . LEU A 1 670 ? -4.266 22.426 3.459 1.00 90.69 670 LEU A O 1
ATOM 5182 N N . VAL A 1 671 ? -2.604 22.250 1.980 1.00 87.56 671 VAL A N 1
ATOM 5183 C CA . VAL A 1 671 ? -2.840 20.815 1.754 1.00 87.56 671 VAL A CA 1
ATOM 5184 C C . VAL A 1 671 ? -2.525 19.985 3.004 1.00 87.56 671 VAL A C 1
ATOM 5186 O O . VAL A 1 671 ? -3.177 18.960 3.232 1.00 87.56 671 VAL A O 1
ATOM 5189 N N . ALA A 1 672 ? -1.614 20.433 3.872 1.00 87.50 672 ALA A N 1
ATOM 5190 C CA . ALA A 1 672 ? -1.370 19.793 5.166 1.00 87.50 672 ALA A CA 1
ATOM 5191 C C . ALA A 1 672 ? -2.603 19.818 6.096 1.00 87.50 672 ALA A C 1
ATOM 5193 O O . ALA A 1 672 ? -2.724 18.946 6.960 1.00 87.50 672 ALA A O 1
ATOM 5194 N N . ARG A 1 673 ? -3.535 20.758 5.885 1.00 93.88 673 ARG A N 1
ATOM 5195 C CA . ARG A 1 673 ? -4.808 20.878 6.620 1.00 93.88 673 ARG A CA 1
ATOM 5196 C C . ARG A 1 673 ? -5.967 20.112 5.972 1.00 93.88 673 ARG A C 1
ATOM 5198 O O . ARG A 1 673 ? -7.019 19.964 6.582 1.00 93.88 673 ARG A O 1
ATOM 5205 N N . THR A 1 674 ? -5.789 19.607 4.751 1.00 93.88 674 THR A N 1
ATOM 5206 C CA . THR A 1 674 ? -6.854 18.878 4.047 1.00 93.88 674 THR A CA 1
ATOM 5207 C C . THR A 1 674 ? -7.082 17.477 4.608 1.00 93.88 674 THR A C 1
ATOM 5209 O O . THR A 1 674 ? -6.166 16.843 5.140 1.00 93.88 674 THR A O 1
ATOM 5212 N N . ILE A 1 675 ? -8.307 16.981 4.431 1.00 93.25 675 ILE A N 1
ATOM 5213 C CA . ILE A 1 675 ? -8.771 15.672 4.899 1.00 93.25 675 ILE A CA 1
ATOM 5214 C C . ILE A 1 675 ? -9.312 14.879 3.700 1.00 93.25 675 ILE A C 1
ATOM 5216 O O . ILE A 1 675 ? -10.130 15.404 2.941 1.00 93.25 675 ILE A O 1
ATOM 5220 N N . PRO A 1 676 ? -8.900 13.616 3.487 1.00 88.12 676 PRO A N 1
ATOM 5221 C CA . PRO A 1 676 ? -9.509 12.772 2.466 1.00 88.12 676 PRO A CA 1
ATOM 5222 C C . PRO A 1 676 ? -10.885 12.267 2.925 1.00 88.12 676 PRO A C 1
ATOM 5224 O O . PRO A 1 676 ? -11.007 11.588 3.950 1.00 88.12 676 PRO A O 1
ATOM 5227 N N . VAL A 1 677 ? -11.920 12.540 2.132 1.00 88.44 677 VAL A N 1
ATOM 5228 C CA . VAL A 1 677 ? -13.301 12.113 2.396 1.00 88.44 677 VAL A CA 1
ATOM 5229 C C . VAL A 1 677 ? -13.827 11.302 1.220 1.00 88.44 677 VAL A C 1
ATOM 5231 O O . VAL A 1 677 ? -13.639 11.672 0.064 1.00 88.44 677 VAL A O 1
ATOM 5234 N N . ARG A 1 678 ? -14.496 10.179 1.509 1.00 82.62 678 ARG A N 1
ATOM 5235 C CA . ARG A 1 678 ? -15.150 9.367 0.474 1.00 82.62 678 ARG A CA 1
ATOM 5236 C C . ARG A 1 678 ? -16.260 10.182 -0.200 1.00 82.62 678 ARG A C 1
ATOM 5238 O O . ARG A 1 678 ? -17.094 10.793 0.477 1.00 82.62 678 ARG A O 1
ATOM 5245 N N . MET A 1 679 ? -16.270 10.177 -1.528 1.00 81.56 679 MET A N 1
ATOM 5246 C CA . MET A 1 679 ? -17.377 10.694 -2.318 1.00 81.56 679 MET A CA 1
ATOM 5247 C C . MET A 1 679 ? -18.658 9.950 -1.954 1.00 81.56 679 MET A C 1
ATOM 5249 O O . MET A 1 679 ? -18.653 8.775 -1.590 1.00 81.56 679 MET A O 1
ATOM 5253 N N . GLY A 1 680 ? -19.762 10.671 -2.039 1.00 82.56 680 GLY A N 1
ATOM 5254 C CA . GLY A 1 680 ? -21.091 10.157 -1.772 1.00 82.56 680 GLY A CA 1
ATOM 5255 C C . GLY A 1 680 ? -22.133 11.186 -2.194 1.00 82.56 680 GLY A C 1
ATOM 5256 O O . GLY A 1 680 ? -21.770 12.200 -2.796 1.00 82.56 680 GLY A O 1
ATOM 5257 N N . PRO A 1 681 ? -23.410 10.970 -1.840 1.00 85.25 681 PRO A N 1
ATOM 5258 C CA . PRO A 1 681 ? -24.509 11.850 -2.243 1.00 85.25 681 PRO A CA 1
ATOM 5259 C C . PRO A 1 681 ? -24.276 13.330 -1.901 1.00 85.25 681 PRO A C 1
ATOM 5261 O O . PRO A 1 681 ? -24.639 14.205 -2.681 1.00 85.25 681 PRO A O 1
ATOM 5264 N N . TRP A 1 682 ? -23.582 13.601 -0.791 1.00 88.62 682 TRP A N 1
ATOM 5265 C CA . TRP A 1 682 ? -23.235 14.947 -0.327 1.00 88.62 682 TRP A CA 1
ATOM 5266 C C . TRP A 1 682 ? -22.498 15.800 -1.373 1.00 88.62 682 TRP A C 1
ATOM 5268 O O . TRP A 1 682 ? -22.726 17.002 -1.457 1.00 88.62 682 TRP A O 1
ATOM 5278 N N . ALA A 1 683 ? -21.647 15.187 -2.205 1.00 86.62 683 ALA A N 1
ATOM 5279 C CA . ALA A 1 683 ? -20.835 15.905 -3.189 1.00 86.62 683 ALA A CA 1
ATOM 5280 C C . ALA A 1 683 ? -21.670 16.461 -4.357 1.00 86.62 683 ALA A C 1
ATOM 5282 O O . ALA A 1 683 ? -21.227 17.366 -5.054 1.00 86.62 683 ALA A O 1
ATOM 5283 N N . SER A 1 684 ? -22.882 15.937 -4.567 1.00 85.00 684 SER A N 1
ATOM 5284 C CA . SER A 1 684 ? -23.817 16.437 -5.587 1.00 85.00 684 SER A CA 1
ATOM 5285 C C . SER A 1 684 ? -24.658 17.631 -5.120 1.00 85.00 684 SER A C 1
ATOM 5287 O O . SER A 1 684 ? -25.386 18.213 -5.918 1.00 85.00 684 SER A O 1
ATOM 5289 N N . GLN A 1 685 ? -24.564 17.991 -3.837 1.00 89.69 685 GLN A N 1
ATOM 5290 C CA . GLN A 1 685 ? -25.377 19.022 -3.183 1.00 89.69 685 GLN A CA 1
ATOM 5291 C C . GLN A 1 685 ? -24.519 20.191 -2.667 1.00 89.69 685 GLN A C 1
ATOM 5293 O O . GLN A 1 685 ? -24.886 20.858 -1.702 1.00 89.69 685 GLN A O 1
ATOM 5298 N N . LEU A 1 686 ? -23.347 20.403 -3.268 1.00 91.19 686 LEU A N 1
ATOM 5299 C CA . LEU A 1 686 ? -22.438 21.488 -2.902 1.00 91.19 686 LEU A CA 1
ATOM 5300 C C . LEU A 1 686 ? -22.955 22.837 -3.418 1.00 91.19 686 LEU A C 1
ATOM 5302 O O . LEU A 1 686 ? -23.525 22.918 -4.508 1.00 91.19 686 LEU A O 1
ATOM 5306 N N . THR A 1 687 ? -22.742 23.890 -2.632 1.00 92.00 687 THR A N 1
ATOM 5307 C CA . THR A 1 687 ? -23.082 25.278 -2.978 1.00 92.00 687 THR A CA 1
ATOM 5308 C C . THR A 1 687 ? -21.825 26.079 -3.338 1.00 92.00 687 THR A C 1
ATOM 5310 O O . THR A 1 687 ? -20.711 25.556 -3.307 1.00 92.00 687 THR A O 1
ATOM 5313 N N . GLU A 1 688 ? -21.982 27.359 -3.698 1.00 86.81 688 GLU A N 1
ATOM 5314 C CA . GLU A 1 688 ? -20.851 28.232 -4.058 1.00 86.81 688 GLU A CA 1
ATOM 5315 C C . GLU A 1 688 ? -19.814 28.367 -2.930 1.00 86.81 688 GLU A C 1
ATOM 5317 O O . GLU A 1 688 ? -18.618 28.356 -3.214 1.00 86.81 688 GLU A O 1
ATOM 5322 N N . ASP A 1 689 ? -20.247 28.381 -1.665 1.00 87.31 689 ASP A N 1
ATOM 5323 C CA . ASP A 1 689 ? -19.363 28.469 -0.490 1.00 87.31 689 ASP A CA 1
ATOM 5324 C C . ASP A 1 689 ? -18.484 27.223 -0.292 1.00 87.31 689 ASP A C 1
ATOM 5326 O O . ASP A 1 689 ? -17.474 27.267 0.413 1.00 87.31 689 ASP A O 1
ATOM 5330 N N . ASN A 1 690 ? -18.837 26.102 -0.929 1.00 93.75 690 ASN A N 1
ATOM 5331 C CA . ASN A 1 690 ? -18.032 24.884 -0.895 1.00 93.75 690 ASN A CA 1
ATOM 5332 C C . ASN A 1 690 ? -16.933 24.861 -1.964 1.00 93.75 690 ASN A C 1
ATOM 5334 O O . ASN A 1 690 ? -16.119 23.933 -1.983 1.00 93.75 690 ASN A O 1
ATOM 5338 N N . HIS A 1 691 ? -16.897 25.846 -2.862 1.00 92.25 691 HIS A N 1
ATOM 5339 C CA . HIS A 1 691 ? -15.902 25.930 -3.923 1.00 92.25 691 HIS A CA 1
ATOM 5340 C C . HIS A 1 691 ? -14.782 26.913 -3.562 1.00 92.25 691 HIS A C 1
ATOM 5342 O O . HIS A 1 691 ? -15.025 27.938 -2.924 1.00 92.25 691 HIS A O 1
ATOM 5348 N N . PRO A 1 692 ? -13.536 26.631 -3.976 1.00 89.19 692 PRO A N 1
ATOM 5349 C CA . PRO A 1 692 ? -12.411 27.485 -3.642 1.00 89.19 692 PRO A CA 1
ATOM 5350 C C . PRO A 1 692 ? -12.486 28.835 -4.389 1.00 89.19 692 PRO A C 1
ATOM 5352 O O . PRO A 1 692 ? -13.030 28.888 -5.503 1.00 89.19 692 PRO A O 1
ATOM 5355 N N . PRO A 1 693 ? -11.915 29.919 -3.817 1.00 89.38 693 PRO A N 1
ATOM 5356 C CA . PRO A 1 693 ? -11.869 31.236 -4.452 1.00 89.38 693 PRO A CA 1
ATOM 5357 C C . PRO A 1 693 ? -11.202 31.225 -5.833 1.00 89.38 693 PRO A C 1
ATOM 5359 O O . PRO A 1 693 ? -10.435 30.325 -6.178 1.00 89.38 693 PRO A O 1
ATOM 5362 N N . GLU A 1 694 ? -11.435 32.272 -6.627 1.00 86.25 694 GLU A N 1
ATOM 5363 C CA . GLU A 1 694 ? -10.929 32.359 -8.003 1.00 86.25 694 GLU A CA 1
ATOM 5364 C C . GLU A 1 694 ? -9.397 32.229 -8.091 1.00 86.25 694 GLU A C 1
ATOM 5366 O O . GLU A 1 694 ? -8.898 31.471 -8.923 1.00 86.25 694 GLU A O 1
ATOM 5371 N N . ALA A 1 695 ? -8.651 32.853 -7.173 1.00 86.00 695 ALA A N 1
ATOM 5372 C CA . ALA A 1 695 ? -7.186 32.775 -7.132 1.00 86.00 695 ALA A CA 1
ATOM 5373 C C . ALA A 1 695 ? -6.654 31.341 -6.930 1.00 86.00 695 ALA A C 1
ATOM 5375 O O . ALA A 1 695 ? -5.548 31.008 -7.359 1.00 86.00 695 ALA A O 1
ATOM 5376 N N . TRP A 1 696 ? -7.440 30.461 -6.303 1.00 87.50 696 TRP A N 1
ATOM 5377 C CA . TRP A 1 696 ? -7.052 29.070 -6.068 1.00 87.50 696 TRP A CA 1
ATOM 5378 C C . TRP A 1 696 ? -7.184 28.230 -7.341 1.00 87.50 696 TRP A C 1
ATOM 5380 O O . TRP A 1 696 ? -6.492 27.218 -7.476 1.00 87.50 696 TRP A O 1
ATOM 5390 N N . ARG A 1 697 ? -8.022 28.654 -8.301 1.00 80.50 697 ARG A N 1
ATOM 5391 C CA . ARG A 1 697 ? -8.255 27.936 -9.567 1.00 80.50 697 ARG A CA 1
ATOM 5392 C C . ARG A 1 697 ? -7.019 27.910 -10.464 1.00 80.50 697 ARG A C 1
ATOM 5394 O O . ARG A 1 697 ? -6.835 26.952 -11.215 1.00 80.50 697 ARG A O 1
ATOM 5401 N N . GLU A 1 698 ? -6.151 28.918 -10.355 1.00 74.19 698 GLU A N 1
ATOM 5402 C CA . GLU A 1 698 ? -4.855 28.942 -11.047 1.00 74.19 698 GLU A CA 1
ATOM 5403 C C . GLU A 1 698 ? -3.890 27.873 -10.504 1.00 74.19 698 GLU A C 1
ATOM 5405 O O . GLU A 1 698 ? -3.026 27.372 -11.231 1.00 74.19 698 GLU A O 1
ATOM 5410 N N . SER A 1 699 ? -4.048 27.481 -9.234 1.00 75.31 699 SER A N 1
ATOM 5411 C CA . SER A 1 699 ? -3.216 26.462 -8.603 1.00 75.31 699 SER A CA 1
ATOM 5412 C C . SER A 1 699 ? -3.766 25.065 -8.860 1.00 75.31 699 SER A C 1
ATOM 5414 O O . SER A 1 699 ? -4.818 24.668 -8.359 1.00 75.31 699 SER A O 1
ATOM 5416 N N . PHE A 1 700 ? -2.980 24.246 -9.559 1.00 73.38 700 PHE A N 1
ATOM 5417 C CA . PHE A 1 700 ? -3.279 22.825 -9.746 1.00 73.38 700 PHE A CA 1
ATOM 5418 C C . PHE A 1 700 ? -3.518 22.071 -8.425 1.00 73.38 700 PHE A C 1
ATOM 5420 O O . PHE A 1 700 ? -4.245 21.084 -8.417 1.00 73.38 700 PHE A O 1
ATOM 5427 N N . TYR A 1 701 ? -2.907 22.512 -7.322 1.00 77.75 701 TYR A N 1
ATOM 5428 C CA . TYR A 1 701 ? -2.989 21.828 -6.030 1.00 77.75 701 TYR A CA 1
ATOM 5429 C C . TYR A 1 701 ? -4.225 22.198 -5.210 1.00 77.75 701 TYR A C 1
ATOM 5431 O O . TYR A 1 701 ? -4.607 21.427 -4.331 1.00 77.75 701 TYR A O 1
ATOM 5439 N N . LEU A 1 702 ? -4.820 23.363 -5.479 1.00 84.31 702 LEU A N 1
ATOM 5440 C CA . LEU A 1 702 ? -5.892 23.937 -4.662 1.00 84.31 702 LEU A CA 1
ATOM 5441 C C . LEU A 1 702 ? -7.244 23.967 -5.386 1.00 84.31 702 LEU A C 1
ATOM 5443 O O . LEU A 1 702 ? -8.280 23.939 -4.731 1.00 84.31 702 LEU A O 1
ATOM 5447 N N . ARG A 1 703 ? -7.243 23.981 -6.725 1.00 82.38 703 ARG A N 1
ATOM 5448 C CA . ARG A 1 703 ? -8.452 24.136 -7.553 1.00 82.38 703 ARG A CA 1
ATOM 5449 C C . ARG A 1 703 ? -9.540 23.074 -7.340 1.00 82.38 703 ARG A C 1
ATOM 5451 O O . ARG A 1 703 ? -10.705 23.376 -7.545 1.00 82.38 703 ARG A O 1
ATOM 5458 N N . ASP A 1 704 ? -9.152 21.855 -6.958 1.00 84.00 704 ASP A N 1
ATOM 5459 C CA . ASP A 1 704 ? -10.047 20.692 -6.839 1.00 84.00 704 ASP A CA 1
ATOM 5460 C C . ASP A 1 704 ? -10.422 20.406 -5.363 1.00 84.00 704 ASP A C 1
ATOM 5462 O O . ASP A 1 704 ? -10.926 19.329 -5.037 1.00 84.00 704 ASP A O 1
ATOM 5466 N N . LEU A 1 705 ? -10.113 21.332 -4.444 1.00 89.75 705 LEU A N 1
ATOM 5467 C CA . LEU A 1 705 ? -10.481 21.220 -3.030 1.00 89.75 705 LEU A CA 1
ATOM 5468 C C . LEU A 1 705 ? -11.960 21.546 -2.821 1.00 89.75 705 LEU A C 1
ATOM 5470 O O . LEU A 1 705 ? -12.507 22.424 -3.479 1.00 89.75 705 LEU A O 1
ATOM 5474 N N . VAL A 1 706 ? -12.579 20.877 -1.849 1.00 94.25 706 VAL A N 1
ATOM 5475 C CA . VAL A 1 706 ? -13.937 21.193 -1.389 1.00 94.25 706 VAL A CA 1
ATOM 5476 C C . VAL A 1 706 ? -13.856 21.864 -0.022 1.00 94.25 706 VAL A C 1
ATOM 5478 O O . VAL A 1 706 ? -13.252 21.319 0.902 1.00 94.25 706 VAL A O 1
ATOM 5481 N N . LEU A 1 707 ? -14.444 23.045 0.120 1.00 96.75 707 LEU A N 1
ATOM 5482 C CA . LEU A 1 707 ? -14.434 23.793 1.373 1.00 96.75 707 LEU A CA 1
ATOM 5483 C C . LEU A 1 707 ? -15.602 23.367 2.270 1.00 96.75 707 LEU A C 1
ATOM 5485 O O . LEU A 1 707 ? -16.737 23.257 1.806 1.00 96.75 707 LEU A O 1
ATOM 5489 N N . ILE A 1 708 ? -15.324 23.131 3.554 1.00 96.94 708 ILE A N 1
ATOM 5490 C CA . ILE A 1 708 ? -16.323 22.731 4.555 1.00 96.94 708 ILE A CA 1
ATOM 5491 C C . ILE A 1 708 ? -16.369 23.790 5.669 1.00 96.94 708 ILE A C 1
ATOM 5493 O O . ILE A 1 708 ? -15.417 23.879 6.449 1.00 96.94 708 ILE A O 1
ATOM 5497 N N . PRO A 1 709 ? -17.434 24.603 5.764 1.00 96.69 709 PRO A N 1
ATOM 5498 C CA . PRO A 1 709 ? -17.562 25.601 6.820 1.00 96.69 709 PRO A CA 1
ATOM 5499 C C . PRO A 1 709 ? -17.727 24.963 8.204 1.00 96.69 709 PRO A C 1
ATOM 5501 O O . PRO A 1 709 ? -18.354 23.913 8.354 1.00 96.69 709 PRO A O 1
ATOM 5504 N N . GLN A 1 710 ? -17.204 25.635 9.226 1.00 97.25 710 GLN A N 1
ATOM 5505 C CA . GLN A 1 710 ? -17.357 25.314 10.644 1.00 97.25 710 GLN A CA 1
ATOM 5506 C C . GLN A 1 710 ? -17.735 26.597 11.394 1.00 97.25 710 GLN A C 1
ATOM 5508 O O . GLN A 1 710 ? -16.948 27.539 11.452 1.00 97.25 710 GLN A O 1
ATOM 5513 N N . ARG A 1 711 ? -18.946 26.677 11.949 1.00 96.38 711 ARG A N 1
ATOM 5514 C CA . ARG A 1 711 ? -19.379 27.867 12.700 1.00 96.38 711 ARG A CA 1
ATOM 5515 C C . ARG A 1 711 ? -18.741 27.899 14.083 1.00 96.38 711 ARG A C 1
ATOM 5517 O O . ARG A 1 711 ? -18.758 26.883 14.777 1.00 96.38 711 ARG A O 1
ATOM 5524 N N . VAL A 1 712 ? -18.257 29.067 14.487 1.00 96.12 712 VAL A N 1
ATOM 5525 C CA . VAL A 1 712 ? -17.696 29.326 15.817 1.00 96.12 712 VAL A CA 1
ATOM 5526 C C . VAL A 1 712 ? -18.589 30.330 16.543 1.00 96.12 712 VAL A C 1
ATOM 5528 O O . VAL A 1 712 ? -18.969 31.351 15.969 1.00 96.12 712 VAL A O 1
ATOM 5531 N N . THR A 1 713 ? -18.981 30.026 17.781 1.00 94.25 713 THR A N 1
ATOM 5532 C CA . THR A 1 713 ? -19.760 30.957 18.616 1.00 94.25 713 THR A CA 1
ATOM 5533 C C . THR A 1 713 ? -18.870 32.032 19.240 1.00 94.25 713 THR A C 1
ATOM 5535 O O . THR A 1 713 ? -17.651 31.877 19.287 1.00 94.25 713 THR A O 1
ATOM 5538 N N . ASP A 1 714 ? -19.463 33.104 19.775 1.00 90.00 714 ASP A N 1
ATOM 5539 C CA . ASP A 1 714 ? -18.715 34.153 20.492 1.00 90.00 714 ASP A CA 1
ATOM 5540 C C . ASP A 1 714 ? -17.961 33.603 21.718 1.00 90.00 714 ASP A C 1
ATOM 5542 O O . ASP A 1 714 ? -16.936 34.147 22.125 1.00 90.00 714 ASP A O 1
ATOM 5546 N N . GLU A 1 715 ? -18.438 32.496 22.298 1.00 90.25 715 GLU A N 1
ATOM 5547 C CA . GLU A 1 715 ? -17.768 31.775 23.386 1.00 90.25 715 GLU A CA 1
ATOM 5548 C C . GLU A 1 715 ? -16.612 30.873 22.909 1.00 90.25 715 GLU A C 1
ATOM 5550 O O . GLU A 1 715 ? -15.976 30.213 23.732 1.00 90.25 715 GLU A O 1
ATOM 5555 N N . GLY A 1 716 ? -16.339 30.822 21.601 1.00 88.50 716 GLY A N 1
ATOM 5556 C CA . GLY A 1 716 ? -15.271 30.021 20.998 1.00 88.50 716 GLY A CA 1
ATOM 5557 C C . GLY A 1 716 ? -15.629 28.551 20.762 1.00 88.50 716 GLY A C 1
ATOM 5558 O O . GLY A 1 716 ? -14.740 27.734 20.523 1.00 88.50 716 GLY A O 1
ATOM 5559 N N . ALA A 1 717 ? -16.911 28.175 20.839 1.00 92.50 717 ALA A N 1
ATOM 5560 C CA . ALA A 1 717 ? -17.338 26.799 20.596 1.00 92.50 717 ALA A CA 1
ATOM 5561 C C . ALA A 1 717 ? -17.561 26.541 19.098 1.00 92.50 717 ALA A C 1
ATOM 5563 O O . ALA A 1 717 ? -18.292 27.278 18.437 1.00 92.50 717 ALA A O 1
ATOM 5564 N N . VAL A 1 718 ? -16.982 25.460 18.569 1.00 95.62 718 VAL A N 1
ATOM 5565 C CA . VAL A 1 718 ? -17.224 25.008 17.190 1.00 95.62 718 VAL A CA 1
ATOM 5566 C C . VAL A 1 718 ? -18.507 24.178 17.140 1.00 95.62 718 VAL A C 1
ATOM 5568 O O . VAL A 1 718 ? -18.650 23.200 17.876 1.00 95.62 718 VAL A O 1
ATOM 5571 N N . LEU A 1 719 ? -19.438 24.549 16.262 1.00 94.88 719 LEU A N 1
ATOM 5572 C CA . LEU A 1 719 ? -20.732 23.885 16.108 1.00 94.88 719 LEU A CA 1
ATOM 5573 C C . LEU A 1 719 ? -20.773 22.978 14.868 1.00 94.88 719 LEU A C 1
ATOM 5575 O O . LEU A 1 719 ? -20.213 23.339 13.823 1.00 94.88 719 LEU A O 1
ATOM 5579 N N . PRO A 1 720 ? -21.532 21.864 14.919 1.00 96.25 720 PRO A N 1
ATOM 5580 C CA . PRO A 1 720 ? -21.911 21.132 13.719 1.00 96.25 720 PRO A CA 1
ATOM 5581 C C . PRO A 1 720 ? -22.524 22.076 12.679 1.00 96.25 720 PRO A C 1
ATOM 5583 O O . PRO A 1 720 ? -23.356 22.943 12.989 1.00 96.25 720 PRO A O 1
ATOM 5586 N N . THR A 1 721 ? -22.051 21.952 11.442 1.00 95.50 721 THR A N 1
ATOM 5587 C CA . THR A 1 721 ? -22.421 22.863 10.355 1.00 95.50 721 THR A CA 1
ATOM 5588 C C . THR A 1 721 ? -22.837 22.072 9.124 1.00 95.50 721 THR A C 1
ATOM 5590 O O . THR A 1 721 ? -22.178 21.111 8.732 1.00 95.50 721 THR A O 1
ATOM 5593 N N . GLU A 1 722 ? -23.970 22.451 8.537 1.00 95.19 722 GLU A N 1
ATOM 5594 C CA . GLU A 1 722 ? -24.556 21.754 7.398 1.00 95.19 722 GLU A CA 1
ATOM 5595 C C . GLU A 1 722 ? -23.729 21.970 6.123 1.00 95.19 722 GLU A C 1
ATOM 5597 O O . GLU A 1 722 ? -23.313 23.082 5.800 1.00 95.19 722 GLU A O 1
ATOM 5602 N N . THR A 1 723 ? -23.487 20.893 5.379 1.00 94.06 723 THR A N 1
ATOM 5603 C CA . THR A 1 723 ? -22.925 20.925 4.025 1.00 94.06 723 THR A CA 1
ATOM 5604 C C . THR A 1 723 ? -23.377 19.689 3.254 1.00 94.06 723 THR A C 1
ATOM 5606 O O . THR A 1 723 ? -23.171 18.557 3.699 1.00 94.06 723 THR A O 1
ATOM 5609 N N . GLY A 1 724 ? -23.974 19.892 2.078 1.00 90.44 724 GLY A N 1
ATOM 5610 C CA . GLY A 1 724 ? -24.415 18.800 1.206 1.00 90.44 724 GLY A CA 1
ATOM 5611 C C . GLY A 1 724 ? -25.445 17.863 1.854 1.00 90.44 724 GLY A C 1
ATOM 5612 O O . GLY A 1 724 ? -25.334 16.644 1.710 1.00 90.44 724 GLY A O 1
ATOM 5613 N N . GLY A 1 725 ? -26.389 18.424 2.620 1.00 91.62 725 GLY A N 1
ATOM 5614 C CA . GLY A 1 725 ? -27.497 17.689 3.242 1.00 91.62 725 GLY A CA 1
ATOM 5615 C C . GLY A 1 725 ? -27.140 16.887 4.500 1.00 91.62 725 GLY A C 1
ATOM 5616 O O . GLY A 1 725 ? -27.894 15.992 4.882 1.00 91.62 725 GLY A O 1
ATOM 5617 N N . ARG A 1 726 ? -25.990 17.160 5.132 1.00 93.38 726 ARG A N 1
ATOM 5618 C CA . ARG A 1 726 ? -25.586 16.575 6.424 1.00 93.38 726 ARG A CA 1
ATOM 5619 C C . ARG A 1 726 ? -24.750 17.552 7.247 1.00 93.38 726 ARG A C 1
ATOM 5621 O O . ARG A 1 726 ? -24.152 18.466 6.685 1.00 93.38 726 ARG A O 1
ATOM 5628 N N . GLU A 1 727 ? -24.686 17.345 8.557 1.00 96.44 727 GLU A N 1
ATOM 5629 C CA . GLU A 1 727 ? -23.857 18.148 9.461 1.00 96.44 727 GLU A CA 1
ATOM 5630 C C . GLU A 1 727 ? -22.429 17.607 9.548 1.00 96.44 727 GLU A C 1
ATOM 5632 O O . GLU A 1 727 ? -22.209 16.398 9.550 1.00 96.44 727 GLU A O 1
ATOM 5637 N N . TRP A 1 728 ? -21.459 18.515 9.638 1.00 97.38 728 TRP A N 1
ATOM 5638 C CA . TRP A 1 728 ? -20.039 18.201 9.735 1.00 97.38 728 TRP A CA 1
ATOM 5639 C C . TRP A 1 728 ? -19.417 18.893 10.941 1.00 97.38 728 TRP A C 1
ATOM 5641 O O . TRP A 1 728 ? -19.683 20.073 11.188 1.00 97.38 728 TRP A O 1
ATOM 5651 N N . LEU A 1 729 ? -18.537 18.180 11.641 1.00 97.69 729 LEU A N 1
ATOM 5652 C CA . LEU A 1 729 ? -17.760 18.704 12.762 1.00 97.69 729 LEU A CA 1
ATOM 5653 C C . LEU A 1 729 ? -16.315 18.202 12.681 1.00 97.69 729 LEU A C 1
ATOM 5655 O O . LEU A 1 729 ? -16.081 16.993 12.633 1.00 97.69 729 LEU A O 1
ATOM 5659 N N . LEU A 1 730 ? -15.345 19.115 12.672 1.00 97.38 730 LEU A N 1
ATOM 5660 C CA . LEU A 1 730 ? -13.931 18.778 12.822 1.00 97.38 730 LEU A CA 1
ATOM 5661 C C . LEU A 1 730 ? -13.547 18.825 14.304 1.00 97.38 730 LEU A C 1
ATOM 5663 O O . LEU A 1 730 ? -13.248 19.884 14.848 1.00 97.38 730 LEU A O 1
ATOM 5667 N N . ASP A 1 731 ? -13.560 17.659 14.942 1.00 96.75 731 ASP A N 1
ATOM 5668 C CA . ASP A 1 731 ? -13.188 17.490 16.343 1.00 96.75 731 ASP A CA 1
ATOM 5669 C C . ASP A 1 731 ? -11.658 17.334 16.475 1.00 96.75 731 ASP A C 1
ATOM 5671 O O . ASP A 1 731 ? -11.050 16.569 15.716 1.00 96.75 731 ASP A O 1
ATOM 5675 N N . PRO A 1 732 ? -11.003 18.023 17.426 1.00 94.00 732 PRO A N 1
ATOM 5676 C CA . PRO A 1 732 ? -9.549 17.974 17.569 1.00 94.00 732 PRO A CA 1
ATOM 5677 C C . PRO A 1 732 ? -9.027 16.596 17.999 1.00 94.00 732 PRO A C 1
ATOM 5679 O O . PRO A 1 732 ? -7.897 16.255 17.668 1.00 94.00 732 PRO A O 1
ATOM 5682 N N . CYS A 1 733 ? -9.819 15.780 18.691 1.00 95.44 733 CYS A N 1
ATOM 5683 C CA . CYS A 1 733 ? -9.424 14.444 19.146 1.00 95.44 733 CYS A CA 1
ATOM 5684 C C . CYS A 1 733 ? -9.930 13.339 18.210 1.00 95.44 733 CYS A C 1
ATOM 5686 O O . CYS A 1 733 ? -9.298 12.288 18.095 1.00 95.44 733 CYS A O 1
ATOM 5688 N N . LYS A 1 734 ? -11.064 13.567 17.537 1.00 97.00 734 LYS A N 1
ATOM 5689 C CA . LYS A 1 734 ? -11.765 12.564 16.716 1.00 97.00 734 LYS A CA 1
ATOM 5690 C C . LYS A 1 734 ? -11.678 12.796 15.214 1.00 97.00 734 LYS A C 1
ATOM 5692 O O . LYS A 1 734 ? -12.121 11.946 14.442 1.00 97.00 734 LYS A O 1
ATOM 5697 N N . GLY A 1 735 ? -11.114 13.915 14.777 1.00 96.81 735 GLY A N 1
ATOM 5698 C CA . GLY A 1 735 ? -11.085 14.293 13.371 1.00 96.81 735 GLY A CA 1
ATOM 5699 C C . GLY A 1 735 ? -12.485 14.610 12.844 1.00 96.81 735 GLY A C 1
ATOM 5700 O O . GLY A 1 735 ? -13.358 15.070 13.574 1.00 96.81 735 GLY A O 1
ATOM 5701 N N . LEU A 1 736 ? -12.704 14.385 11.550 1.00 97.06 736 LEU A N 1
ATOM 5702 C CA . LEU A 1 736 ? -13.934 14.791 10.873 1.00 97.06 736 LEU A CA 1
ATOM 5703 C C . LEU A 1 736 ? -15.100 13.817 11.121 1.00 97.06 736 LEU A C 1
ATOM 5705 O O . LEU A 1 736 ? -15.029 12.630 10.773 1.00 97.06 736 LEU A O 1
ATOM 5709 N N . ILE A 1 737 ? -16.195 14.354 11.654 1.00 96.50 737 ILE A N 1
ATOM 5710 C CA . ILE A 1 737 ? -17.457 13.678 11.983 1.00 96.50 737 ILE A CA 1
ATOM 5711 C C . ILE A 1 737 ? -18.538 14.162 11.008 1.00 96.50 737 ILE A C 1
ATOM 5713 O O . ILE A 1 737 ? -18.611 15.361 10.742 1.00 96.50 737 ILE A O 1
ATOM 5717 N N . PHE A 1 738 ? -19.327 13.233 10.455 1.00 91.88 738 PHE A N 1
ATOM 5718 C CA . PHE A 1 738 ? -20.479 13.480 9.573 1.00 91.88 738 PHE A CA 1
ATOM 5719 C C . PHE A 1 738 ? -21.312 12.212 9.358 1.00 91.88 738 PHE A C 1
ATOM 5721 O O . PHE A 1 738 ? -20.750 11.106 9.586 1.00 91.88 738 PHE A O 1
#